Protein AF-A0A1T4JHV4-F1 (afdb_monomer_lite)

Organism: Treponema porcinum (NCBI:txid261392)

Foldseek 3Di:
DFPVVVLVVVVVVQCVVCNLQSVDDFAPAADDDADAQLPFFFEAEEDFQFAPVGGGQNVPDQLLVLLLLCVVLGGLAYEYEQRPPGGNHRLVSLLSSQVSQVVSCVVPVDDRHAYEYEYADAAQVNVVRCVRSPHLEYEDEQVNYDLVRSLVNCQSCVVSNGAYAYEDQDPVSLVSLLSNCVPPNCVSYAYEYEQADSRQREGFLLSLLQCVVSSCVRRNVPHAYEYEDLDQDLLLLLLVLQLPHSYYYDYSNCSNPVVCSSSSGCSNNVRHHDPLSVLSSVVSNLVVLLCVVVVVPPAFAEEAELDAALVVLVVCLVVQHQAYYAELDPPDPSHYALVRLLVNLVSQVVVCVVVVVPCPSSRHQYEYEYQDCPDPSNVSRLVCQVVVSHSEYEHEDDAPPDPQCVPPSRVSHHYEYEQADDDLVSVVSVVSCVVVPGSAYAYDHDDPPDTDDPQDWHDVVSVVVLLNPSHHSPPNRHNGPPNPPPDVDPDDDD

Structure (mmCIF, N/CA/C/O backbone):
data_AF-A0A1T4JHV4-F1
#
_entry.id   AF-A0A1T4JHV4-F1
#
loop_
_atom_site.group_PDB
_atom_site.id
_atom_site.type_symbol
_atom_site.label_atom_id
_atom_site.label_alt_id
_atom_site.label_comp_id
_atom_site.label_asym_id
_atom_site.label_entity_id
_atom_site.label_seq_id
_atom_site.pdbx_PDB_ins_code
_atom_site.Cartn_x
_atom_site.Cartn_y
_atom_site.Cartn_z
_atom_site.occupancy
_atom_site.B_iso_or_equiv
_atom_site.auth_seq_id
_atom_site.auth_comp_id
_atom_site.auth_asym_id
_atom_site.auth_atom_id
_atom_site.pdbx_PDB_model_num
ATOM 1 N N . MET A 1 1 ? -12.596 16.895 -15.069 1.00 51.59 1 MET A N 1
ATOM 2 C CA . MET A 1 1 ? -11.712 15.843 -15.609 1.00 51.59 1 MET A CA 1
ATOM 3 C C . MET A 1 1 ? -10.786 15.413 -14.486 1.00 51.59 1 MET A C 1
ATOM 5 O O . MET A 1 1 ? -10.278 16.298 -13.801 1.00 51.59 1 MET A O 1
ATOM 9 N N . HIS A 1 2 ? -10.660 14.116 -14.197 1.00 78.88 2 HIS A N 1
ATOM 10 C CA . HIS A 1 2 ? -9.746 13.678 -13.143 1.00 78.88 2 HIS A CA 1
ATOM 11 C C . HIS A 1 2 ? -8.301 13.867 -13.621 1.00 78.88 2 HIS A C 1
ATOM 13 O O . HIS A 1 2 ? -8.009 13.684 -14.798 1.00 78.88 2 HIS A O 1
ATOM 19 N N . ILE A 1 3 ? -7.389 14.221 -12.710 1.00 82.62 3 ILE A N 1
ATOM 20 C CA . ILE A 1 3 ? -5.964 14.433 -13.028 1.00 82.62 3 ILE A CA 1
ATOM 21 C C . ILE A 1 3 ? -5.329 13.219 -13.722 1.00 82.62 3 ILE A C 1
ATOM 23 O O . ILE A 1 3 ? -4.445 13.368 -14.555 1.00 82.62 3 ILE A O 1
ATOM 27 N N . LEU A 1 4 ? -5.804 12.015 -13.397 1.00 86.62 4 LEU A N 1
ATOM 28 C CA . LEU A 1 4 ? -5.352 10.778 -14.021 1.00 86.62 4 LEU A CA 1
ATOM 29 C C . LEU A 1 4 ? -5.697 10.735 -15.516 1.00 86.62 4 LEU A C 1
ATOM 31 O O . LEU A 1 4 ? -4.829 10.409 -16.319 1.00 86.62 4 LEU A O 1
ATOM 35 N N . ASP A 1 5 ? -6.923 11.113 -15.880 1.00 90.31 5 ASP A N 1
ATOM 36 C CA . ASP A 1 5 ? -7.377 11.148 -17.275 1.00 90.31 5 ASP A CA 1
ATOM 37 C C . ASP A 1 5 ? -6.565 12.176 -18.071 1.00 90.31 5 ASP A C 1
ATOM 39 O O . ASP A 1 5 ? -6.123 11.902 -19.182 1.00 90.31 5 ASP A O 1
ATOM 43 N N . GLU A 1 6 ? -6.302 13.341 -17.469 1.00 92.44 6 GLU A N 1
ATOM 44 C CA . GLU A 1 6 ? -5.472 14.386 -18.073 1.00 92.44 6 GLU A CA 1
ATOM 45 C C . GLU A 1 6 ? -4.057 13.879 -18.376 1.00 92.44 6 GLU A C 1
ATOM 47 O O . GLU A 1 6 ? -3.554 14.069 -19.484 1.00 92.44 6 GLU A O 1
ATOM 52 N N . ILE A 1 7 ? -3.432 13.193 -17.411 1.00 92.81 7 ILE A N 1
ATOM 53 C CA . ILE A 1 7 ? -2.108 12.596 -17.597 1.00 92.81 7 ILE A CA 1
ATOM 54 C C . ILE A 1 7 ? -2.149 11.576 -18.740 1.00 92.81 7 ILE A C 1
ATOM 56 O O . ILE A 1 7 ? -1.313 11.646 -19.637 1.00 92.81 7 ILE A O 1
ATOM 60 N N . VAL A 1 8 ? -3.122 10.660 -18.748 1.00 95.06 8 VAL A N 1
ATOM 61 C CA . VAL A 1 8 ? -3.245 9.618 -19.783 1.00 95.06 8 VAL A CA 1
ATOM 62 C C . VAL A 1 8 ? -3.432 10.225 -21.176 1.00 95.06 8 VAL A C 1
ATOM 64 O O . VAL A 1 8 ? -2.755 9.810 -22.117 1.00 95.06 8 VAL A O 1
ATOM 67 N N . GLU A 1 9 ? -4.285 11.237 -21.327 1.00 95.94 9 GLU A N 1
ATOM 68 C CA . GLU A 1 9 ? -4.481 11.901 -22.619 1.00 95.94 9 GLU A CA 1
ATOM 69 C C . GLU A 1 9 ? -3.210 12.616 -23.090 1.00 95.94 9 GLU A C 1
ATOM 71 O O . GLU A 1 9 ? -2.795 12.460 -24.242 1.00 95.94 9 GLU A O 1
ATOM 76 N N . LYS A 1 10 ? -2.505 13.308 -22.188 1.00 95.62 10 LYS A N 1
ATOM 77 C CA . LYS A 1 10 ? -1.215 13.933 -22.515 1.00 95.62 10 LYS A CA 1
ATOM 78 C C . LYS A 1 10 ? -0.148 12.909 -22.895 1.00 95.62 10 LYS A C 1
ATOM 80 O O . LYS A 1 10 ? 0.642 13.166 -23.801 1.00 95.62 10 LYS A O 1
ATOM 85 N N . ARG A 1 11 ? -0.155 11.728 -22.277 1.00 95.06 11 ARG A N 1
ATOM 86 C CA . ARG A 1 11 ? 0.731 10.616 -22.647 1.00 95.06 11 ARG A CA 1
ATOM 87 C C . ARG A 1 11 ? 0.434 10.094 -24.047 1.00 95.06 11 ARG A C 1
ATOM 89 O O . ARG A 1 11 ? 1.370 9.903 -24.820 1.00 95.06 11 ARG A O 1
ATOM 96 N N . LYS A 1 12 ? -0.840 9.935 -24.419 1.00 96.81 12 LYS A N 1
ATOM 97 C CA . LYS A 1 12 ? -1.230 9.560 -25.790 1.00 96.81 12 LYS A CA 1
ATOM 98 C C . LYS A 1 12 ? -0.769 10.601 -26.814 1.00 96.81 12 LYS A C 1
ATOM 100 O O . LYS A 1 12 ? -0.277 10.226 -27.877 1.00 96.81 12 LYS A O 1
ATOM 105 N N . GLU A 1 13 ? -0.905 11.893 -26.508 1.00 96.94 13 GLU A N 1
ATOM 106 C CA . GLU A 1 13 ? -0.378 12.979 -27.351 1.00 96.94 13 GLU A CA 1
ATOM 107 C C . GLU A 1 13 ? 1.148 12.881 -27.514 1.00 96.94 13 GLU A C 1
ATOM 109 O O . GLU A 1 13 ? 1.661 12.975 -28.631 1.00 96.94 13 GLU A O 1
ATOM 114 N N . ASP A 1 14 ? 1.873 12.648 -26.416 1.00 95.75 14 ASP A N 1
ATOM 115 C CA . ASP A 1 14 ? 3.331 12.540 -26.428 1.00 95.75 14 ASP A CA 1
ATOM 116 C C . ASP A 1 14 ? 3.813 11.314 -27.217 1.00 95.75 14 ASP A C 1
ATOM 118 O O . ASP A 1 14 ? 4.754 11.442 -27.998 1.00 95.75 14 ASP A O 1
ATOM 122 N N . ILE A 1 15 ? 3.144 10.160 -27.094 1.00 96.88 15 ILE A N 1
ATOM 123 C CA . ILE A 1 15 ? 3.443 8.958 -27.893 1.00 96.88 15 ILE A CA 1
ATOM 124 C C . ILE A 1 15 ? 3.244 9.245 -29.384 1.00 96.88 15 ILE A C 1
ATOM 126 O O . ILE A 1 15 ? 4.116 8.935 -30.192 1.00 96.88 15 ILE A O 1
ATOM 130 N N . LYS A 1 16 ? 2.131 9.887 -29.767 1.00 97.44 16 LYS A N 1
ATOM 131 C CA . LYS A 1 16 ? 1.865 10.241 -31.173 1.00 97.44 16 LYS A CA 1
ATOM 132 C C . LYS A 1 16 ? 2.923 11.184 -31.744 1.00 97.44 16 LYS A C 1
ATOM 134 O O . LYS A 1 16 ? 3.258 11.084 -32.920 1.00 97.44 16 LYS A O 1
ATOM 139 N N . LYS A 1 17 ? 3.429 12.112 -30.929 1.00 97.19 17 LYS A N 1
ATOM 140 C CA . LYS A 1 17 ? 4.369 13.148 -31.371 1.00 97.19 17 LYS A CA 1
ATOM 141 C C . LYS A 1 17 ? 5.828 12.690 -31.373 1.00 97.19 17 LYS A C 1
ATOM 143 O O . LYS A 1 17 ? 6.583 13.084 -32.256 1.00 97.19 17 LYS A O 1
ATOM 148 N N . TYR A 1 18 ? 6.232 11.916 -30.372 1.00 96.44 18 TYR A N 1
ATOM 149 C CA . TYR A 1 18 ? 7.636 11.601 -30.097 1.00 96.44 18 TYR A CA 1
ATOM 150 C C . TYR A 1 18 ? 7.951 10.100 -30.153 1.00 96.44 18 TYR A C 1
ATOM 152 O O . TYR A 1 18 ? 9.090 9.704 -29.897 1.00 96.44 18 TYR A O 1
ATOM 160 N N . GLY A 1 19 ? 6.955 9.268 -30.469 1.00 97.38 19 GLY A N 1
ATOM 161 C CA . GLY A 1 19 ? 7.047 7.816 -30.385 1.00 97.38 19 GLY A CA 1
ATOM 162 C C . GLY A 1 19 ? 7.165 7.315 -28.943 1.00 97.38 19 GLY A C 1
ATOM 163 O O . GLY A 1 19 ? 7.145 8.077 -27.975 1.00 97.38 19 GLY A O 1
ATOM 164 N N . TYR A 1 20 ? 7.347 6.005 -28.797 1.00 97.50 20 TYR A N 1
ATOM 165 C CA . TYR A 1 20 ? 7.433 5.335 -27.493 1.00 97.50 20 TYR A CA 1
ATOM 166 C C . TYR A 1 20 ? 8.720 5.644 -26.710 1.00 97.50 20 TYR A C 1
ATOM 168 O O . TYR A 1 20 ? 8.799 5.360 -25.517 1.00 97.50 20 TYR A O 1
ATOM 176 N N . THR A 1 21 ? 9.738 6.218 -27.363 1.00 97.12 21 THR A N 1
ATOM 177 C CA . THR A 1 21 ? 10.979 6.659 -26.706 1.00 97.12 21 THR A CA 1
ATOM 178 C C . THR A 1 21 ? 10.916 8.106 -26.229 1.00 97.12 21 THR A C 1
ATOM 180 O O . THR A 1 21 ? 11.869 8.585 -25.618 1.00 97.12 21 THR A O 1
ATOM 183 N N . PHE A 1 22 ? 9.831 8.834 -26.513 1.00 96.12 22 PHE A N 1
ATOM 184 C CA . PHE A 1 22 ? 9.679 10.244 -26.141 1.00 96.12 22 PHE A CA 1
ATOM 185 C C . PHE A 1 22 ? 10.831 11.135 -26.639 1.00 96.12 22 PHE A C 1
ATOM 187 O O . PHE A 1 22 ? 11.212 12.105 -25.983 1.00 96.12 22 PHE A O 1
ATOM 194 N N . GLY A 1 23 ? 11.404 10.789 -27.797 1.00 95.00 23 GLY A N 1
ATOM 195 C CA . GLY A 1 23 ? 12.553 11.482 -28.384 1.00 95.00 23 GLY A CA 1
ATOM 196 C C . GLY A 1 23 ? 13.895 11.211 -27.692 1.00 95.00 23 GLY A C 1
ATOM 197 O O . GLY A 1 23 ? 14.888 11.848 -28.035 1.00 95.00 23 GLY A O 1
ATOM 198 N N . VAL A 1 24 ? 13.952 10.283 -26.732 1.00 97.12 24 VAL A N 1
ATOM 199 C CA . VAL A 1 24 ? 15.195 9.864 -26.072 1.00 97.12 24 VAL A CA 1
ATOM 200 C C . VAL A 1 24 ? 15.888 8.777 -26.897 1.00 97.12 24 VAL A C 1
ATOM 202 O O . VAL A 1 24 ? 15.243 7.871 -27.429 1.00 97.12 24 VAL A O 1
ATOM 205 N N . ALA A 1 25 ? 17.217 8.848 -26.999 1.00 97.19 25 ALA A N 1
ATOM 206 C CA . ALA A 1 25 ? 18.021 7.804 -27.623 1.00 97.19 25 ALA A CA 1
ATOM 207 C C . ALA A 1 25 ? 18.090 6.573 -26.704 1.00 97.19 25 ALA A C 1
ATOM 209 O O . ALA A 1 25 ? 18.669 6.631 -25.622 1.00 97.19 25 ALA A O 1
ATOM 210 N N . VAL A 1 26 ? 17.496 5.459 -27.135 1.00 97.06 26 VAL A N 1
ATOM 211 C CA . VAL A 1 26 ? 17.420 4.209 -26.362 1.00 97.06 26 VAL A CA 1
ATOM 212 C C . VAL A 1 26 ? 18.267 3.132 -27.050 1.00 97.06 26 VAL A C 1
ATOM 214 O O . VAL A 1 26 ? 18.115 2.959 -28.262 1.00 97.06 26 VAL A O 1
ATOM 217 N N . PRO A 1 27 ? 19.102 2.360 -26.325 1.00 96.62 27 PRO A N 1
ATOM 218 C CA . PRO A 1 27 ? 19.908 1.278 -26.903 1.00 96.62 27 PRO A CA 1
ATOM 219 C C . PRO A 1 27 ? 19.058 0.289 -27.697 1.00 96.62 27 PRO A C 1
ATOM 221 O O . PRO A 1 27 ? 17.929 0.030 -27.300 1.00 96.62 27 PRO A O 1
ATOM 224 N N . GLU A 1 28 ? 19.561 -0.299 -28.781 1.00 95.81 28 GLU A N 1
ATOM 225 C CA . GLU A 1 28 ? 18.801 -1.299 -29.557 1.00 95.81 28 GLU A CA 1
ATOM 226 C C . GLU A 1 28 ? 18.529 -2.583 -28.764 1.00 95.81 28 GLU A C 1
ATOM 228 O O . GLU A 1 28 ? 17.477 -3.204 -28.905 1.00 95.81 28 GLU A O 1
ATOM 233 N N . LYS A 1 29 ? 19.474 -2.964 -27.901 1.00 96.88 29 LYS A N 1
ATOM 234 C CA . LYS A 1 29 ? 19.402 -4.143 -27.038 1.00 96.88 29 LYS A CA 1
ATOM 235 C C . LYS A 1 29 ? 19.665 -3.745 -25.594 1.00 96.88 29 LYS A C 1
ATOM 237 O O . LYS A 1 29 ? 20.402 -2.799 -25.320 1.00 96.88 29 LYS A O 1
ATOM 242 N N . ARG A 1 30 ? 19.083 -4.506 -24.670 1.00 97.56 30 ARG A N 1
ATOM 243 C CA . ARG A 1 30 ? 19.367 -4.382 -23.242 1.00 97.56 30 ARG A CA 1
ATOM 244 C C . ARG A 1 30 ? 20.833 -4.739 -22.965 1.00 97.56 30 ARG A C 1
ATOM 246 O O . ARG A 1 30 ? 21.311 -5.760 -23.447 1.00 97.56 30 ARG A O 1
ATOM 253 N N . LEU A 1 31 ? 21.513 -3.912 -22.169 1.00 93.19 31 LEU A N 1
ATOM 254 C CA . LEU A 1 31 ? 22.940 -4.080 -21.847 1.00 93.19 31 LEU A CA 1
ATOM 255 C C . LEU A 1 31 ? 23.211 -4.684 -20.460 1.00 93.19 31 LEU A C 1
ATOM 257 O O . LEU A 1 31 ? 24.291 -5.221 -20.240 1.00 93.19 31 LEU A O 1
ATOM 261 N N . ARG A 1 32 ? 22.255 -4.596 -19.527 1.00 93.38 32 ARG A N 1
ATOM 262 C CA . ARG A 1 32 ? 22.396 -5.106 -18.152 1.00 93.38 32 ARG A CA 1
ATOM 263 C C . ARG A 1 32 ? 21.596 -6.385 -17.931 1.00 93.38 32 ARG A C 1
ATOM 265 O O . ARG A 1 32 ? 20.572 -6.590 -18.582 1.00 93.38 32 ARG A O 1
ATOM 272 N N . GLY A 1 33 ? 22.038 -7.227 -16.998 1.00 94.94 33 GLY A N 1
ATOM 273 C CA . GLY A 1 33 ? 21.268 -8.393 -16.552 1.00 94.94 33 GLY A CA 1
ATOM 274 C C . GLY A 1 33 ? 19.920 -7.995 -15.941 1.00 94.94 33 GLY A C 1
ATOM 275 O O . GLY A 1 33 ? 19.669 -6.817 -15.686 1.00 94.94 33 GLY A O 1
ATOM 276 N N . ILE A 1 34 ? 19.026 -8.963 -15.745 1.00 96.62 34 ILE A N 1
ATOM 277 C CA . ILE A 1 34 ? 17.765 -8.735 -15.028 1.00 96.62 34 ILE A CA 1
ATOM 278 C C . ILE A 1 34 ? 17.997 -9.029 -13.550 1.00 96.62 34 ILE A C 1
ATOM 280 O O . ILE A 1 34 ? 18.400 -10.138 -13.195 1.00 96.62 34 ILE A O 1
ATOM 284 N N . THR A 1 35 ? 17.706 -8.054 -12.694 1.00 96.12 35 THR A N 1
ATOM 285 C CA . THR A 1 35 ? 17.705 -8.251 -11.242 1.00 96.12 35 THR A CA 1
ATOM 286 C C . THR A 1 35 ? 16.300 -8.646 -10.776 1.00 96.12 35 THR A C 1
ATOM 288 O O . THR A 1 35 ? 15.350 -7.904 -11.024 1.00 96.12 35 THR A O 1
ATOM 291 N N . PRO A 1 36 ? 16.122 -9.777 -10.068 1.00 93.94 36 PRO A N 1
ATOM 292 C CA . PRO A 1 36 ? 14.815 -10.176 -9.552 1.00 93.94 36 PRO A CA 1
ATOM 293 C C . PRO A 1 36 ? 14.212 -9.161 -8.570 1.00 93.94 36 PRO A C 1
ATOM 295 O O . PRO A 1 36 ? 14.858 -8.727 -7.615 1.00 93.94 36 PRO A O 1
ATOM 298 N N . PHE A 1 37 ? 12.934 -8.831 -8.754 1.00 96.19 37 PHE A N 1
ATOM 299 C CA . PHE A 1 37 ? 12.256 -7.820 -7.945 1.00 96.19 37 PHE A CA 1
ATOM 300 C C . PHE A 1 37 ? 11.768 -8.371 -6.594 1.00 96.19 37 PHE A C 1
ATOM 302 O O . PHE A 1 37 ? 10.936 -9.269 -6.564 1.00 96.19 37 PHE A O 1
ATOM 309 N N . LEU A 1 38 ? 12.242 -7.837 -5.461 1.00 93.12 38 LEU A N 1
ATOM 310 C CA . LEU A 1 38 ? 11.739 -8.164 -4.108 1.00 93.12 38 LEU A CA 1
ATOM 311 C C . LEU A 1 38 ? 11.594 -9.675 -3.807 1.00 93.12 38 LEU A C 1
ATOM 313 O O . LEU A 1 38 ? 10.559 -10.129 -3.322 1.00 93.12 38 LEU A O 1
ATOM 317 N N . LEU A 1 39 ? 12.638 -10.476 -4.063 1.00 88.25 39 LEU A N 1
ATOM 318 C CA . LEU A 1 39 ? 12.669 -11.887 -3.620 1.00 88.25 39 LEU A CA 1
ATOM 319 C C . LEU A 1 39 ? 12.640 -12.036 -2.091 1.00 88.25 39 LEU A C 1
ATOM 321 O O . LEU A 1 39 ? 12.296 -13.090 -1.564 1.00 88.25 39 LEU A O 1
ATOM 325 N N . LYS A 1 40 ? 13.033 -10.979 -1.381 1.00 92.19 40 LYS A N 1
ATOM 326 C CA . LYS A 1 40 ? 12.960 -10.850 0.071 1.00 92.19 40 LYS A CA 1
ATOM 327 C C . LYS A 1 40 ? 12.276 -9.533 0.409 1.00 92.19 40 LYS A C 1
ATOM 329 O O . LYS A 1 40 ? 12.205 -8.633 -0.430 1.00 92.19 40 LYS A O 1
ATOM 334 N N . LYS A 1 41 ? 11.815 -9.426 1.655 1.00 95.06 41 LYS A N 1
ATOM 335 C CA . LYS A 1 41 ? 11.228 -8.200 2.191 1.00 95.06 41 LYS A CA 1
ATOM 336 C C . LYS A 1 41 ? 12.182 -7.016 1.997 1.00 95.06 41 LYS A C 1
ATOM 338 O O . LYS A 1 41 ? 13.347 -7.120 2.374 1.00 95.06 41 LYS A O 1
ATOM 343 N N . GLY A 1 42 ? 11.707 -5.913 1.419 1.00 96.12 42 GLY A N 1
ATOM 344 C CA . GLY A 1 42 ? 12.585 -4.793 1.070 1.00 96.12 42 GLY A CA 1
ATOM 345 C C . GLY A 1 42 ? 11.873 -3.470 0.804 1.00 96.12 42 GLY A C 1
ATOM 346 O O . GLY A 1 42 ? 10.653 -3.411 0.672 1.00 96.12 42 GLY A O 1
ATOM 347 N N . ALA A 1 43 ? 12.650 -2.392 0.720 1.00 96.56 43 ALA A N 1
ATOM 348 C CA . ALA A 1 43 ? 12.148 -1.070 0.359 1.00 96.56 43 ALA A CA 1
ATOM 349 C C . ALA A 1 43 ? 12.408 -0.761 -1.121 1.00 96.56 43 ALA A C 1
ATOM 351 O O . ALA A 1 43 ? 13.484 -1.054 -1.649 1.00 96.56 43 ALA A O 1
ATOM 352 N N . VAL A 1 44 ? 11.423 -0.134 -1.762 1.00 97.50 44 VAL A N 1
ATOM 353 C CA . VAL A 1 44 ? 11.534 0.504 -3.072 1.00 97.50 44 VAL A CA 1
ATOM 354 C C . VAL A 1 44 ? 11.649 2.009 -2.844 1.00 97.50 44 VAL A C 1
ATOM 356 O O . VAL A 1 44 ? 10.694 2.636 -2.381 1.00 97.50 44 VAL A O 1
ATOM 359 N N . LEU A 1 45 ? 12.811 2.593 -3.128 1.00 96.12 45 LEU A N 1
ATOM 360 C CA . LEU A 1 45 ? 13.046 4.030 -2.945 1.00 96.12 45 LEU A CA 1
ATOM 361 C C . LEU A 1 45 ? 12.910 4.759 -4.280 1.00 96.12 45 LEU A C 1
ATOM 363 O O . LEU A 1 45 ? 13.471 4.336 -5.287 1.00 96.12 45 LEU A O 1
ATOM 367 N N . GLU A 1 46 ? 12.124 5.828 -4.311 1.00 96.19 46 GLU A N 1
ATOM 368 C CA . GLU A 1 46 ? 11.713 6.475 -5.554 1.00 96.19 46 GLU A CA 1
ATOM 369 C C . GLU A 1 46 ? 12.467 7.782 -5.819 1.00 96.19 46 GLU A C 1
ATOM 371 O O . GLU A 1 46 ? 12.405 8.739 -5.048 1.00 96.19 46 GLU A O 1
ATOM 376 N N . VAL A 1 47 ? 13.127 7.831 -6.974 1.00 95.44 47 VAL A N 1
ATOM 377 C CA . VAL A 1 47 ? 13.720 9.025 -7.572 1.00 95.44 47 VAL A CA 1
ATOM 378 C C . VAL A 1 47 ? 12.596 9.874 -8.168 1.00 95.44 47 VAL A C 1
ATOM 380 O O . VAL A 1 47 ? 11.984 9.505 -9.174 1.00 95.44 47 VAL A O 1
ATOM 383 N N . LYS A 1 48 ? 12.306 11.016 -7.534 1.00 92.94 48 LYS A N 1
ATOM 384 C CA . LYS A 1 48 ? 11.194 11.902 -7.910 1.00 92.94 48 LYS A CA 1
ATOM 385 C C . LYS A 1 48 ? 11.520 13.376 -7.684 1.00 92.94 48 LYS A C 1
ATOM 387 O O . LYS A 1 48 ? 11.840 13.774 -6.566 1.00 92.94 48 LYS A O 1
ATOM 392 N N . ARG A 1 49 ? 11.328 14.201 -8.722 1.00 92.69 49 ARG A N 1
ATOM 393 C CA . ARG A 1 49 ? 11.530 15.662 -8.663 1.00 92.69 49 ARG A CA 1
ATOM 394 C C . ARG A 1 49 ? 10.262 16.437 -8.325 1.00 92.69 49 ARG A C 1
ATOM 396 O O . ARG A 1 49 ? 10.333 17.410 -7.577 1.00 92.69 49 ARG A O 1
ATOM 403 N N . ALA A 1 50 ? 9.109 16.007 -8.834 1.00 90.88 50 ALA A N 1
ATOM 404 C CA . ALA A 1 50 ? 7.827 16.683 -8.636 1.00 90.88 50 ALA A CA 1
ATOM 405 C C . ALA A 1 50 ? 6.656 15.692 -8.521 1.00 90.88 50 ALA A C 1
ATOM 407 O O . ALA A 1 50 ? 6.816 14.489 -8.715 1.00 90.88 50 ALA A O 1
ATOM 408 N N . SER A 1 51 ? 5.466 16.182 -8.165 1.00 87.06 51 SER A N 1
ATOM 409 C CA . SER A 1 51 ? 4.219 15.415 -8.292 1.00 87.06 51 SER A CA 1
ATOM 410 C C . SER A 1 51 ? 3.012 16.332 -8.517 1.00 87.06 51 SER A C 1
ATOM 412 O O . SER A 1 51 ? 3.013 17.442 -7.977 1.00 87.06 51 SER A O 1
ATOM 414 N N . PRO A 1 52 ? 1.920 15.859 -9.154 1.00 82.81 52 PRO A N 1
ATOM 415 C CA . PRO A 1 52 ? 0.697 16.653 -9.331 1.00 82.81 52 PRO A CA 1
ATOM 416 C C . PRO A 1 52 ? 0.146 17.250 -8.025 1.00 82.81 52 PRO A C 1
ATOM 418 O O . PRO A 1 52 ? -0.342 18.373 -7.988 1.00 82.81 52 PRO A O 1
ATOM 421 N N . SER A 1 53 ? 0.255 16.506 -6.920 1.00 77.44 53 SER A N 1
ATOM 422 C CA . SER A 1 53 ? -0.309 16.899 -5.621 1.00 77.44 53 SER A CA 1
ATOM 423 C C . SER A 1 53 ? 0.501 17.952 -4.852 1.00 77.44 53 SER A C 1
ATOM 425 O O . SER A 1 53 ? -0.047 18.618 -3.969 1.00 77.44 53 SER A O 1
ATOM 427 N N . LYS A 1 54 ? 1.807 18.061 -5.129 1.00 77.06 54 LYS A N 1
ATOM 428 C CA . LYS A 1 54 ? 2.762 18.867 -4.346 1.00 77.06 54 LYS A CA 1
ATOM 429 C C . LYS A 1 54 ? 3.562 19.868 -5.181 1.00 77.06 54 LYS A C 1
ATOM 431 O O . LYS A 1 54 ? 4.243 20.691 -4.587 1.00 77.06 54 LYS A O 1
ATOM 436 N N . GLY A 1 55 ? 3.481 19.807 -6.510 1.00 86.38 55 GLY A N 1
ATOM 437 C CA . GLY A 1 55 ? 4.387 20.544 -7.384 1.00 86.38 55 GLY A CA 1
ATOM 438 C C . GLY A 1 55 ? 5.820 20.047 -7.205 1.00 86.38 55 GLY A C 1
ATOM 439 O O . GLY A 1 55 ? 6.048 18.836 -7.114 1.00 86.38 55 GLY A O 1
ATOM 440 N N . ASP A 1 56 ? 6.763 20.981 -7.126 1.00 88.06 56 ASP A N 1
ATOM 441 C CA . ASP A 1 56 ? 8.181 20.685 -6.948 1.00 88.06 56 ASP A CA 1
ATOM 442 C C . ASP A 1 56 ? 8.491 20.141 -5.552 1.00 88.06 56 ASP A C 1
ATOM 444 O O . ASP A 1 56 ? 8.084 20.687 -4.529 1.00 88.06 56 ASP A O 1
ATOM 448 N N . ILE A 1 57 ? 9.215 19.023 -5.527 1.00 83.50 57 ILE A N 1
ATOM 449 C CA . ILE A 1 57 ? 9.656 18.339 -4.308 1.00 83.50 57 ILE A CA 1
ATOM 450 C C . ILE A 1 57 ? 11.171 18.477 -4.176 1.00 83.50 57 ILE A C 1
ATOM 452 O O . ILE A 1 57 ? 11.657 18.900 -3.134 1.00 83.50 57 ILE A O 1
ATOM 456 N N . ALA A 1 58 ? 11.898 18.131 -5.239 1.00 84.06 58 ALA A N 1
ATOM 457 C CA . ALA A 1 58 ? 13.352 18.182 -5.309 1.00 84.06 58 ALA A CA 1
ATOM 458 C C . ALA A 1 58 ? 13.791 18.464 -6.764 1.00 84.06 58 ALA A C 1
ATOM 460 O O . ALA A 1 58 ? 14.269 17.567 -7.457 1.00 84.06 58 ALA A O 1
ATOM 461 N N . PRO A 1 59 ? 13.592 19.692 -7.282 1.00 80.25 59 PRO A N 1
ATOM 462 C CA . PRO A 1 59 ? 13.820 19.999 -8.698 1.00 80.25 59 PRO A CA 1
ATOM 463 C C . PRO A 1 59 ? 15.292 19.872 -9.128 1.00 80.25 59 PRO A C 1
ATOM 465 O O . PRO A 1 59 ? 15.553 19.542 -10.279 1.00 80.25 59 PRO A O 1
ATOM 468 N N . GLY A 1 60 ? 16.245 20.081 -8.212 1.00 83.62 60 GLY A N 1
ATOM 469 C CA . GLY A 1 60 ? 17.688 19.925 -8.456 1.00 83.62 60 GLY A CA 1
ATOM 470 C C . GLY A 1 60 ? 18.233 18.510 -8.228 1.00 83.62 60 GLY A C 1
ATOM 471 O O . GLY A 1 60 ? 19.443 18.339 -8.121 1.00 83.62 60 GLY A O 1
ATOM 472 N N . LEU A 1 61 ? 17.362 17.508 -8.081 1.00 88.56 61 LEU A N 1
ATOM 473 C CA . LEU A 1 61 ? 17.765 16.136 -7.785 1.00 88.56 61 LEU A CA 1
ATOM 474 C C . LEU A 1 61 ? 18.460 15.489 -8.994 1.00 88.56 61 LEU A C 1
ATOM 476 O O . LEU A 1 61 ? 17.881 15.378 -10.081 1.00 88.56 61 LEU A O 1
ATOM 480 N N . ASP A 1 62 ? 19.686 15.013 -8.769 1.00 94.56 62 ASP A N 1
ATOM 481 C CA . ASP A 1 62 ? 20.429 14.159 -9.696 1.00 94.56 62 ASP A CA 1
ATOM 482 C C . ASP A 1 62 ? 20.003 12.696 -9.507 1.00 94.56 62 ASP A C 1
ATOM 484 O O . ASP A 1 62 ? 20.114 12.141 -8.408 1.00 94.56 62 ASP A O 1
ATOM 488 N N . ALA A 1 63 ? 19.483 12.078 -10.568 1.00 96.00 63 ALA A N 1
ATOM 489 C CA . ALA A 1 63 ? 18.914 10.736 -10.500 1.00 96.00 63 ALA A CA 1
ATOM 490 C C . ALA A 1 63 ? 19.971 9.668 -10.167 1.00 96.00 63 ALA A C 1
ATOM 492 O O . ALA A 1 63 ? 19.717 8.792 -9.339 1.00 96.00 63 ALA A O 1
ATOM 493 N N . ALA A 1 64 ? 21.166 9.759 -10.759 1.00 97.19 64 ALA A N 1
ATOM 494 C CA . ALA A 1 64 ? 22.232 8.775 -10.584 1.00 97.19 64 ALA A CA 1
ATOM 495 C C . ALA A 1 64 ? 22.838 8.827 -9.176 1.00 97.19 64 ALA A C 1
ATOM 497 O O . ALA A 1 64 ? 22.993 7.784 -8.539 1.00 97.19 64 ALA A O 1
ATOM 498 N N . LYS A 1 65 ? 23.122 10.030 -8.665 1.00 95.50 65 LYS A N 1
ATOM 499 C CA . LYS A 1 65 ? 23.633 10.234 -7.303 1.00 95.50 65 LYS A CA 1
ATOM 500 C C . LYS A 1 65 ? 22.614 9.808 -6.248 1.00 95.50 65 LYS A C 1
ATOM 502 O O . LYS A 1 65 ? 22.968 9.183 -5.250 1.00 95.50 65 LYS A O 1
ATOM 507 N N . THR A 1 66 ? 21.337 10.113 -6.479 1.00 94.62 66 THR A N 1
ATOM 508 C CA . THR A 1 66 ? 20.255 9.702 -5.573 1.00 94.62 66 THR A CA 1
ATOM 509 C C . THR A 1 66 ? 20.110 8.183 -5.539 1.00 94.62 66 THR A C 1
ATOM 511 O O . THR A 1 66 ? 19.965 7.609 -4.463 1.00 94.62 66 THR A O 1
ATOM 514 N N . ALA A 1 67 ? 20.204 7.519 -6.694 1.00 96.06 67 ALA A N 1
ATOM 515 C CA . ALA A 1 67 ? 20.175 6.063 -6.767 1.00 96.06 67 ALA A CA 1
ATOM 516 C C . ALA A 1 67 ? 21.314 5.409 -5.974 1.00 96.06 67 ALA A C 1
ATOM 518 O O . ALA A 1 67 ? 21.076 4.434 -5.265 1.00 96.06 67 ALA A O 1
ATOM 519 N N . GLU A 1 68 ? 22.525 5.965 -6.028 1.00 95.12 68 GLU A N 1
ATOM 520 C CA . GLU A 1 68 ? 23.650 5.468 -5.231 1.00 95.12 68 GLU A CA 1
ATOM 521 C C . GLU A 1 68 ? 23.396 5.636 -3.726 1.00 95.12 68 GLU A C 1
ATOM 523 O O . GLU A 1 68 ? 23.553 4.682 -2.964 1.00 95.12 68 GLU A O 1
ATOM 528 N N . THR A 1 69 ? 22.885 6.799 -3.304 1.00 94.12 69 THR A N 1
ATOM 529 C CA . THR A 1 69 ? 22.481 7.032 -1.903 1.00 94.12 69 THR A CA 1
ATOM 530 C C . THR A 1 69 ? 21.414 6.029 -1.449 1.00 94.12 69 THR A C 1
ATOM 532 O O . THR A 1 69 ? 21.469 5.507 -0.337 1.00 94.12 69 THR A O 1
ATOM 535 N N . TYR A 1 70 ? 20.444 5.716 -2.308 1.00 95.88 70 TYR A N 1
ATOM 536 C CA . TYR A 1 70 ? 19.404 4.730 -2.012 1.00 95.88 70 TYR A CA 1
ATOM 537 C C . TYR A 1 70 ? 19.945 3.300 -1.944 1.00 95.88 70 TYR A C 1
ATOM 539 O O . TYR A 1 70 ? 19.525 2.538 -1.071 1.00 95.88 70 TYR A O 1
ATOM 547 N N . ALA A 1 71 ? 20.901 2.939 -2.799 1.00 95.25 71 ALA A N 1
ATOM 548 C CA . ALA A 1 71 ? 21.593 1.658 -2.714 1.00 95.25 71 ALA A CA 1
ATOM 549 C C . ALA A 1 71 ? 22.361 1.525 -1.384 1.00 95.25 71 ALA A C 1
ATOM 551 O O . ALA A 1 71 ? 22.259 0.502 -0.705 1.00 95.25 71 ALA A O 1
ATOM 552 N N . GLU A 1 72 ? 23.063 2.580 -0.959 1.00 93.25 72 GLU A N 1
ATOM 553 C CA . GLU A 1 72 ? 23.755 2.644 0.337 1.00 93.25 72 GLU A CA 1
ATOM 554 C C . GLU A 1 72 ? 22.793 2.559 1.529 1.00 93.25 72 GLU A C 1
ATOM 556 O O . GLU A 1 72 ? 23.099 1.887 2.515 1.00 93.25 72 GLU A O 1
ATOM 561 N N . ALA A 1 73 ? 21.598 3.143 1.406 1.00 91.94 73 ALA A N 1
ATOM 562 C CA . ALA A 1 73 ? 20.525 3.053 2.395 1.00 91.94 73 ALA A CA 1
ATOM 563 C C . ALA A 1 73 ? 19.836 1.671 2.461 1.00 91.94 73 ALA A C 1
ATOM 565 O O . ALA A 1 73 ? 18.944 1.473 3.289 1.00 91.94 73 ALA A O 1
ATOM 566 N N . GLY A 1 74 ? 20.231 0.715 1.612 1.00 92.88 74 GLY A N 1
ATOM 567 C CA . GLY A 1 74 ? 19.698 -0.648 1.610 1.00 92.88 74 GLY A CA 1
ATOM 568 C C . GLY A 1 74 ? 18.428 -0.835 0.778 1.00 92.88 74 GLY A C 1
ATOM 569 O O . GLY A 1 74 ? 17.656 -1.757 1.049 1.00 92.88 74 GLY A O 1
ATOM 570 N N . ALA A 1 75 ? 18.186 0.017 -0.224 1.00 95.50 75 ALA A N 1
ATOM 571 C CA . ALA A 1 75 ? 17.080 -0.173 -1.157 1.00 95.50 75 ALA A CA 1
ATOM 572 C C . ALA A 1 75 ? 17.183 -1.533 -1.865 1.00 95.50 75 ALA A C 1
ATOM 574 O O . ALA A 1 75 ? 18.196 -1.853 -2.485 1.00 95.50 75 ALA A O 1
ATOM 575 N N . ALA A 1 76 ? 16.103 -2.313 -1.826 1.00 96.81 76 ALA A N 1
ATOM 576 C CA . ALA A 1 76 ? 15.998 -3.542 -2.610 1.00 96.81 76 ALA A CA 1
ATOM 577 C C . ALA A 1 76 ? 15.677 -3.235 -4.081 1.00 96.81 76 ALA A C 1
ATOM 579 O O . ALA A 1 76 ? 16.055 -3.983 -4.985 1.00 96.81 76 ALA A O 1
ATOM 580 N N . ALA A 1 77 ? 14.983 -2.121 -4.317 1.00 98.12 77 ALA A N 1
ATOM 581 C CA . ALA A 1 77 ? 14.746 -1.594 -5.645 1.00 98.12 77 ALA A CA 1
ATOM 582 C C . ALA A 1 77 ? 14.728 -0.064 -5.643 1.00 98.12 77 ALA A C 1
ATOM 584 O O . ALA A 1 77 ? 14.426 0.573 -4.632 1.00 98.12 77 ALA A O 1
ATOM 585 N N . ILE A 1 78 ? 15.007 0.522 -6.799 1.00 98.25 78 ILE A N 1
ATOM 586 C CA . ILE A 1 78 ? 14.918 1.955 -7.038 1.00 98.25 78 ILE A CA 1
ATOM 587 C C . ILE A 1 78 ? 13.853 2.191 -8.102 1.00 98.25 78 ILE A C 1
ATOM 589 O O . ILE A 1 78 ? 13.930 1.674 -9.215 1.00 98.25 78 ILE A O 1
ATOM 593 N N . SER A 1 79 ? 12.834 2.957 -7.732 1.00 98.38 79 SER A N 1
ATOM 594 C CA . SER A 1 79 ? 11.779 3.407 -8.635 1.00 98.38 79 SER A CA 1
ATOM 595 C C . SER A 1 79 ? 12.204 4.710 -9.294 1.00 98.38 79 SER A C 1
ATOM 597 O O . SER A 1 79 ? 12.645 5.629 -8.608 1.00 98.38 79 SER A O 1
ATOM 599 N N . VAL A 1 80 ? 12.071 4.811 -10.611 1.00 98.38 80 VAL A N 1
ATOM 600 C CA . VAL A 1 80 ? 12.443 6.008 -11.369 1.00 98.38 80 VAL A CA 1
ATOM 601 C C . VAL A 1 80 ? 11.220 6.524 -12.099 1.00 98.38 80 VAL A C 1
ATOM 603 O O . VAL A 1 80 ? 10.662 5.822 -12.945 1.00 98.38 80 VAL A O 1
ATOM 606 N N . LEU A 1 81 ? 10.801 7.747 -11.773 1.00 97.44 81 LEU A N 1
ATOM 607 C CA . LEU A 1 81 ? 9.755 8.424 -12.533 1.00 97.44 81 LEU A CA 1
ATOM 608 C C . LEU A 1 81 ? 10.298 8.808 -13.907 1.00 97.44 81 LEU A C 1
ATOM 610 O O . LEU A 1 81 ? 11.298 9.515 -13.986 1.00 97.44 81 LEU A O 1
ATOM 614 N N . THR A 1 82 ? 9.614 8.389 -14.971 1.00 97.75 82 THR A N 1
ATOM 615 C CA . THR A 1 82 ? 9.976 8.757 -16.355 1.00 97.75 82 THR A CA 1
ATOM 616 C C . THR A 1 82 ? 8.950 9.668 -17.031 1.00 97.75 82 THR A C 1
ATOM 618 O O . THR A 1 82 ? 9.110 10.032 -18.194 1.00 97.75 82 THR A O 1
ATOM 621 N N . GLU A 1 83 ? 7.910 10.069 -16.295 1.00 95.81 83 GLU A N 1
ATOM 622 C CA . GLU A 1 83 ? 6.891 11.006 -16.761 1.00 95.81 83 GLU A CA 1
ATOM 623 C C . GLU A 1 83 ? 7.413 12.456 -16.681 1.00 95.81 83 GLU A C 1
ATOM 625 O O . GLU A 1 83 ? 7.860 12.932 -15.628 1.00 95.81 83 GLU A O 1
ATOM 630 N N . LYS A 1 84 ? 7.348 13.173 -17.807 1.00 93.94 84 LYS A N 1
ATOM 631 C CA . LYS A 1 84 ? 8.027 14.462 -17.988 1.00 93.94 84 LYS A CA 1
ATOM 632 C C . LYS A 1 84 ? 7.236 15.675 -17.504 1.00 93.94 84 LYS A C 1
ATOM 634 O O . LYS A 1 84 ? 7.837 16.617 -16.990 1.00 93.94 84 LYS A O 1
ATOM 639 N N . ARG A 1 85 ? 5.917 15.709 -17.693 1.00 93.69 85 ARG A N 1
ATOM 640 C CA . ARG A 1 85 ? 5.097 16.922 -17.525 1.00 93.69 85 ARG A CA 1
ATOM 641 C C . ARG A 1 85 ? 4.815 17.240 -16.062 1.00 93.69 85 ARG A C 1
ATOM 643 O O . ARG A 1 85 ? 4.927 18.393 -15.657 1.00 93.69 85 ARG A O 1
ATOM 650 N N . TYR A 1 86 ? 4.472 16.230 -15.274 1.00 92.06 86 TYR A N 1
ATOM 651 C CA . TYR A 1 86 ? 4.019 16.374 -13.893 1.00 92.06 86 TYR A CA 1
ATOM 652 C C . TYR A 1 86 ? 5.061 15.901 -12.878 1.00 92.06 86 TYR A C 1
ATOM 654 O O . TYR A 1 86 ? 5.143 16.466 -11.785 1.00 92.06 86 TYR A O 1
ATOM 662 N N . PHE A 1 87 ? 5.860 14.885 -13.218 1.00 93.31 87 PHE A N 1
ATOM 663 C CA . PHE A 1 87 ? 6.891 14.340 -12.322 1.00 93.31 87 PHE A CA 1
ATOM 664 C C . PHE A 1 87 ? 8.309 14.837 -12.629 1.00 93.31 87 PHE A C 1
ATOM 666 O O . PHE A 1 87 ? 9.189 14.705 -11.771 1.00 93.31 87 PHE A O 1
ATOM 673 N N . LYS A 1 88 ? 8.507 15.476 -13.793 1.00 94.94 88 LYS A N 1
ATOM 674 C CA . LYS A 1 88 ? 9.785 16.042 -14.260 1.00 94.94 88 LYS A CA 1
ATOM 675 C C . LYS A 1 88 ? 10.912 14.999 -14.327 1.00 94.94 88 LYS A C 1
ATOM 677 O O . LYS A 1 88 ? 12.051 15.298 -13.964 1.00 94.94 88 LYS A O 1
ATOM 682 N N . GLY A 1 89 ? 10.583 13.778 -14.743 1.00 96.00 89 GLY A N 1
ATOM 683 C CA . GLY A 1 89 ? 11.545 12.715 -15.040 1.00 96.00 89 GLY A CA 1
ATOM 684 C C . GLY A 1 89 ? 11.575 12.361 -16.527 1.00 96.00 89 GLY A C 1
ATOM 685 O O . GLY A 1 89 ? 10.753 12.856 -17.300 1.00 96.00 89 GLY A O 1
ATOM 686 N N . ASP A 1 90 ? 12.514 11.514 -16.941 1.00 97.44 90 ASP A N 1
ATOM 687 C CA . ASP A 1 90 ? 12.580 10.992 -18.310 1.00 97.44 90 ASP A CA 1
ATOM 688 C C . ASP A 1 90 ? 13.307 9.631 -18.419 1.00 97.44 90 ASP A C 1
ATOM 690 O O . ASP A 1 90 ? 13.760 9.044 -17.436 1.00 97.44 90 ASP A O 1
ATOM 694 N N . LEU A 1 91 ? 13.416 9.090 -19.640 1.00 98.38 91 LEU A N 1
ATOM 695 C CA . LEU A 1 91 ? 14.132 7.832 -19.890 1.00 98.38 91 LEU A CA 1
ATOM 696 C C . LEU A 1 91 ? 15.662 7.947 -19.730 1.00 98.38 91 LEU A C 1
ATOM 698 O O . LEU A 1 91 ? 16.319 6.923 -19.529 1.00 98.38 91 LEU A O 1
ATOM 702 N N . ASN A 1 92 ? 16.249 9.149 -19.796 1.00 98.31 92 ASN A N 1
ATOM 703 C CA . ASN A 1 92 ? 17.672 9.330 -19.496 1.00 98.31 92 ASN A CA 1
ATOM 704 C C . ASN A 1 92 ? 17.936 9.125 -18.007 1.00 98.31 92 ASN A C 1
ATOM 706 O O . ASN A 1 92 ? 18.928 8.479 -17.669 1.00 98.31 92 ASN A O 1
ATOM 710 N N . ASP A 1 93 ? 17.037 9.600 -17.139 1.00 98.31 93 ASP A N 1
ATOM 711 C CA . ASP A 1 93 ? 17.092 9.334 -15.701 1.00 98.31 93 ASP A CA 1
ATOM 712 C C . ASP A 1 93 ? 17.089 7.827 -15.431 1.00 98.31 93 ASP A C 1
ATOM 714 O O . ASP A 1 93 ? 17.949 7.331 -14.706 1.00 98.31 93 ASP A O 1
ATOM 718 N N . LEU A 1 94 ? 16.183 7.078 -16.072 1.00 98.75 94 LEU A N 1
ATOM 719 C CA . LEU A 1 94 ? 16.117 5.618 -15.943 1.00 98.75 94 LEU A CA 1
ATOM 720 C C . LEU A 1 94 ? 17.449 4.953 -16.315 1.00 98.75 94 LEU A C 1
ATOM 722 O O . LEU A 1 94 ? 17.990 4.169 -15.537 1.00 98.75 94 LEU A O 1
ATOM 726 N N . MET A 1 95 ? 18.011 5.293 -17.477 1.00 98.62 95 MET A N 1
ATOM 727 C CA . MET A 1 95 ? 19.289 4.728 -17.921 1.00 98.62 95 MET A CA 1
ATOM 728 C C . MET A 1 95 ? 20.467 5.159 -17.032 1.00 98.62 95 MET A C 1
ATOM 730 O O . MET A 1 95 ? 21.398 4.380 -16.827 1.00 98.62 95 MET A O 1
ATOM 734 N N . ALA A 1 96 ? 20.451 6.385 -16.504 1.00 98.56 96 ALA A N 1
ATOM 735 C CA . ALA A 1 96 ? 21.472 6.881 -15.587 1.00 98.56 96 ALA A CA 1
ATOM 736 C C . ALA A 1 96 ? 21.426 6.151 -14.237 1.00 98.56 96 ALA A C 1
ATOM 738 O O . ALA A 1 96 ? 22.473 5.753 -13.727 1.00 98.56 96 ALA A O 1
ATOM 739 N N . VAL A 1 97 ? 20.226 5.901 -13.705 1.00 98.62 97 VAL A N 1
ATOM 740 C CA . VAL A 1 97 ? 20.015 5.094 -12.497 1.00 98.62 97 VAL A CA 1
ATOM 741 C C . VAL A 1 97 ? 20.500 3.664 -12.707 1.00 98.62 97 VAL A C 1
ATOM 743 O O . VAL A 1 97 ? 21.278 3.185 -11.889 1.00 98.62 97 VAL A O 1
ATOM 746 N N . CYS A 1 98 ? 20.129 3.016 -13.818 1.00 98.50 98 CYS A N 1
ATOM 747 C CA . CYS A 1 98 ? 20.618 1.679 -14.176 1.00 98.50 98 CYS A CA 1
ATOM 748 C C . CYS A 1 98 ? 22.153 1.598 -14.148 1.00 98.50 98 CYS A C 1
ATOM 750 O O . CYS A 1 98 ? 22.714 0.717 -13.504 1.00 98.50 98 CYS A O 1
ATOM 752 N N . ARG A 1 99 ? 22.844 2.551 -14.791 1.00 98.06 99 ARG A N 1
ATOM 753 C CA . ARG A 1 99 ? 24.317 2.600 -14.770 1.00 98.06 99 ARG A CA 1
ATOM 754 C C . ARG A 1 99 ? 24.869 2.809 -13.359 1.00 98.06 99 ARG A C 1
ATOM 756 O O . ARG A 1 99 ? 25.843 2.161 -12.994 1.00 98.06 99 ARG A O 1
ATOM 763 N N . SER A 1 100 ? 24.257 3.699 -12.579 1.00 98.25 100 SER A N 1
ATOM 764 C CA . SER A 1 100 ? 24.689 4.012 -11.212 1.00 98.25 100 SER A CA 1
ATOM 765 C C . SER A 1 100 ? 24.631 2.783 -10.298 1.00 98.25 100 SER A C 1
ATOM 767 O O . SER A 1 100 ? 25.615 2.455 -9.635 1.00 98.25 100 SER A O 1
ATOM 769 N N . VAL A 1 101 ? 23.521 2.036 -10.318 1.00 97.69 101 VAL A N 1
ATOM 770 C CA . VAL A 1 101 ? 23.359 0.848 -9.460 1.00 97.69 101 VAL A CA 1
ATOM 771 C C . VAL A 1 101 ? 24.282 -0.305 -9.859 1.00 97.69 101 VAL A C 1
ATOM 773 O O . VAL A 1 101 ? 24.749 -1.042 -8.991 1.00 97.69 101 VAL A O 1
ATOM 776 N N . ASP A 1 102 ? 24.586 -0.439 -11.152 1.00 97.06 102 ASP A N 1
ATOM 777 C CA . ASP A 1 102 ? 25.521 -1.451 -11.647 1.00 97.06 102 ASP A CA 1
ATOM 778 C C . ASP A 1 102 ? 26.961 -1.108 -11.220 1.00 97.06 102 ASP A C 1
ATOM 780 O O . ASP A 1 102 ? 27.688 -1.972 -10.727 1.00 97.06 102 ASP A O 1
ATOM 784 N N . LEU A 1 103 ? 27.361 0.168 -11.314 1.00 97.25 103 LEU A N 1
ATOM 785 C CA . LEU A 1 103 ? 28.656 0.640 -10.807 1.00 97.25 103 LEU A CA 1
ATOM 786 C C . LEU A 1 103 ? 28.778 0.470 -9.289 1.00 97.25 103 LEU A C 1
ATOM 788 O O . LEU A 1 103 ? 29.825 0.039 -8.804 1.00 97.25 103 LEU A O 1
ATOM 792 N N . TYR A 1 104 ? 27.710 0.754 -8.539 1.00 97.12 104 TYR A N 1
ATOM 793 C CA . TYR A 1 104 ? 27.649 0.501 -7.100 1.00 97.12 104 TYR A CA 1
ATOM 794 C C . TYR A 1 104 ? 27.906 -0.977 -6.772 1.00 97.12 104 TYR A C 1
ATOM 796 O O . TYR A 1 104 ? 28.704 -1.286 -5.883 1.00 97.12 104 TYR A O 1
ATOM 804 N N . ALA A 1 105 ? 27.269 -1.897 -7.500 1.00 96.12 105 ALA A N 1
ATOM 805 C CA . ALA A 1 105 ? 27.452 -3.332 -7.304 1.00 96.12 105 ALA A CA 1
ATOM 806 C C . ALA A 1 105 ? 28.893 -3.773 -7.585 1.00 96.12 105 ALA A C 1
ATOM 808 O O . ALA A 1 105 ? 29.491 -4.468 -6.766 1.00 96.12 105 ALA A O 1
ATOM 809 N N . VAL A 1 106 ? 29.488 -3.300 -8.686 1.00 96.38 106 VAL A N 1
ATOM 810 C CA . VAL A 1 106 ? 30.898 -3.571 -9.016 1.00 96.38 106 VAL A CA 1
ATOM 811 C C . VAL A 1 106 ? 31.836 -3.031 -7.931 1.00 96.38 106 VAL A C 1
ATOM 813 O O . VAL A 1 106 ? 32.734 -3.742 -7.487 1.00 96.38 106 VAL A O 1
ATOM 816 N N . ARG A 1 107 ? 31.612 -1.796 -7.465 1.00 97.38 107 ARG A N 1
ATOM 817 C CA . ARG A 1 107 ? 32.444 -1.128 -6.450 1.00 97.38 107 ARG A CA 1
ATOM 818 C C . ARG A 1 107 ? 32.379 -1.807 -5.081 1.00 97.38 107 ARG A C 1
ATOM 820 O O . ARG A 1 107 ? 33.372 -1.816 -4.362 1.00 97.38 107 ARG A O 1
ATOM 827 N N . THR A 1 108 ? 31.212 -2.322 -4.696 1.00 97.00 108 THR A N 1
ATOM 828 C CA . THR A 1 108 ? 30.959 -2.824 -3.333 1.00 97.00 108 THR A CA 1
ATOM 829 C C . THR A 1 108 ? 30.917 -4.347 -3.220 1.00 97.00 108 THR A C 1
ATOM 831 O O . THR A 1 108 ? 30.916 -4.866 -2.106 1.00 97.00 108 THR A O 1
ATOM 834 N N . GLY A 1 109 ? 30.832 -5.069 -4.341 1.00 95.81 109 GLY A N 1
ATOM 835 C CA . GLY A 1 109 ? 30.593 -6.515 -4.372 1.00 95.81 109 GLY A CA 1
ATOM 836 C C . GLY A 1 109 ? 29.181 -6.929 -3.933 1.00 95.81 109 GLY A C 1
ATOM 837 O O . GLY A 1 109 ? 28.914 -8.119 -3.772 1.00 95.81 109 GLY A O 1
ATOM 838 N N . LYS A 1 110 ? 28.270 -5.971 -3.709 1.00 93.50 110 LYS A N 1
ATOM 839 C CA . LYS A 1 110 ? 26.871 -6.233 -3.341 1.00 93.50 110 LYS A CA 1
ATOM 840 C C . LYS A 1 110 ? 26.006 -6.425 -4.585 1.00 93.50 110 LYS A C 1
ATOM 842 O O . LYS A 1 110 ? 26.354 -5.997 -5.679 1.00 93.50 110 LYS A O 1
ATOM 847 N N . ILE A 1 111 ? 24.837 -7.036 -4.405 1.00 90.00 111 ILE A N 1
ATOM 848 C CA . ILE A 1 111 ? 23.834 -7.160 -5.470 1.00 90.00 111 ILE A CA 1
ATOM 849 C C . ILE A 1 111 ? 23.289 -5.764 -5.804 1.00 90.00 111 ILE A C 1
ATOM 851 O O . ILE A 1 111 ? 22.902 -5.022 -4.899 1.00 90.00 111 ILE A O 1
ATOM 855 N N . ALA A 1 112 ? 23.248 -5.418 -7.094 1.00 94.06 112 ALA A N 1
ATOM 856 C CA . ALA A 1 112 ? 22.648 -4.172 -7.563 1.00 94.06 112 ALA A CA 1
ATOM 857 C C . ALA A 1 112 ? 21.151 -4.134 -7.211 1.00 94.06 112 ALA A C 1
ATOM 859 O O . ALA A 1 112 ? 20.456 -5.124 -7.457 1.00 94.06 112 ALA A O 1
ATOM 860 N N . PRO A 1 113 ? 20.618 -3.009 -6.701 1.00 96.31 113 PRO A N 1
ATOM 861 C CA . PRO A 1 113 ? 19.179 -2.828 -6.594 1.00 96.31 113 PRO A CA 1
ATOM 862 C C . PRO A 1 113 ? 18.471 -3.040 -7.937 1.00 96.31 113 PRO A C 1
ATOM 864 O O . PRO A 1 113 ? 18.954 -2.648 -9.002 1.00 96.31 113 PRO A O 1
ATOM 867 N N . C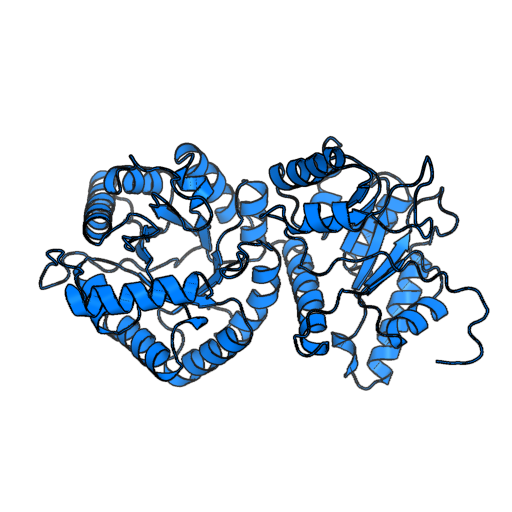YS A 1 114 ? 17.287 -3.638 -7.865 1.00 98.00 114 CYS A N 1
ATOM 868 C CA . CYS A 1 114 ? 16.366 -3.753 -8.989 1.00 98.00 114 CYS A CA 1
ATOM 869 C C . CYS A 1 114 ? 15.892 -2.354 -9.430 1.00 98.00 114 CYS A C 1
ATOM 871 O O . CYS A 1 114 ? 15.662 -1.498 -8.581 1.00 98.00 114 CYS A O 1
ATOM 873 N N . VAL A 1 115 ? 15.698 -2.100 -10.725 1.00 98.75 115 VAL A N 1
ATOM 874 C CA . VAL A 1 115 ? 15.246 -0.788 -11.226 1.00 98.75 115 VAL A CA 1
ATOM 875 C C . VAL A 1 115 ? 13.830 -0.874 -11.792 1.00 98.75 115 VAL A C 1
ATOM 877 O O . VAL A 1 115 ? 13.570 -1.608 -12.743 1.00 98.75 115 VAL A O 1
ATOM 880 N N . LEU A 1 116 ? 12.911 -0.100 -11.218 1.00 98.75 116 LEU A N 1
ATOM 881 C CA . LEU A 1 116 ? 11.520 0.022 -11.651 1.00 98.75 116 LEU A CA 1
ATOM 882 C C . LEU A 1 116 ? 11.347 1.284 -12.504 1.00 98.75 116 LEU A C 1
ATOM 884 O O . LEU A 1 116 ? 11.594 2.390 -12.024 1.00 98.75 116 LEU A O 1
ATOM 888 N N . ARG A 1 117 ? 10.845 1.140 -13.738 1.00 98.69 117 ARG A N 1
ATOM 889 C CA . ARG A 1 117 ? 10.302 2.273 -14.501 1.00 98.69 117 ARG A CA 1
ATOM 890 C C . ARG A 1 117 ? 8.899 2.584 -13.984 1.00 98.69 117 ARG A C 1
ATOM 892 O O . ARG A 1 117 ? 7.972 1.799 -14.196 1.00 98.69 117 ARG A O 1
ATOM 899 N N . LYS A 1 118 ? 8.739 3.743 -13.346 1.00 97.94 118 LYS A N 1
ATOM 900 C CA . LYS A 1 118 ? 7.445 4.240 -12.880 1.00 97.94 118 LYS A CA 1
ATOM 901 C C . LYS A 1 118 ? 6.925 5.306 -13.839 1.00 97.94 118 LYS A C 1
ATOM 903 O O . LYS A 1 118 ? 7.466 6.405 -13.933 1.00 97.94 118 LYS A O 1
ATOM 908 N N . ASP A 1 119 ? 5.872 4.965 -14.564 1.00 97.44 119 ASP A N 1
ATOM 909 C CA . ASP A 1 119 ? 5.246 5.824 -15.568 1.00 97.44 119 ASP A CA 1
ATOM 910 C C . ASP A 1 119 ? 3.789 5.387 -15.785 1.00 97.44 119 ASP A C 1
ATOM 912 O O . ASP A 1 119 ? 3.354 4.365 -15.254 1.00 97.44 119 ASP A O 1
ATOM 916 N N . PHE A 1 120 ? 3.051 6.141 -16.591 1.00 97.19 120 PHE A N 1
ATOM 917 C CA . PHE A 1 120 ? 1.734 5.764 -17.098 1.00 97.19 120 PHE A CA 1
ATOM 918 C C . PHE A 1 120 ? 1.938 5.046 -18.430 1.00 97.19 120 PHE A C 1
ATOM 920 O O . PHE A 1 120 ? 1.894 5.668 -19.493 1.00 97.19 120 PHE A O 1
ATOM 927 N N . ILE A 1 121 ? 2.258 3.755 -18.344 1.00 98.25 121 ILE A N 1
ATOM 928 C CA . ILE A 1 121 ? 2.518 2.896 -19.501 1.00 98.25 121 ILE A CA 1
ATOM 929 C C . ILE A 1 121 ? 1.178 2.452 -20.082 1.00 98.25 121 ILE A C 1
ATOM 931 O O . ILE A 1 121 ? 0.348 1.915 -19.349 1.00 98.25 121 ILE A O 1
ATOM 935 N N . LEU A 1 122 ? 0.968 2.693 -21.377 1.00 98.00 122 LEU A N 1
ATOM 936 C CA . LEU A 1 122 ? -0.331 2.507 -22.035 1.00 98.00 122 LEU A CA 1
ATOM 937 C C . LEU A 1 122 ? -0.349 1.371 -23.065 1.00 98.00 122 LEU A C 1
ATOM 939 O O . LEU A 1 122 ? -1.422 1.029 -23.553 1.00 98.00 122 LEU A O 1
ATOM 943 N N . CYS A 1 123 ? 0.816 0.833 -23.435 1.00 97.44 123 CYS A N 1
ATOM 944 C CA . CYS A 1 123 ? 0.939 -0.173 -24.491 1.00 97.44 123 CYS A CA 1
ATOM 945 C C . CYS A 1 123 ? 2.206 -1.048 -24.351 1.00 97.44 123 CYS A C 1
ATOM 947 O O . CYS A 1 123 ? 3.155 -0.654 -23.658 1.00 97.44 123 CYS A O 1
ATOM 949 N N . PRO A 1 124 ? 2.261 -2.226 -25.004 1.00 98.38 124 PRO A N 1
ATOM 950 C CA . PRO A 1 124 ? 3.389 -3.155 -24.911 1.00 98.38 124 PRO A CA 1
ATOM 951 C C . PRO A 1 124 ? 4.712 -2.612 -25.471 1.00 98.38 124 PRO A C 1
ATOM 953 O O . PRO A 1 124 ? 5.777 -2.975 -24.969 1.00 98.38 124 PRO A O 1
ATOM 956 N N . GLU A 1 125 ? 4.685 -1.719 -26.463 1.00 98.44 125 GLU A N 1
ATOM 957 C CA . GLU A 1 125 ? 5.890 -1.135 -27.069 1.00 98.44 125 GLU A CA 1
ATOM 958 C C . GLU A 1 125 ? 6.691 -0.307 -26.058 1.00 98.44 125 GLU A C 1
ATOM 960 O O . GLU A 1 125 ? 7.924 -0.279 -26.075 1.00 98.44 125 GLU A O 1
ATOM 965 N N . GLU A 1 126 ? 6.011 0.341 -25.113 1.00 98.44 126 GLU A N 1
ATOM 966 C CA . GLU A 1 126 ? 6.680 1.046 -24.025 1.00 98.44 126 GLU A CA 1
ATOM 967 C C . GLU A 1 126 ? 7.400 0.093 -23.057 1.00 98.44 126 GLU A C 1
ATOM 969 O O . GLU A 1 126 ? 8.391 0.494 -22.435 1.00 98.44 126 GLU A O 1
ATOM 974 N N . ILE A 1 127 ? 6.946 -1.160 -22.933 1.00 98.75 127 ILE A N 1
ATOM 975 C CA . ILE A 1 127 ? 7.628 -2.198 -22.145 1.00 98.75 127 ILE A CA 1
ATOM 976 C C . ILE A 1 127 ? 8.919 -2.618 -22.851 1.00 98.75 127 ILE A C 1
ATOM 978 O O . ILE A 1 127 ? 9.952 -2.741 -22.192 1.00 98.75 127 ILE A O 1
ATOM 982 N N . ASP A 1 128 ? 8.907 -2.752 -24.182 1.00 98.56 128 ASP A N 1
ATOM 983 C CA . ASP A 1 128 ? 10.129 -2.998 -24.964 1.00 98.56 128 ASP A CA 1
ATOM 984 C C . ASP A 1 128 ? 11.152 -1.870 -24.778 1.00 98.56 128 ASP A C 1
ATOM 986 O O . ASP A 1 128 ? 12.344 -2.122 -24.569 1.00 98.56 128 ASP A O 1
ATOM 990 N N . VAL A 1 129 ? 10.689 -0.615 -24.791 1.00 98.62 129 VAL A N 1
ATOM 991 C CA . VAL A 1 129 ? 11.534 0.552 -24.502 1.00 98.62 129 VAL A CA 1
ATOM 992 C C . VAL A 1 129 ? 12.097 0.483 -23.080 1.00 98.62 129 VAL A C 1
ATOM 994 O O . VAL A 1 129 ? 13.306 0.629 -22.897 1.00 98.62 129 VAL A O 1
ATOM 997 N N . ALA A 1 130 ? 11.261 0.207 -22.074 1.00 98.69 130 ALA A N 1
ATOM 998 C CA . ALA A 1 130 ? 11.698 0.092 -20.682 1.00 98.69 130 ALA A CA 1
ATOM 999 C C . ALA A 1 130 ? 12.753 -1.013 -20.498 1.00 98.69 130 ALA A C 1
ATOM 1001 O O . ALA A 1 130 ? 13.784 -0.795 -19.856 1.00 98.69 130 ALA A O 1
ATOM 1002 N N . TYR A 1 131 ? 12.526 -2.174 -21.116 1.00 98.81 131 TYR A N 1
ATOM 1003 C CA . TYR A 1 131 ? 13.439 -3.311 -21.100 1.00 98.81 131 TYR A CA 1
ATOM 1004 C C . TYR A 1 131 ? 14.806 -2.955 -21.688 1.00 98.81 131 TYR A C 1
ATOM 1006 O O . TYR A 1 131 ? 15.835 -3.232 -21.064 1.00 98.81 131 TYR A O 1
ATOM 1014 N N . ARG A 1 132 ? 14.824 -2.290 -22.852 1.00 98.56 132 ARG A N 1
ATOM 1015 C CA . ARG A 1 132 ? 16.046 -1.816 -23.520 1.00 98.56 132 ARG A CA 1
ATOM 1016 C C . ARG A 1 132 ? 16.787 -0.749 -22.712 1.00 98.56 132 ARG A C 1
ATOM 1018 O O . ARG A 1 132 ? 18.014 -0.771 -22.674 1.00 98.56 132 ARG A O 1
ATOM 1025 N N . CYS A 1 133 ? 16.064 0.132 -22.018 1.00 98.69 133 CYS A N 1
ATOM 1026 C CA . CYS A 1 133 ? 16.638 1.095 -21.069 1.00 98.69 133 CYS A CA 1
ATOM 1027 C C . CYS A 1 133 ? 17.238 0.440 -19.809 1.00 98.69 133 CYS A C 1
ATOM 1029 O O . CYS A 1 133 ? 17.936 1.113 -19.050 1.00 98.69 133 CYS A O 1
ATOM 1031 N N . GLY A 1 134 ? 16.983 -0.849 -19.569 1.00 98.44 134 GLY A N 1
ATOM 1032 C CA . GLY A 1 134 ? 17.525 -1.582 -18.427 1.00 98.44 134 GLY A CA 1
ATOM 1033 C C . GLY A 1 134 ? 16.575 -1.718 -17.232 1.00 98.44 134 GLY A C 1
ATOM 1034 O O . GLY A 1 134 ? 17.019 -2.175 -16.180 1.00 98.44 134 GLY A O 1
ATOM 1035 N N . ALA A 1 135 ? 15.292 -1.363 -17.367 1.00 98.69 135 ALA A N 1
ATOM 1036 C CA . ALA A 1 135 ? 14.310 -1.567 -16.302 1.00 98.69 135 ALA A CA 1
ATOM 1037 C C . ALA A 1 135 ? 14.097 -3.062 -16.030 1.00 98.69 135 ALA A C 1
ATOM 1039 O O . ALA A 1 135 ? 13.907 -3.851 -16.953 1.00 98.69 135 ALA A O 1
ATOM 1040 N N . ASP A 1 136 ? 14.133 -3.450 -14.765 1.00 98.69 136 ASP A N 1
ATOM 1041 C CA . ASP A 1 136 ? 13.855 -4.806 -14.281 1.00 98.69 136 ASP A CA 1
ATOM 1042 C C . ASP A 1 136 ? 12.362 -5.008 -13.982 1.00 98.69 136 ASP A C 1
ATOM 1044 O O . ASP A 1 136 ? 11.874 -6.136 -13.878 1.00 98.69 136 ASP A O 1
ATOM 1048 N N . VAL A 1 137 ? 11.638 -3.896 -13.824 1.00 98.81 137 VAL A N 1
ATOM 1049 C CA . VAL A 1 137 ? 10.211 -3.847 -13.508 1.00 98.81 137 VAL A CA 1
ATOM 1050 C C . VAL A 1 137 ? 9.567 -2.673 -14.226 1.00 98.81 137 VAL A C 1
ATOM 1052 O O . VAL A 1 137 ? 10.179 -1.611 -14.374 1.00 98.81 137 VAL A O 1
ATOM 1055 N N . VAL A 1 138 ? 8.305 -2.833 -14.602 1.00 98.81 138 VAL A N 1
ATOM 1056 C CA . VAL A 1 138 ? 7.452 -1.742 -15.075 1.00 98.81 138 VAL A CA 1
ATOM 1057 C C . VAL A 1 138 ? 6.192 -1.623 -14.221 1.00 98.81 138 VAL A C 1
ATOM 1059 O O . VAL A 1 138 ? 5.651 -2.631 -13.763 1.00 98.81 138 VAL A O 1
ATOM 1062 N N . LEU A 1 139 ? 5.729 -0.391 -14.000 1.00 98.62 139 LEU A N 1
ATOM 1063 C CA . LEU A 1 139 ? 4.437 -0.124 -13.369 1.00 98.62 139 LEU A CA 1
ATOM 1064 C C . LEU A 1 139 ? 3.303 -0.322 -14.384 1.00 98.62 139 LEU A C 1
ATOM 1066 O O . LEU A 1 139 ? 3.298 0.328 -15.428 1.00 98.62 139 LEU A O 1
ATOM 1070 N N . LEU A 1 140 ? 2.323 -1.156 -14.042 1.00 98.44 140 LEU A N 1
ATOM 1071 C CA . LEU A 1 140 ? 1.050 -1.288 -14.748 1.00 98.44 140 LEU A CA 1
ATOM 1072 C C . LEU A 1 140 ? -0.067 -0.823 -13.814 1.00 98.44 140 LEU A C 1
ATOM 1074 O O . LEU A 1 140 ? -0.221 -1.354 -12.718 1.00 98.44 140 LEU A O 1
ATOM 1078 N N . ILE A 1 141 ? -0.848 0.171 -14.225 1.00 97.12 141 ILE A N 1
ATOM 1079 C CA . ILE A 1 141 ? -1.925 0.724 -13.397 1.00 97.12 141 ILE A CA 1
ATOM 1080 C C . ILE A 1 141 ? -3.247 0.104 -13.858 1.00 97.12 141 ILE A C 1
ATOM 1082 O O . ILE A 1 141 ? -3.741 0.437 -14.934 1.00 97.12 141 ILE A O 1
ATOM 1086 N N . ALA A 1 142 ? -3.844 -0.778 -13.049 1.00 96.38 142 ALA A N 1
ATOM 1087 C CA . ALA A 1 142 ? -5.011 -1.570 -13.459 1.00 96.38 142 ALA A CA 1
ATOM 1088 C C . ALA A 1 142 ? -6.190 -0.708 -13.945 1.00 96.38 142 ALA A C 1
ATOM 1090 O O . ALA A 1 142 ? -6.873 -1.050 -14.907 1.00 96.38 142 ALA A O 1
ATOM 1091 N N . ARG A 1 143 ? -6.408 0.453 -13.322 1.00 93.31 143 ARG A N 1
ATOM 1092 C CA . ARG A 1 143 ? -7.535 1.340 -13.638 1.00 93.31 143 ARG A CA 1
ATOM 1093 C C . ARG A 1 143 ? -7.416 2.147 -14.936 1.00 93.31 143 ARG A C 1
ATOM 1095 O O . ARG A 1 143 ? -8.423 2.707 -15.351 1.00 93.31 143 ARG A O 1
ATOM 1102 N N . ILE A 1 144 ? -6.224 2.279 -15.532 1.00 94.75 144 ILE A N 1
ATOM 1103 C CA . ILE A 1 144 ? -6.043 3.028 -16.801 1.00 94.75 144 ILE A CA 1
ATOM 1104 C C . ILE A 1 144 ? -5.948 2.112 -18.023 1.00 94.75 144 ILE A C 1
ATOM 1106 O O . ILE A 1 144 ? -5.931 2.604 -19.148 1.00 94.75 144 ILE A O 1
ATOM 1110 N N . LEU A 1 145 ? -5.855 0.803 -17.795 1.00 96.88 145 LEU A N 1
ATOM 1111 C CA . LEU A 1 145 ? -5.736 -0.222 -18.823 1.00 96.88 145 LEU A CA 1
ATOM 1112 C C . LEU A 1 145 ? -7.037 -1.018 -18.870 1.00 96.88 145 LEU A C 1
ATOM 1114 O O . LEU A 1 145 ? -7.593 -1.348 -17.823 1.00 96.88 145 LEU A O 1
ATOM 1118 N N . ASP A 1 146 ? -7.535 -1.329 -20.060 1.00 97.50 146 ASP A N 1
ATOM 1119 C CA . ASP A 1 146 ? -8.590 -2.332 -20.198 1.00 97.50 146 ASP A CA 1
ATOM 1120 C C . ASP A 1 146 ? -8.041 -3.753 -19.957 1.00 97.50 146 ASP A C 1
ATOM 1122 O O . ASP A 1 146 ? -6.839 -3.958 -19.758 1.00 97.50 146 ASP A O 1
ATOM 1126 N N . ASP A 1 147 ? -8.946 -4.729 -19.901 1.00 98.19 147 ASP A N 1
ATOM 1127 C CA . ASP A 1 147 ? -8.622 -6.113 -19.552 1.00 98.19 147 ASP A CA 1
ATOM 1128 C C . ASP A 1 147 ? -7.649 -6.760 -20.553 1.00 98.19 147 ASP A C 1
ATOM 1130 O O . ASP A 1 147 ? -6.718 -7.457 -20.139 1.00 98.19 147 ASP A O 1
ATOM 1134 N N . ASP A 1 148 ? -7.849 -6.520 -21.852 1.00 98.06 148 ASP A N 1
ATOM 1135 C CA . ASP A 1 148 ? -7.055 -7.130 -22.920 1.00 98.06 148 ASP A CA 1
ATOM 1136 C C . ASP A 1 148 ? -5.650 -6.526 -22.963 1.00 98.06 148 ASP A C 1
ATOM 1138 O O . ASP A 1 148 ? -4.659 -7.262 -22.972 1.00 98.06 148 ASP A O 1
ATOM 1142 N N . MET A 1 149 ? -5.554 -5.196 -22.886 1.00 98.31 149 MET A N 1
ATOM 1143 C CA . MET A 1 149 ? -4.289 -4.471 -22.843 1.00 98.31 149 MET A CA 1
ATOM 1144 C C . MET A 1 149 ? -3.473 -4.854 -21.606 1.00 98.31 149 MET A C 1
ATOM 1146 O O . MET A 1 149 ? -2.281 -5.150 -21.704 1.00 98.31 149 MET A O 1
ATOM 1150 N N . LEU A 1 150 ? -4.106 -4.906 -20.428 1.00 98.50 150 LEU A N 1
ATOM 1151 C CA . LEU A 1 150 ? -3.423 -5.318 -19.204 1.00 98.50 150 LEU A CA 1
ATOM 1152 C C . LEU A 1 150 ? -2.894 -6.756 -19.317 1.00 98.50 150 LEU A C 1
ATOM 1154 O O . LEU A 1 150 ? -1.754 -7.026 -18.929 1.00 98.50 150 LEU A O 1
ATOM 1158 N N . LEU A 1 151 ? -3.693 -7.674 -19.872 1.00 98.44 151 LEU A N 1
ATOM 1159 C CA . LEU A 1 151 ? -3.293 -9.064 -20.084 1.00 98.44 151 LEU A CA 1
ATOM 1160 C C . LEU A 1 151 ? -2.116 -9.185 -21.051 1.00 98.44 151 LEU A C 1
ATOM 1162 O O . LEU A 1 151 ? -1.172 -9.934 -20.779 1.00 98.44 151 LEU A O 1
ATOM 1166 N N . GLU A 1 152 ? -2.153 -8.454 -22.160 1.00 98.38 152 GLU A N 1
ATOM 1167 C CA . GLU A 1 152 ? -1.068 -8.410 -23.134 1.00 98.38 152 GLU A CA 1
ATOM 1168 C C . GLU A 1 152 ? 0.228 -7.886 -22.503 1.00 98.38 152 GLU A C 1
ATOM 1170 O O . GLU A 1 152 ? 1.283 -8.513 -22.628 1.00 98.38 152 GLU A O 1
ATOM 1175 N N . MET A 1 153 ? 0.148 -6.792 -21.745 1.00 98.56 153 MET A N 1
ATOM 1176 C CA . MET A 1 153 ? 1.292 -6.176 -21.075 1.00 98.56 153 MET A CA 1
ATOM 1177 C C . MET A 1 153 ? 1.910 -7.082 -20.002 1.00 98.56 153 MET A C 1
ATOM 1179 O O . MET A 1 153 ? 3.135 -7.202 -19.930 1.00 98.56 153 MET A O 1
ATOM 1183 N N . VAL A 1 154 ? 1.098 -7.789 -19.207 1.00 98.25 154 VAL A N 1
ATOM 1184 C CA . VAL A 1 154 ? 1.609 -8.776 -18.237 1.00 98.25 154 VAL A CA 1
ATOM 1185 C C . VAL A 1 154 ? 2.312 -9.934 -18.952 1.00 98.25 154 VAL A C 1
ATOM 1187 O O . VAL A 1 154 ? 3.424 -10.314 -18.570 1.00 98.25 154 VAL A O 1
ATOM 1190 N N . LYS A 1 155 ? 1.720 -10.467 -20.031 1.00 97.94 155 LYS A N 1
ATOM 1191 C CA . LYS A 1 155 ? 2.358 -11.510 -20.853 1.00 97.94 155 LYS A CA 1
ATOM 1192 C C . LYS A 1 155 ? 3.671 -11.021 -21.461 1.00 97.94 155 LYS A C 1
ATOM 1194 O O . LYS A 1 155 ? 4.649 -11.766 -21.475 1.00 97.94 155 LYS A O 1
ATOM 1199 N N . LYS A 1 156 ? 3.727 -9.766 -21.911 1.00 98.25 156 LYS A N 1
ATOM 1200 C CA . LYS A 1 156 ? 4.939 -9.146 -22.453 1.00 98.25 156 LYS A CA 1
ATOM 1201 C C . LYS A 1 156 ? 6.059 -9.072 -21.414 1.00 98.25 156 LYS A C 1
ATOM 1203 O O . LYS A 1 156 ? 7.178 -9.484 -21.720 1.00 98.25 156 LYS A O 1
ATOM 1208 N N . CYS A 1 157 ? 5.766 -8.625 -20.189 1.00 98.31 157 CYS A N 1
ATOM 1209 C CA . CYS A 1 157 ? 6.732 -8.634 -19.083 1.00 98.31 157 CYS A CA 1
ATOM 1210 C C . CYS A 1 157 ? 7.296 -10.038 -18.842 1.00 98.31 157 CYS A C 1
ATOM 1212 O O . CYS A 1 157 ? 8.513 -10.209 -18.771 1.00 98.31 157 CYS A O 1
ATOM 1214 N N . ARG A 1 158 ? 6.422 -11.055 -18.810 1.00 96.31 158 ARG A N 1
ATOM 1215 C CA . ARG A 1 158 ? 6.820 -12.460 -18.648 1.00 96.31 158 ARG A CA 1
ATOM 1216 C C . ARG A 1 158 ? 7.748 -12.933 -19.767 1.00 96.31 158 ARG A C 1
ATOM 1218 O O . ARG A 1 158 ? 8.791 -13.503 -19.465 1.00 96.31 158 ARG A O 1
ATOM 1225 N N . THR A 1 159 ? 7.412 -12.660 -21.028 1.00 96.94 159 THR A N 1
ATOM 1226 C CA . THR A 1 159 ? 8.244 -13.013 -22.194 1.00 96.94 159 THR A CA 1
ATOM 1227 C C . THR A 1 159 ? 9.632 -12.375 -22.128 1.00 96.94 159 THR A C 1
ATOM 1229 O O . THR A 1 159 ? 10.618 -13.005 -22.499 1.00 96.94 159 THR A O 1
ATOM 1232 N N . LEU A 1 160 ? 9.725 -11.139 -21.632 1.00 97.56 160 LEU A N 1
ATOM 1233 C CA . LEU A 1 160 ? 10.991 -10.422 -21.457 1.00 97.56 160 LEU A CA 1
ATOM 1234 C C . LEU A 1 160 ? 11.738 -10.797 -20.164 1.00 97.56 160 LEU A C 1
ATOM 1236 O O . LEU A 1 160 ? 12.866 -10.352 -19.965 1.00 97.56 160 LEU A O 1
ATOM 1240 N N . GLY A 1 161 ? 11.124 -11.582 -19.275 1.00 97.31 161 GLY A N 1
ATOM 1241 C CA . GLY A 1 161 ? 11.692 -11.976 -17.984 1.00 97.31 161 GLY A CA 1
ATOM 1242 C C . GLY A 1 161 ? 11.708 -10.873 -16.917 1.00 97.31 161 GLY A C 1
ATOM 1243 O O . GLY A 1 161 ? 12.257 -11.093 -15.840 1.00 97.31 161 GLY A O 1
ATOM 1244 N N . ILE A 1 162 ? 11.114 -9.707 -17.186 1.00 98.31 162 ILE A N 1
ATOM 1245 C CA . ILE A 1 162 ? 11.004 -8.598 -16.225 1.00 98.31 162 ILE A CA 1
ATOM 1246 C C . ILE A 1 162 ? 9.709 -8.697 -15.419 1.00 98.31 162 ILE A C 1
ATOM 1248 O O . ILE A 1 162 ? 8.761 -9.377 -15.814 1.00 98.31 162 ILE A O 1
ATOM 1252 N N . SER A 1 163 ? 9.652 -8.017 -14.273 1.00 98.44 163 SER A N 1
ATOM 1253 C CA . SER A 1 163 ? 8.450 -8.025 -13.433 1.00 98.44 163 SER A CA 1
ATOM 1254 C C . SER A 1 163 ? 7.433 -6.951 -13.832 1.00 98.44 163 SER A C 1
ATOM 1256 O O . SER A 1 163 ? 7.790 -5.855 -14.259 1.00 98.44 163 SER A O 1
ATOM 1258 N N . ALA A 1 164 ? 6.150 -7.250 -13.643 1.00 98.38 164 ALA A N 1
ATOM 1259 C CA . ALA A 1 164 ? 5.077 -6.263 -13.663 1.00 98.38 164 ALA A CA 1
ATOM 1260 C C . ALA A 1 164 ? 4.708 -5.903 -12.219 1.00 98.38 164 ALA A C 1
ATOM 1262 O O . ALA A 1 164 ? 4.325 -6.782 -11.444 1.00 98.38 164 ALA A O 1
ATOM 1263 N N . LEU A 1 165 ? 4.817 -4.623 -11.857 1.00 98.62 165 LEU A N 1
ATOM 1264 C CA . LEU A 1 165 ? 4.200 -4.089 -10.645 1.00 98.62 165 LEU A CA 1
ATOM 1265 C C . LEU A 1 165 ? 2.785 -3.629 -11.000 1.00 98.62 165 LEU A C 1
ATOM 1267 O O . LEU A 1 165 ? 2.623 -2.582 -11.621 1.00 98.62 165 LEU A O 1
ATOM 1271 N N . LEU A 1 166 ? 1.778 -4.421 -10.643 1.00 98.19 166 LEU A N 1
ATOM 1272 C CA . LEU A 1 166 ? 0.373 -4.116 -10.886 1.00 98.19 166 LEU A CA 1
ATOM 1273 C C . LEU A 1 166 ? -0.194 -3.280 -9.735 1.00 98.19 166 LEU A C 1
ATOM 1275 O O . LEU A 1 166 ? -0.412 -3.806 -8.645 1.00 98.19 166 LEU A O 1
ATOM 1279 N N . GLU A 1 167 ? -0.428 -1.989 -9.971 1.00 96.94 167 GLU A N 1
ATOM 1280 C CA . GLU A 1 167 ? -1.030 -1.074 -8.996 1.00 96.94 167 GLU A CA 1
ATOM 1281 C C . GLU A 1 167 ? -2.550 -1.285 -8.930 1.00 96.94 167 GLU A C 1
ATOM 1283 O O . GLU A 1 167 ? -3.254 -1.176 -9.940 1.00 96.94 167 GLU A O 1
ATOM 1288 N N . LEU A 1 168 ? -3.037 -1.572 -7.723 1.00 94.31 168 LEU A N 1
ATOM 1289 C CA . LEU A 1 168 ? -4.414 -1.913 -7.382 1.00 94.31 168 LEU A CA 1
ATOM 1290 C C . LEU A 1 168 ? -4.937 -0.967 -6.298 1.00 94.31 168 LEU A C 1
ATOM 1292 O O . LEU A 1 168 ? -4.195 -0.531 -5.408 1.00 94.31 168 LEU A O 1
ATOM 1296 N N . ARG A 1 169 ? -6.240 -0.682 -6.328 1.00 84.69 169 ARG A N 1
ATOM 1297 C CA . ARG A 1 169 ? -6.906 0.104 -5.282 1.00 84.69 169 ARG A CA 1
ATOM 1298 C C . ARG A 1 169 ? -8.392 -0.208 -5.114 1.00 84.69 169 ARG A C 1
ATOM 1300 O O . ARG A 1 169 ? -8.904 -0.092 -4.003 1.00 84.69 169 ARG A O 1
ATOM 1307 N N . LEU A 1 170 ? -9.093 -0.506 -6.200 1.00 85.81 170 LEU A N 1
ATOM 1308 C CA . LEU A 1 170 ? -10.544 -0.676 -6.242 1.00 85.81 170 LEU A CA 1
ATOM 1309 C C . LEU A 1 170 ? -10.927 -2.123 -6.561 1.00 85.81 170 LEU A C 1
ATOM 1311 O O . LEU A 1 170 ? -10.107 -2.921 -7.004 1.00 85.81 170 LEU A O 1
ATOM 1315 N N . ASP A 1 171 ? -12.203 -2.443 -6.383 1.00 88.12 171 ASP A N 1
ATOM 1316 C CA . ASP A 1 171 ? -12.715 -3.803 -6.588 1.00 88.12 171 ASP A CA 1
ATOM 1317 C C . ASP A 1 171 ? -12.635 -4.229 -8.057 1.00 88.12 171 ASP A C 1
ATOM 1319 O O . ASP A 1 171 ? -12.324 -5.380 -8.352 1.00 88.12 171 ASP A O 1
ATOM 1323 N N . ASP A 1 172 ? -12.830 -3.290 -8.990 1.00 91.50 172 ASP A N 1
ATOM 1324 C CA . ASP A 1 172 ? -12.615 -3.556 -10.417 1.00 91.50 172 ASP A CA 1
ATOM 1325 C C . ASP A 1 172 ? -11.142 -3.879 -10.729 1.00 91.50 172 ASP A C 1
ATOM 1327 O O . ASP A 1 172 ? -10.862 -4.727 -11.575 1.00 91.50 172 ASP A O 1
ATOM 1331 N N . ASP A 1 173 ? -10.188 -3.295 -9.993 1.00 94.94 173 ASP A N 1
ATOM 1332 C CA . ASP A 1 173 ? -8.771 -3.640 -10.145 1.00 94.94 173 ASP A CA 1
ATOM 1333 C C . ASP A 1 173 ? -8.514 -5.090 -9.692 1.00 94.94 173 ASP A C 1
ATOM 1335 O O . ASP A 1 173 ? -7.737 -5.814 -10.315 1.00 94.94 173 ASP A O 1
ATOM 1339 N N . LEU A 1 174 ? -9.199 -5.548 -8.636 1.00 95.31 174 LEU A N 1
ATOM 1340 C CA . LEU A 1 174 ? -9.121 -6.936 -8.165 1.00 95.31 174 LEU A CA 1
ATOM 1341 C C . LEU A 1 174 ? -9.782 -7.921 -9.131 1.00 95.31 174 LEU A C 1
ATOM 1343 O O . LEU A 1 174 ? -9.252 -9.012 -9.341 1.00 95.31 174 LEU A O 1
ATOM 1347 N N . ARG A 1 175 ? -10.886 -7.531 -9.780 1.00 96.75 175 ARG A N 1
ATOM 1348 C CA . ARG A 1 175 ? -11.483 -8.304 -10.880 1.00 96.75 175 ARG A CA 1
ATOM 1349 C C . ARG A 1 175 ? -10.475 -8.499 -12.015 1.00 96.75 175 ARG A C 1
ATOM 1351 O O . ARG A 1 175 ? -10.323 -9.614 -12.515 1.00 96.75 175 ARG A O 1
ATOM 1358 N N . LYS A 1 176 ? -9.745 -7.443 -12.388 1.00 97.81 176 LYS A N 1
ATOM 1359 C CA . LYS A 1 176 ? -8.666 -7.529 -13.383 1.00 97.81 176 LYS A CA 1
ATOM 1360 C C . LYS A 1 176 ? -7.524 -8.420 -12.910 1.00 97.81 176 LYS A C 1
ATOM 1362 O O . LYS A 1 176 ? -7.074 -9.264 -13.678 1.00 97.81 176 LYS A O 1
ATOM 1367 N N . LEU A 1 177 ? -7.094 -8.308 -11.650 1.00 98.00 177 LEU A N 1
ATOM 1368 C CA . LEU A 1 177 ? -6.097 -9.217 -11.074 1.00 98.00 177 LEU A CA 1
ATOM 1369 C C . LEU A 1 177 ? -6.534 -10.685 -11.197 1.00 98.00 177 LEU A C 1
ATOM 1371 O O . LEU A 1 177 ? -5.709 -11.519 -11.559 1.00 98.00 177 LEU A O 1
ATOM 1375 N N . ALA A 1 178 ? -7.806 -11.000 -10.936 1.00 97.75 178 ALA A N 1
ATOM 1376 C CA . ALA A 1 178 ? -8.326 -12.360 -11.073 1.00 97.75 178 ALA A CA 1
ATOM 1377 C C . ALA A 1 178 ? -8.233 -12.869 -12.514 1.00 97.75 178 ALA A C 1
ATOM 1379 O O . ALA A 1 178 ? -7.718 -13.962 -12.745 1.00 97.75 178 ALA A O 1
ATOM 1380 N N . LEU A 1 179 ? -8.619 -12.037 -13.484 1.00 97.75 179 LEU A N 1
ATOM 1381 C CA . LEU A 1 179 ? -8.473 -12.346 -14.906 1.00 97.75 179 LEU A CA 1
ATOM 1382 C C . LEU A 1 179 ? -7.003 -12.583 -15.302 1.00 97.75 179 LEU A C 1
ATOM 1384 O O . LEU A 1 179 ? -6.709 -13.505 -16.064 1.00 97.75 179 LEU A O 1
ATOM 1388 N N . ILE A 1 180 ? -6.068 -11.790 -14.773 1.00 97.75 180 ILE A N 1
ATOM 1389 C CA . ILE A 1 180 ? -4.629 -11.975 -15.010 1.00 97.75 180 ILE A CA 1
ATOM 1390 C C . ILE A 1 180 ? -4.122 -13.277 -14.390 1.00 97.75 180 ILE A C 1
ATOM 1392 O O . ILE A 1 180 ? -3.448 -14.051 -15.073 1.00 97.75 180 ILE A O 1
ATOM 1396 N N . ALA A 1 181 ? -4.453 -13.533 -13.124 1.00 96.44 181 ALA A N 1
ATOM 1397 C CA . ALA A 1 181 ? -4.040 -14.739 -12.416 1.00 96.44 181 ALA A CA 1
ATOM 1398 C C . ALA A 1 181 ? -4.521 -16.004 -13.146 1.00 96.44 181 ALA A C 1
ATOM 1400 O O . ALA A 1 181 ? -3.746 -16.945 -13.303 1.00 96.44 181 ALA A O 1
ATOM 1401 N N . GLU A 1 182 ? -5.749 -15.988 -13.669 1.00 96.88 182 GLU A N 1
ATOM 1402 C CA . GLU A 1 182 ? -6.323 -17.079 -14.460 1.00 96.88 182 GLU A CA 1
ATOM 1403 C C . GLU A 1 182 ? -5.628 -17.252 -15.823 1.00 96.88 182 GLU A C 1
ATOM 1405 O O . GLU A 1 182 ? -5.244 -18.361 -16.192 1.00 96.88 182 GLU A O 1
ATOM 1410 N N . LYS A 1 183 ? -5.451 -16.166 -16.591 1.00 96.88 183 LYS A N 1
ATOM 1411 C CA . LYS A 1 183 ? -5.053 -16.248 -18.011 1.00 96.88 183 LYS A CA 1
ATOM 1412 C C . LYS A 1 183 ? -3.551 -16.152 -18.283 1.00 96.88 183 LYS A C 1
ATOM 1414 O O . LYS A 1 183 ? -3.104 -16.559 -19.358 1.00 96.88 183 LYS A O 1
ATOM 1419 N N . ALA A 1 184 ? -2.774 -15.553 -17.384 1.00 94.06 184 ALA A N 1
ATOM 1420 C CA . ALA A 1 184 ? -1.330 -15.350 -17.546 1.00 94.06 184 ALA A CA 1
ATOM 1421 C C . ALA A 1 184 ? -0.496 -15.975 -16.417 1.00 94.06 184 ALA A C 1
ATOM 1423 O O . ALA A 1 184 ? 0.717 -16.151 -16.592 1.00 94.06 184 ALA A O 1
ATOM 1424 N N . GLY A 1 185 ? -1.136 -16.346 -15.305 1.00 93.25 185 GLY A N 1
ATOM 1425 C CA . GLY A 1 185 ? -0.466 -16.748 -14.076 1.00 93.25 185 GLY A CA 1
ATOM 1426 C C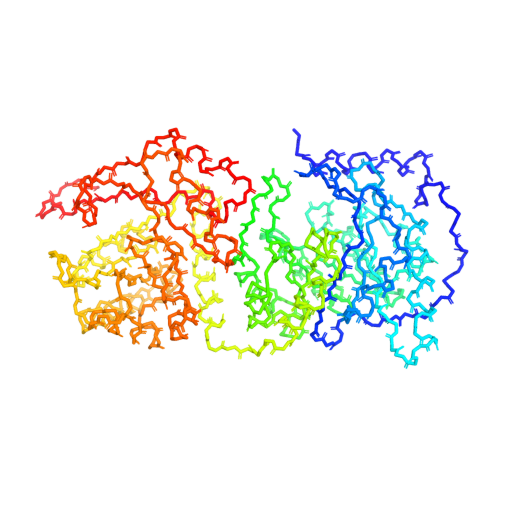 . GLY A 1 185 ? 0.110 -15.552 -13.315 1.00 93.25 185 GLY A C 1
ATOM 1427 O O . GLY A 1 185 ? -0.052 -14.394 -13.698 1.00 93.25 185 GLY A O 1
ATOM 1428 N N . THR A 1 186 ? 0.804 -15.842 -12.218 1.00 93.12 186 THR A N 1
ATOM 1429 C CA . THR A 1 186 ? 1.345 -14.829 -11.293 1.00 93.12 186 THR A CA 1
ATOM 1430 C C . THR A 1 186 ? 2.876 -14.777 -11.289 1.00 93.12 186 THR A C 1
ATOM 1432 O O . THR A 1 186 ? 3.475 -14.080 -10.468 1.00 93.12 186 THR A O 1
ATOM 1435 N N . ASP A 1 187 ? 3.527 -15.506 -12.199 1.00 89.75 187 ASP A N 1
ATOM 1436 C CA . ASP A 1 187 ? 4.976 -15.448 -12.397 1.00 89.75 187 ASP A CA 1
ATOM 1437 C C . ASP A 1 187 ? 5.384 -14.025 -12.785 1.00 89.75 187 ASP A C 1
ATOM 1439 O O . ASP A 1 187 ? 4.774 -13.415 -13.662 1.00 89.75 187 ASP A O 1
ATOM 1443 N N . ASN A 1 188 ? 6.422 -13.483 -12.142 1.00 90.38 188 ASN A N 1
ATOM 1444 C CA . ASN A 1 188 ? 6.887 -12.107 -12.360 1.00 90.38 188 ASN A CA 1
ATOM 1445 C C . ASN A 1 188 ? 5.826 -11.013 -12.113 1.00 90.38 188 ASN A C 1
ATOM 1447 O O . ASN A 1 188 ? 6.071 -9.844 -12.405 1.00 90.38 188 ASN A O 1
ATOM 1451 N N . LEU A 1 189 ? 4.690 -11.353 -11.500 1.00 96.25 189 LEU A N 1
ATOM 1452 C CA . LEU A 1 189 ? 3.706 -10.388 -11.032 1.00 96.25 189 LEU A CA 1
ATOM 1453 C C . LEU A 1 189 ? 4.027 -9.988 -9.588 1.00 96.25 189 LEU A C 1
ATOM 1455 O O . LEU A 1 189 ? 4.334 -10.823 -8.728 1.00 96.25 189 LEU A O 1
ATOM 1459 N N . VAL A 1 190 ? 3.966 -8.691 -9.325 1.00 97.81 190 VAL A N 1
ATOM 1460 C CA . VAL A 1 190 ? 3.988 -8.107 -7.985 1.00 97.81 190 VAL A CA 1
ATOM 1461 C C . VAL A 1 190 ? 2.809 -7.157 -7.902 1.00 97.81 190 VAL A C 1
ATOM 1463 O O . VAL A 1 190 ? 2.616 -6.344 -8.797 1.00 97.81 190 VAL A O 1
ATOM 1466 N N . CYS A 1 191 ? 2.004 -7.261 -6.853 1.00 98.00 191 CYS A N 1
ATOM 1467 C CA . CYS A 1 191 ? 0.891 -6.341 -6.650 1.00 98.00 191 CYS A CA 1
ATOM 1468 C C . CYS A 1 191 ? 1.361 -5.145 -5.824 1.00 98.00 191 CYS A C 1
ATOM 1470 O O . CYS A 1 191 ? 2.106 -5.302 -4.859 1.00 98.00 191 CYS A O 1
ATOM 1472 N N . GLY A 1 192 ? 0.914 -3.954 -6.176 1.00 96.81 192 GLY A N 1
ATOM 1473 C CA . GLY A 1 192 ? 1.124 -2.734 -5.415 1.00 96.81 192 GLY A CA 1
ATOM 1474 C C . GLY A 1 192 ? -0.216 -2.200 -4.949 1.00 96.81 192 GLY A C 1
ATOM 1475 O O . GLY A 1 192 ? -1.137 -2.108 -5.753 1.00 96.81 192 GLY A O 1
ATOM 1476 N N . VAL A 1 193 ? -0.366 -1.879 -3.664 1.00 94.31 193 VAL A N 1
ATOM 1477 C CA . VAL A 1 193 ? -1.609 -1.279 -3.164 1.00 94.31 193 VAL A CA 1
ATOM 1478 C C . VAL A 1 193 ? -1.350 0.148 -2.731 1.00 94.31 193 VAL A C 1
ATOM 1480 O O . VAL A 1 193 ? -0.647 0.411 -1.750 1.00 94.31 193 VAL A O 1
ATOM 1483 N N . ASN A 1 194 ? -1.940 1.081 -3.472 1.00 86.44 194 ASN A N 1
ATOM 1484 C CA . ASN A 1 194 ? -1.743 2.501 -3.245 1.00 86.44 194 ASN A CA 1
ATOM 1485 C C . ASN A 1 194 ? -2.706 3.016 -2.179 1.00 86.44 194 ASN A C 1
ATOM 1487 O O . ASN A 1 194 ? -3.915 3.113 -2.400 1.00 86.44 194 ASN A O 1
ATOM 1491 N N . SER A 1 195 ? -2.161 3.390 -1.018 1.00 82.06 195 SER A N 1
ATOM 1492 C CA . SER A 1 195 ? -2.927 4.018 0.068 1.00 82.06 195 SER A CA 1
ATOM 1493 C C . SER A 1 195 ? -3.514 5.371 -0.344 1.00 82.06 195 SER A C 1
ATOM 1495 O O . SER A 1 195 ? -4.543 5.789 0.194 1.00 82.06 195 SER A O 1
ATOM 1497 N N . ARG A 1 196 ? -2.908 6.042 -1.334 1.00 80.44 196 ARG A N 1
ATOM 1498 C CA . ARG A 1 196 ? -3.355 7.334 -1.851 1.00 80.44 196 ARG A CA 1
ATOM 1499 C C . ARG A 1 196 ? -4.417 7.177 -2.931 1.00 80.44 196 ARG A C 1
ATOM 1501 O O . ARG A 1 196 ? -4.234 6.467 -3.914 1.00 80.44 196 ARG A O 1
ATOM 1508 N N . ASP A 1 197 ? -5.496 7.932 -2.799 1.00 73.44 197 ASP A N 1
ATOM 1509 C CA . ASP A 1 197 ? -6.451 8.110 -3.880 1.00 73.44 197 ASP A CA 1
ATOM 1510 C C . ASP A 1 197 ? -5.893 9.049 -4.944 1.00 73.44 197 ASP A C 1
ATOM 1512 O O . ASP A 1 197 ? -5.622 10.207 -4.658 1.00 73.44 197 ASP A O 1
ATOM 1516 N N . LEU A 1 198 ? -5.742 8.607 -6.188 1.00 68.94 198 LEU A N 1
ATOM 1517 C CA . LEU A 1 198 ? -5.284 9.503 -7.256 1.00 68.94 198 LEU A CA 1
ATOM 1518 C C . LEU A 1 198 ? -6.353 10.523 -7.688 1.00 68.94 198 LEU A C 1
ATOM 1520 O O . LEU A 1 198 ? -6.015 11.504 -8.343 1.00 68.94 198 LEU A O 1
ATOM 1524 N N . SER A 1 199 ? -7.622 10.334 -7.302 1.00 66.06 199 SER A N 1
ATOM 1525 C CA . SER A 1 199 ? -8.704 11.283 -7.595 1.00 66.06 199 SER A CA 1
ATOM 1526 C C . SER A 1 199 ? -8.845 12.391 -6.545 1.00 66.06 199 SER A C 1
ATOM 1528 O O . SER A 1 199 ? -9.212 13.510 -6.898 1.00 66.06 199 SER A O 1
ATOM 1530 N N . THR A 1 200 ? -8.536 12.107 -5.272 1.00 65.38 200 THR A N 1
ATOM 1531 C CA . THR A 1 200 ? -8.693 13.063 -4.151 1.00 65.38 200 THR A CA 1
ATOM 1532 C C . THR A 1 200 ? -7.392 13.383 -3.412 1.00 65.38 200 THR A C 1
ATOM 1534 O O . THR A 1 200 ? -7.346 14.323 -2.622 1.00 65.38 200 THR A O 1
ATOM 1537 N N . PHE A 1 201 ? -6.332 12.613 -3.651 1.00 66.31 201 PHE A N 1
ATOM 1538 C CA . PHE A 1 201 ? -5.058 12.604 -2.925 1.00 66.31 201 PHE A CA 1
ATOM 1539 C C . PHE A 1 201 ? -5.139 12.237 -1.436 1.00 66.31 201 PHE A C 1
ATOM 1541 O O . PHE A 1 201 ? -4.108 12.266 -0.761 1.00 66.31 201 PHE A O 1
ATOM 1548 N N . ALA A 1 202 ? -6.311 11.824 -0.938 1.00 66.44 202 ALA A N 1
ATOM 1549 C CA . ALA A 1 202 ? -6.472 11.317 0.422 1.00 66.44 202 ALA A CA 1
ATOM 1550 C C . ALA A 1 202 ? -5.673 10.020 0.621 1.00 66.44 202 ALA A C 1
ATOM 1552 O O . ALA A 1 202 ? -5.594 9.194 -0.287 1.00 66.44 202 ALA A O 1
ATOM 1553 N N . ILE A 1 203 ? -5.082 9.843 1.802 1.00 69.38 203 ILE A N 1
ATOM 1554 C CA . ILE A 1 203 ? -4.252 8.683 2.153 1.00 69.38 203 ILE A CA 1
ATOM 1555 C C . ILE A 1 203 ? -4.932 7.939 3.293 1.00 69.38 203 ILE A C 1
ATOM 1557 O O . ILE A 1 203 ? -5.093 8.522 4.357 1.00 69.38 203 ILE A O 1
ATOM 1561 N N . ASP A 1 204 ? -5.255 6.663 3.094 1.00 73.75 204 ASP A N 1
ATOM 1562 C CA . ASP A 1 204 ? -5.728 5.771 4.158 1.00 73.75 204 ASP A CA 1
ATOM 1563 C C . ASP A 1 204 ? -4.786 4.566 4.267 1.00 73.75 204 ASP A C 1
ATOM 1565 O O . ASP A 1 204 ? -4.688 3.748 3.347 1.00 73.75 204 ASP A O 1
ATOM 1569 N N . LEU A 1 205 ? -4.080 4.467 5.398 1.00 74.75 205 LEU A N 1
ATOM 1570 C CA . LEU A 1 205 ? -3.097 3.411 5.647 1.00 74.75 205 LEU A CA 1
ATOM 1571 C C . LEU A 1 205 ? -3.737 2.026 5.840 1.00 74.75 205 LEU A C 1
ATOM 1573 O O . LEU A 1 205 ? -3.035 1.023 5.737 1.00 74.75 205 LEU A O 1
ATOM 1577 N N . LEU A 1 206 ? -5.052 1.953 6.069 1.00 77.56 206 LEU A N 1
ATOM 1578 C CA . LEU A 1 206 ? -5.788 0.694 6.194 1.00 77.56 206 LEU A CA 1
ATOM 1579 C C . LEU A 1 206 ? -6.366 0.195 4.872 1.00 77.56 206 LEU A C 1
ATOM 1581 O O . LEU A 1 206 ? -6.713 -0.979 4.777 1.00 77.56 206 LEU A O 1
ATOM 1585 N N . THR A 1 207 ? -6.437 1.036 3.835 1.00 81.25 207 THR A N 1
ATOM 1586 C CA . THR A 1 207 ? -6.881 0.577 2.508 1.00 81.25 207 THR A CA 1
ATOM 1587 C C . THR A 1 207 ? -5.997 -0.570 1.992 1.00 81.25 207 THR A C 1
ATOM 1589 O O . THR A 1 207 ? -6.552 -1.607 1.627 1.00 81.25 207 THR A O 1
ATOM 1592 N N . PRO A 1 208 ? -4.649 -0.479 2.040 1.00 87.06 208 PRO A N 1
ATOM 1593 C CA . PRO A 1 208 ? -3.797 -1.612 1.687 1.00 87.06 208 PRO A CA 1
ATOM 1594 C C . PRO A 1 208 ? -4.039 -2.857 2.539 1.00 87.06 208 PRO A C 1
ATOM 1596 O O . PRO A 1 208 ? -4.047 -3.964 2.007 1.00 87.06 208 PRO A O 1
ATOM 1599 N N . ALA A 1 209 ? -4.263 -2.681 3.843 1.00 84.88 209 ALA A N 1
ATOM 1600 C CA . ALA A 1 209 ? -4.510 -3.779 4.771 1.00 84.88 209 ALA A CA 1
ATOM 1601 C C . ALA A 1 209 ? -5.782 -4.566 4.405 1.00 84.88 209 ALA A C 1
ATOM 1603 O O . ALA A 1 209 ? -5.757 -5.792 4.394 1.00 84.88 209 ALA A O 1
ATOM 1604 N N . GLY A 1 210 ? -6.866 -3.874 4.035 1.00 84.62 210 GLY A N 1
ATOM 1605 C CA . GLY A 1 210 ? -8.126 -4.516 3.647 1.00 84.62 210 GLY A CA 1
ATOM 1606 C C . GLY A 1 210 ? -8.055 -5.284 2.323 1.00 84.62 210 GLY A C 1
ATOM 1607 O O . GLY A 1 210 ? -8.785 -6.249 2.147 1.00 84.62 210 GLY A O 1
ATOM 1608 N N . ILE A 1 211 ? -7.169 -4.881 1.408 1.00 89.88 211 ILE A N 1
ATOM 1609 C CA . ILE A 1 211 ? -7.037 -5.478 0.069 1.00 89.88 211 ILE A CA 1
ATOM 1610 C C . ILE A 1 211 ? -6.017 -6.634 0.049 1.00 89.88 211 ILE A C 1
ATOM 1612 O O . ILE A 1 211 ? -6.092 -7.521 -0.803 1.00 89.88 211 ILE A O 1
ATOM 1616 N N . LEU A 1 212 ? -5.066 -6.654 0.990 1.00 91.75 212 LEU A N 1
ATOM 1617 C CA . LEU A 1 212 ? -3.975 -7.634 1.033 1.00 91.75 212 LEU A CA 1
ATOM 1618 C C . LEU A 1 212 ? -4.470 -9.091 1.017 1.00 91.75 212 LEU A C 1
ATOM 1620 O O . LEU A 1 212 ? -3.924 -9.922 0.287 1.00 91.75 212 LEU A O 1
ATOM 1624 N N . ASP A 1 213 ? -5.500 -9.398 1.806 1.00 87.75 213 ASP A N 1
ATOM 1625 C CA . ASP A 1 213 ? -6.063 -10.749 1.901 1.00 87.75 213 ASP A CA 1
ATOM 1626 C C . ASP A 1 213 ? -6.759 -11.185 0.606 1.00 87.75 213 ASP A C 1
ATOM 1628 O O . ASP A 1 213 ? -6.603 -12.330 0.181 1.00 87.75 213 ASP A O 1
ATOM 1632 N N . GLU A 1 214 ? -7.482 -10.278 -0.054 1.00 91.62 214 GLU A N 1
ATOM 1633 C CA . GLU A 1 214 ? -8.143 -10.551 -1.336 1.00 91.62 214 GLU A CA 1
ATOM 1634 C C . GLU A 1 214 ? -7.116 -10.826 -2.436 1.00 91.62 214 GLU A C 1
ATOM 1636 O O . GLU A 1 214 ? -7.246 -11.805 -3.168 1.00 91.62 214 GLU A O 1
ATOM 1641 N N . ILE A 1 215 ? -6.035 -10.039 -2.494 1.00 95.38 215 ILE A N 1
ATOM 1642 C CA . ILE A 1 215 ? -4.926 -10.288 -3.424 1.00 95.38 215 ILE A CA 1
ATOM 1643 C C . ILE A 1 215 ? -4.351 -11.692 -3.211 1.00 95.38 215 ILE A C 1
ATOM 1645 O O . ILE A 1 215 ? -4.152 -12.426 -4.175 1.00 95.38 215 ILE A O 1
ATOM 1649 N N . ARG A 1 216 ? -4.105 -12.096 -1.960 1.00 93.06 216 ARG A N 1
ATOM 1650 C CA . ARG A 1 216 ? -3.570 -13.432 -1.644 1.00 93.06 216 ARG A CA 1
ATOM 1651 C C . ARG A 1 216 ? -4.554 -14.559 -1.937 1.00 93.06 216 ARG A C 1
ATOM 1653 O O . ARG A 1 216 ? -4.120 -15.672 -2.229 1.00 93.06 216 ARG A O 1
ATOM 1660 N N . HIS A 1 217 ? -5.853 -14.297 -1.836 1.00 92.69 217 HIS A N 1
ATOM 1661 C CA . HIS A 1 217 ? -6.883 -15.253 -2.222 1.00 92.69 217 HIS A CA 1
ATOM 1662 C C . HIS A 1 217 ? -6.915 -15.453 -3.743 1.00 92.69 217 HIS A C 1
ATOM 1664 O O . HIS A 1 217 ? -6.960 -16.588 -4.203 1.00 92.69 217 HIS A O 1
ATOM 1670 N N . ILE A 1 218 ? -6.823 -14.361 -4.506 1.00 95.50 218 ILE A N 1
ATOM 1671 C CA . ILE A 1 218 ? -6.896 -14.362 -5.972 1.00 95.50 218 ILE A CA 1
ATOM 1672 C C . ILE A 1 218 ? -5.600 -14.879 -6.612 1.00 95.50 218 ILE A C 1
ATOM 1674 O O . ILE A 1 218 ? -5.625 -15.765 -7.460 1.00 95.50 218 ILE A O 1
ATOM 1678 N N . ALA A 1 219 ? -4.458 -14.318 -6.216 1.00 94.25 219 ALA A N 1
ATOM 1679 C CA . ALA A 1 219 ? -3.154 -14.544 -6.842 1.00 94.25 219 ALA A CA 1
ATOM 1680 C C . ALA A 1 219 ? -2.261 -15.525 -6.052 1.00 94.25 219 ALA A C 1
ATOM 1682 O O . ALA A 1 219 ? -1.093 -15.727 -6.384 1.00 94.25 219 ALA A O 1
ATOM 1683 N N . GLY A 1 220 ? -2.803 -16.147 -5.002 1.00 92.56 220 GLY A N 1
ATOM 1684 C CA . GLY A 1 220 ? -2.107 -17.118 -4.163 1.00 92.56 220 GLY A CA 1
ATOM 1685 C C . GLY A 1 220 ? -1.289 -16.495 -3.025 1.00 92.56 220 GLY A C 1
ATOM 1686 O O . GLY A 1 220 ? -0.836 -15.354 -3.076 1.00 92.56 220 GLY A O 1
ATOM 1687 N N . LYS A 1 221 ? -1.052 -17.281 -1.966 1.00 86.00 221 LYS A N 1
ATOM 1688 C CA . LYS A 1 221 ? -0.424 -16.809 -0.713 1.00 86.00 221 LYS A CA 1
ATOM 1689 C C . LYS A 1 221 ? 1.004 -16.272 -0.873 1.00 86.00 221 LYS A C 1
ATOM 1691 O O . LYS A 1 221 ? 1.443 -15.480 -0.044 1.00 86.00 221 LYS A O 1
ATOM 1696 N N . ASN A 1 222 ? 1.706 -16.703 -1.920 1.00 86.56 222 ASN A N 1
ATOM 1697 C CA . ASN A 1 222 ? 3.101 -16.344 -2.183 1.00 86.56 222 ASN A CA 1
ATOM 1698 C C . ASN A 1 222 ? 3.249 -15.119 -3.098 1.00 86.56 222 ASN A C 1
ATOM 1700 O O . ASN A 1 222 ? 4.378 -14.710 -3.374 1.00 86.56 222 ASN A O 1
ATOM 1704 N N . VAL A 1 223 ? 2.144 -14.532 -3.582 1.00 93.44 223 VAL A N 1
ATOM 1705 C CA . VAL A 1 223 ? 2.213 -13.296 -4.367 1.00 93.44 223 VAL A CA 1
ATOM 1706 C C . VAL A 1 223 ? 2.847 -12.190 -3.525 1.00 93.44 223 VAL A C 1
ATOM 1708 O O . VAL A 1 223 ? 2.512 -11.989 -2.353 1.00 93.44 223 VAL A O 1
ATOM 1711 N N . ARG A 1 224 ? 3.800 -11.473 -4.122 1.00 96.12 224 ARG A N 1
ATOM 1712 C CA . ARG A 1 224 ? 4.452 -10.341 -3.463 1.00 96.12 224 ARG A CA 1
ATOM 1713 C C . ARG A 1 224 ? 3.526 -9.138 -3.529 1.00 96.12 224 ARG A C 1
ATOM 1715 O O . ARG A 1 224 ? 3.006 -8.826 -4.601 1.00 96.12 224 ARG A O 1
ATOM 1722 N N . VAL A 1 225 ? 3.361 -8.456 -2.398 1.00 96.75 225 VAL A N 1
ATOM 1723 C CA . VAL A 1 225 ? 2.512 -7.262 -2.300 1.00 96.75 225 VAL A CA 1
ATOM 1724 C C . VAL A 1 225 ? 3.297 -6.105 -1.694 1.00 96.75 225 VAL A C 1
ATOM 1726 O O . VAL A 1 225 ? 3.935 -6.265 -0.652 1.00 96.75 225 VAL A O 1
ATOM 1729 N N . ILE A 1 226 ? 3.259 -4.946 -2.346 1.00 96.44 226 ILE A N 1
ATOM 1730 C CA . ILE A 1 226 ? 3.939 -3.718 -1.933 1.00 96.44 226 ILE A CA 1
ATOM 1731 C C . ILE A 1 226 ? 2.921 -2.731 -1.363 1.00 96.44 226 ILE A C 1
ATOM 1733 O O . ILE A 1 226 ? 1.869 -2.497 -1.954 1.00 96.44 226 ILE A O 1
ATOM 1737 N N . PHE A 1 227 ? 3.253 -2.127 -0.226 1.00 94.88 227 PHE A N 1
ATOM 1738 C CA . PHE A 1 227 ? 2.517 -0.999 0.337 1.00 94.88 227 PHE A CA 1
ATOM 1739 C C . PHE A 1 227 ? 3.001 0.311 -0.297 1.00 94.88 227 PHE A C 1
ATOM 1741 O O . PHE A 1 227 ? 4.177 0.658 -0.164 1.00 94.88 227 PHE A O 1
ATOM 1748 N N . GLU A 1 228 ? 2.122 1.073 -0.949 1.00 91.81 228 GLU A N 1
ATOM 1749 C CA . GLU A 1 228 ? 2.515 2.317 -1.620 1.00 91.81 228 GLU A CA 1
ATOM 1750 C C . GLU A 1 228 ? 1.903 3.568 -0.980 1.00 91.81 228 GLU A C 1
ATOM 1752 O O . GLU A 1 228 ? 0.725 3.601 -0.608 1.00 91.81 228 GLU A O 1
ATOM 1757 N N . SER A 1 229 ? 2.703 4.640 -0.929 1.00 83.56 229 SER A N 1
ATOM 1758 C CA . SER A 1 229 ? 2.351 5.958 -0.374 1.00 83.56 229 SER A CA 1
ATOM 1759 C C . SER A 1 229 ? 2.100 5.970 1.145 1.00 83.56 229 SER A C 1
ATOM 1761 O O . SER A 1 229 ? 1.969 4.943 1.789 1.00 83.56 229 SER A O 1
ATOM 1763 N N . GLY A 1 230 ? 2.064 7.159 1.756 1.00 77.88 230 GLY A N 1
ATOM 1764 C CA . GLY A 1 230 ? 1.596 7.345 3.141 1.00 77.88 230 GLY A CA 1
ATOM 1765 C C . GLY A 1 230 ? 2.598 7.058 4.266 1.00 77.88 230 GLY A C 1
ATOM 1766 O O . GLY A 1 230 ? 2.447 7.619 5.348 1.00 77.88 230 GLY A O 1
ATOM 1767 N N . ILE A 1 231 ? 3.658 6.287 4.016 1.00 84.00 231 ILE A N 1
ATOM 1768 C CA . ILE A 1 231 ? 4.706 6.020 5.012 1.00 84.00 231 ILE A CA 1
ATOM 1769 C C . ILE A 1 231 ? 5.667 7.214 5.099 1.00 84.00 231 ILE A C 1
ATOM 1771 O O . ILE A 1 231 ? 6.313 7.588 4.117 1.00 84.00 231 ILE A O 1
ATOM 1775 N N . ARG A 1 232 ? 5.747 7.825 6.285 1.00 83.06 232 ARG A N 1
ATOM 1776 C CA . ARG A 1 232 ? 6.609 8.990 6.569 1.00 83.06 232 ARG A CA 1
ATOM 1777 C C . ARG A 1 232 ? 7.465 8.845 7.824 1.00 83.06 232 ARG A C 1
ATOM 1779 O O . ARG A 1 232 ? 8.311 9.694 8.061 1.00 83.06 232 ARG A O 1
ATOM 1786 N N . THR A 1 233 ? 7.241 7.808 8.626 1.00 82.12 233 THR A N 1
ATOM 1787 C CA . THR A 1 233 ? 7.934 7.600 9.902 1.00 82.12 233 THR A CA 1
ATOM 1788 C C . THR A 1 233 ? 8.367 6.143 10.044 1.00 82.12 233 THR A C 1
ATOM 1790 O O . THR A 1 233 ? 7.716 5.262 9.470 1.00 82.12 233 THR A O 1
ATOM 1793 N N . PRO A 1 234 ? 9.419 5.851 10.833 1.00 86.12 234 PRO A N 1
ATOM 1794 C CA . PRO A 1 234 ? 9.813 4.478 11.140 1.00 86.12 234 PRO A CA 1
ATOM 1795 C C . PRO A 1 234 ? 8.677 3.655 11.759 1.00 86.12 234 PRO A C 1
ATOM 1797 O O . PRO A 1 234 ? 8.502 2.498 11.394 1.00 86.12 234 PRO A O 1
ATOM 1800 N N . LYS A 1 235 ? 7.836 4.260 12.611 1.00 82.12 235 LYS A N 1
ATOM 1801 C CA . LYS A 1 235 ? 6.653 3.594 13.185 1.00 82.12 235 LYS A CA 1
ATOM 1802 C C . LYS A 1 235 ? 5.657 3.161 12.104 1.00 82.12 235 LYS A C 1
ATOM 1804 O O . LYS A 1 235 ? 5.231 2.011 12.098 1.00 82.12 235 LYS A O 1
ATOM 1809 N N . ALA A 1 236 ? 5.338 4.038 11.147 1.00 82.00 236 ALA A N 1
ATOM 1810 C CA . ALA A 1 236 ? 4.460 3.694 10.025 1.00 82.00 236 ALA A CA 1
ATOM 1811 C C . ALA A 1 236 ? 5.087 2.633 9.097 1.00 82.00 236 ALA A C 1
ATOM 1813 O O . ALA A 1 236 ? 4.386 1.763 8.583 1.00 82.00 236 ALA A O 1
ATOM 1814 N N . ALA A 1 237 ? 6.409 2.677 8.906 1.00 88.75 237 ALA A N 1
ATOM 1815 C CA . ALA A 1 237 ? 7.143 1.680 8.130 1.00 88.75 237 ALA A CA 1
ATOM 1816 C C . ALA A 1 237 ? 7.114 0.302 8.815 1.00 88.75 237 ALA A C 1
ATOM 1818 O O . ALA A 1 237 ? 6.792 -0.699 8.178 1.00 88.75 237 ALA A O 1
ATOM 1819 N N . ALA A 1 238 ? 7.366 0.247 10.124 1.00 87.38 238 ALA A N 1
ATOM 1820 C CA . ALA A 1 238 ? 7.274 -0.979 10.911 1.00 87.38 238 ALA A CA 1
ATOM 1821 C C . ALA A 1 238 ? 5.841 -1.533 10.947 1.00 87.38 238 ALA A C 1
ATOM 1823 O O . ALA A 1 238 ? 5.635 -2.741 10.836 1.00 87.38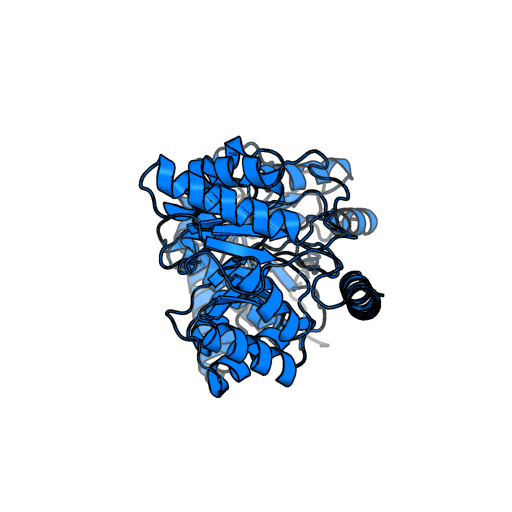 238 ALA A O 1
ATOM 1824 N N . PHE A 1 239 ? 4.841 -0.652 11.024 1.00 83.44 239 PHE A N 1
ATOM 1825 C CA . PHE A 1 239 ? 3.431 -1.019 10.929 1.00 83.44 239 PHE A CA 1
ATOM 1826 C C . PHE A 1 239 ? 3.100 -1.699 9.591 1.00 83.44 239 PHE A C 1
ATOM 1828 O O . PHE A 1 239 ? 2.580 -2.812 9.579 1.00 83.44 239 PHE A O 1
ATOM 1835 N N . ALA A 1 240 ? 3.477 -1.096 8.458 1.00 88.00 240 ALA A N 1
ATOM 1836 C CA . ALA A 1 240 ? 3.303 -1.721 7.146 1.00 88.00 240 ALA A CA 1
ATOM 1837 C C . ALA A 1 240 ? 4.070 -3.051 7.037 1.00 88.00 240 ALA A C 1
ATOM 1839 O O . ALA A 1 240 ? 3.551 -4.044 6.526 1.00 88.00 240 ALA A O 1
ATOM 1840 N N . GLY A 1 241 ? 5.294 -3.093 7.566 1.00 90.94 241 GLY A N 1
ATOM 1841 C CA . GLY A 1 241 ? 6.126 -4.288 7.561 1.00 90.94 241 GLY A CA 1
ATOM 1842 C C . GLY A 1 241 ? 5.541 -5.444 8.376 1.00 90.94 241 GLY A C 1
ATOM 1843 O O . GLY A 1 241 ? 5.673 -6.595 7.957 1.00 90.94 241 GLY A O 1
ATOM 1844 N N . SER A 1 242 ? 4.891 -5.171 9.508 1.00 89.38 242 SER A N 1
ATOM 1845 C CA . SER A 1 242 ? 4.336 -6.212 10.383 1.00 89.38 242 SER A CA 1
ATOM 1846 C C . SER A 1 242 ? 3.064 -6.859 9.820 1.00 89.38 242 SER A C 1
ATOM 1848 O O . SER A 1 242 ? 2.778 -8.013 10.129 1.00 89.38 242 SER A O 1
ATOM 1850 N N . MET A 1 243 ? 2.343 -6.191 8.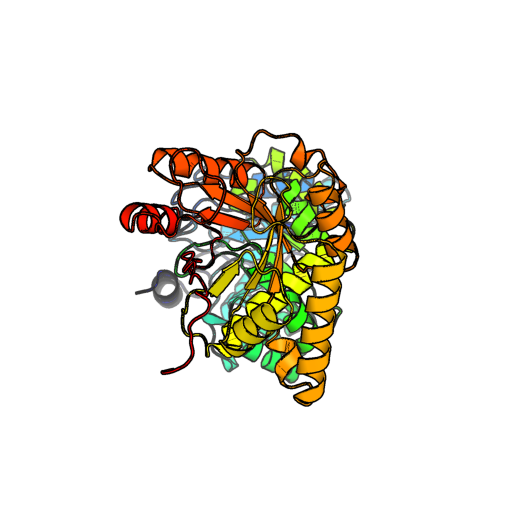911 1.00 88.12 243 MET A N 1
ATOM 1851 C CA . MET A 1 243 ? 1.178 -6.762 8.206 1.00 88.12 243 MET A CA 1
ATOM 1852 C C . MET A 1 243 ? 1.551 -7.822 7.153 1.00 88.12 243 MET A C 1
ATOM 1854 O O . MET A 1 243 ? 0.685 -8.470 6.567 1.00 88.12 243 MET A O 1
ATOM 1858 N N . GLY A 1 244 ? 2.847 -8.041 6.913 1.00 89.81 244 GLY A N 1
ATOM 1859 C CA . GLY A 1 244 ? 3.329 -9.069 5.993 1.00 89.81 244 GLY A CA 1
ATOM 1860 C C . GLY A 1 244 ? 3.381 -8.625 4.532 1.00 89.81 244 GLY A C 1
ATOM 1861 O O . GLY A 1 244 ? 3.393 -9.480 3.648 1.00 89.81 244 GLY A O 1
ATOM 1862 N N . PHE A 1 245 ? 3.423 -7.318 4.259 1.00 94.25 245 PHE A N 1
ATOM 1863 C CA . PHE A 1 245 ? 3.779 -6.812 2.932 1.00 94.25 245 PHE A CA 1
ATOM 1864 C C . PHE A 1 245 ? 5.216 -7.221 2.572 1.00 94.25 245 PHE A C 1
ATOM 1866 O O . PHE A 1 245 ? 6.126 -7.176 3.403 1.00 94.25 245 PHE A O 1
ATOM 1873 N N . SER A 1 246 ? 5.426 -7.598 1.311 1.00 95.69 246 SER A N 1
ATOM 1874 C CA . SER A 1 246 ? 6.738 -7.963 0.762 1.00 95.69 246 SER A CA 1
ATOM 1875 C C . SER A 1 246 ? 7.604 -6.739 0.479 1.00 95.69 246 SER A C 1
ATOM 1877 O O . SER A 1 246 ? 8.826 -6.843 0.430 1.00 95.69 246 SER A O 1
ATOM 1879 N N . GLY A 1 247 ? 6.996 -5.567 0.310 1.00 96.38 247 GLY A N 1
ATOM 1880 C CA . GLY A 1 247 ? 7.747 -4.331 0.186 1.00 96.38 247 GLY A CA 1
ATOM 1881 C C . GLY A 1 247 ? 6.958 -3.094 0.563 1.00 96.38 247 GLY A C 1
ATOM 1882 O O . GLY A 1 247 ? 5.747 -3.144 0.768 1.00 96.38 247 GLY A O 1
ATOM 1883 N N . MET A 1 248 ? 7.662 -1.972 0.623 1.00 95.81 248 MET A N 1
ATOM 1884 C CA . MET A 1 248 ? 7.058 -0.643 0.656 1.00 95.81 248 MET A CA 1
ATOM 1885 C C . MET A 1 248 ? 7.666 0.233 -0.435 1.00 95.81 248 MET A C 1
ATOM 1887 O O . MET A 1 248 ? 8.849 0.087 -0.736 1.00 95.81 248 MET A O 1
ATOM 1891 N N . LEU A 1 249 ? 6.885 1.157 -0.992 1.00 95.62 249 LEU A N 1
ATOM 1892 C CA . LEU A 1 249 ? 7.371 2.166 -1.930 1.00 95.62 249 LEU A CA 1
ATOM 1893 C C . LEU A 1 249 ? 7.381 3.546 -1.267 1.00 95.62 249 LEU A C 1
ATOM 1895 O O . LEU A 1 249 ? 6.334 4.102 -0.920 1.00 95.62 249 LEU A O 1
ATOM 1899 N N . LEU A 1 250 ? 8.580 4.112 -1.114 1.00 91.62 250 LEU A N 1
ATOM 1900 C CA . LEU A 1 250 ? 8.820 5.417 -0.505 1.00 91.62 250 LEU A CA 1
ATOM 1901 C C . LEU A 1 250 ? 9.228 6.442 -1.560 1.00 91.62 250 LEU A C 1
ATOM 1903 O O . LEU A 1 250 ? 10.300 6.342 -2.146 1.00 91.62 250 LEU A O 1
ATOM 1907 N N . GLY A 1 251 ? 8.395 7.468 -1.746 1.00 82.44 251 GLY A N 1
ATOM 1908 C CA . GLY A 1 251 ? 8.704 8.588 -2.638 1.00 82.44 251 GLY A CA 1
ATOM 1909 C C . GLY A 1 251 ? 8.949 9.905 -1.922 1.00 82.44 251 GLY A C 1
ATOM 1910 O O . GLY A 1 251 ? 10.071 10.379 -1.864 1.00 82.44 251 GLY A O 1
ATOM 1911 N N . GLU A 1 252 ? 7.902 10.537 -1.381 1.00 79.31 252 GLU A N 1
ATOM 1912 C CA . GLU A 1 252 ? 8.026 11.900 -0.822 1.00 79.31 252 GLU A CA 1
ATOM 1913 C C . GLU A 1 252 ? 9.017 11.982 0.351 1.00 79.31 252 GLU A C 1
ATOM 1915 O O . GLU A 1 252 ? 9.823 12.906 0.391 1.00 79.31 252 GLU A O 1
ATOM 1920 N N . ALA A 1 253 ? 8.972 11.022 1.282 1.00 76.75 253 ALA A N 1
ATOM 1921 C CA . ALA A 1 253 ? 9.865 11.003 2.441 1.00 76.75 253 ALA A CA 1
ATOM 1922 C C . ALA A 1 253 ? 11.332 10.798 2.022 1.00 76.75 253 ALA A C 1
ATOM 1924 O O . ALA A 1 253 ? 12.192 11.599 2.379 1.00 76.75 253 ALA A O 1
ATOM 1925 N N . ALA A 1 254 ? 11.593 9.792 1.180 1.00 78.88 254 ALA A N 1
ATOM 1926 C CA . ALA A 1 254 ? 12.937 9.477 0.700 1.00 78.88 254 ALA A CA 1
ATOM 1927 C C . ALA A 1 254 ? 13.525 10.571 -0.208 1.00 78.88 254 ALA A C 1
ATOM 1929 O O . ALA A 1 254 ? 14.730 10.802 -0.178 1.00 78.88 254 ALA A O 1
ATOM 1930 N N . ALA A 1 255 ? 12.705 11.254 -1.014 1.00 74.69 255 ALA A N 1
ATOM 1931 C CA . ALA A 1 255 ? 13.173 12.326 -1.896 1.00 74.69 255 ALA A CA 1
ATOM 1932 C C . ALA A 1 255 ? 13.521 13.612 -1.130 1.00 74.69 255 ALA A C 1
ATOM 1934 O O . ALA A 1 255 ? 14.446 14.321 -1.512 1.00 74.69 255 ALA A O 1
ATOM 1935 N N . ARG A 1 256 ? 12.786 13.924 -0.051 1.00 76.88 256 ARG A N 1
ATOM 1936 C CA . ARG A 1 256 ? 13.033 15.121 0.772 1.00 76.88 256 ARG A CA 1
ATOM 1937 C C . ARG A 1 256 ? 14.237 14.968 1.685 1.00 76.88 256 ARG A C 1
ATOM 1939 O O . ARG A 1 256 ? 14.993 15.920 1.838 1.00 76.88 256 ARG A O 1
ATOM 1946 N N . ASN A 1 257 ? 14.389 13.796 2.295 1.00 76.50 257 ASN A N 1
ATOM 1947 C CA . ASN A 1 257 ? 15.528 13.506 3.149 1.00 76.50 257 ASN A CA 1
ATOM 1948 C C . ASN A 1 257 ? 16.076 12.099 2.859 1.00 76.50 257 ASN A C 1
ATOM 1950 O O . ASN A 1 257 ? 15.733 11.144 3.559 1.00 76.50 257 ASN A O 1
ATOM 1954 N N . PRO A 1 258 ? 16.938 11.950 1.833 1.00 73.50 258 PRO A N 1
ATOM 1955 C CA . PRO A 1 258 ? 17.557 10.667 1.504 1.00 73.50 258 PRO A CA 1
ATOM 1956 C C . PRO A 1 258 ? 18.284 10.011 2.687 1.00 73.50 258 PRO A C 1
ATOM 1958 O O . PRO A 1 258 ? 18.299 8.786 2.779 1.00 73.50 258 PRO A O 1
ATOM 1961 N N . GLY A 1 259 ? 18.822 10.804 3.624 1.00 73.56 259 GLY A N 1
ATOM 1962 C CA . GLY A 1 259 ? 19.501 10.302 4.824 1.00 73.56 259 GLY A CA 1
ATOM 1963 C C . GLY A 1 259 ? 18.580 9.566 5.807 1.00 73.56 259 GLY A C 1
ATOM 1964 O O . GLY A 1 259 ? 19.033 8.681 6.527 1.00 73.56 259 GLY A O 1
ATOM 1965 N N . GLU A 1 260 ? 17.277 9.858 5.802 1.00 80.31 260 GLU A N 1
ATOM 1966 C CA . GLU A 1 260 ? 16.288 9.152 6.632 1.00 80.31 260 GLU A CA 1
ATOM 1967 C C . GLU A 1 260 ? 15.799 7.842 5.997 1.00 80.31 260 GLU A C 1
ATOM 1969 O O . GLU A 1 260 ? 15.186 7.008 6.672 1.00 80.31 260 GLU A O 1
ATOM 1974 N N . ALA A 1 261 ? 16.082 7.617 4.708 1.00 87.19 261 ALA A N 1
ATOM 1975 C CA . ALA A 1 261 ? 15.597 6.444 3.990 1.00 87.19 261 ALA A CA 1
ATOM 1976 C C . ALA A 1 261 ? 16.121 5.130 4.591 1.00 87.19 261 ALA A C 1
ATOM 1978 O O . ALA A 1 261 ? 15.395 4.133 4.596 1.00 87.19 261 ALA A O 1
ATOM 1979 N N . ALA A 1 262 ? 17.332 5.136 5.158 1.00 90.88 262 ALA A N 1
ATOM 1980 C CA . ALA A 1 262 ? 17.910 3.979 5.836 1.00 90.88 262 ALA A CA 1
ATOM 1981 C C . ALA A 1 262 ? 17.106 3.588 7.087 1.00 90.88 262 ALA A C 1
ATOM 1983 O O . ALA A 1 262 ? 16.788 2.414 7.273 1.00 90.88 262 ALA A O 1
ATOM 1984 N N . ALA A 1 263 ? 16.704 4.564 7.910 1.00 91.62 263 ALA A N 1
ATOM 1985 C CA . ALA A 1 263 ? 15.918 4.313 9.119 1.00 91.62 263 ALA A CA 1
ATOM 1986 C C . ALA A 1 263 ? 14.519 3.768 8.788 1.00 91.62 263 ALA A C 1
ATOM 1988 O O . ALA A 1 263 ? 14.064 2.806 9.408 1.00 91.62 263 ALA A O 1
ATOM 1989 N N . LEU A 1 264 ? 13.856 4.333 7.772 1.00 91.81 264 LEU A N 1
ATOM 1990 C CA . LEU A 1 264 ? 12.569 3.827 7.284 1.00 91.81 264 LEU A CA 1
ATOM 1991 C C . LEU A 1 264 ? 12.702 2.400 6.733 1.00 91.81 264 LEU A C 1
ATOM 1993 O O . LEU A 1 264 ? 11.894 1.531 7.061 1.00 91.81 264 LEU A O 1
ATOM 1997 N N . THR A 1 265 ? 13.734 2.155 5.921 1.00 93.12 265 THR A N 1
ATOM 1998 C CA . THR A 1 265 ? 14.017 0.842 5.324 1.00 93.12 265 THR A CA 1
ATOM 1999 C C . THR A 1 265 ? 14.263 -0.207 6.401 1.00 93.12 265 THR A C 1
ATOM 2001 O O . THR A 1 265 ? 13.614 -1.252 6.386 1.00 93.12 265 THR A O 1
ATOM 2004 N N . ALA A 1 266 ? 15.124 0.092 7.375 1.00 94.25 266 ALA A N 1
ATOM 2005 C CA . ALA A 1 266 ? 15.410 -0.801 8.491 1.00 94.25 266 ALA A CA 1
ATOM 2006 C C . ALA A 1 266 ? 14.150 -1.107 9.313 1.00 94.25 266 ALA A C 1
ATOM 2008 O O . ALA A 1 266 ? 13.881 -2.271 9.600 1.00 94.25 266 ALA A O 1
ATOM 2009 N N . ALA A 1 267 ? 13.340 -0.092 9.633 1.00 92.19 267 ALA A N 1
ATOM 2010 C CA . ALA A 1 267 ? 12.102 -0.280 10.386 1.00 92.19 267 ALA A CA 1
ATOM 2011 C C . ALA A 1 267 ? 11.101 -1.191 9.658 1.00 92.19 267 ALA A C 1
ATOM 2013 O O . ALA A 1 267 ? 10.508 -2.072 10.278 1.00 92.19 267 ALA A O 1
ATOM 2014 N N . PHE A 1 268 ? 10.942 -1.038 8.339 1.00 94.06 268 PHE A N 1
ATOM 2015 C CA . PHE A 1 268 ? 10.084 -1.925 7.552 1.00 94.06 268 PHE A CA 1
ATOM 2016 C C . PHE A 1 268 ? 10.640 -3.348 7.480 1.00 94.06 268 PHE A C 1
ATOM 2018 O O . PHE A 1 268 ? 9.912 -4.301 7.758 1.00 94.06 268 PHE A O 1
ATOM 2025 N N . VAL A 1 269 ? 11.911 -3.508 7.098 1.00 94.94 269 VAL A N 1
ATOM 2026 C CA . VAL A 1 269 ? 12.532 -4.822 6.858 1.00 94.94 269 VAL A CA 1
ATOM 2027 C C . VAL A 1 269 ? 12.594 -5.645 8.144 1.00 94.94 269 VAL A C 1
ATOM 2029 O O . VAL A 1 269 ? 12.236 -6.821 8.117 1.00 94.94 269 VAL A O 1
ATOM 2032 N N . ASN A 1 270 ? 12.956 -5.023 9.268 1.00 94.38 270 ASN A N 1
ATOM 2033 C CA . ASN A 1 270 ? 13.117 -5.710 10.551 1.00 94.38 270 ASN A CA 1
ATOM 2034 C C . ASN A 1 270 ? 11.794 -5.963 11.283 1.00 94.38 270 ASN A C 1
ATOM 2036 O O . ASN A 1 270 ? 11.770 -6.738 12.237 1.00 94.38 270 ASN A O 1
ATOM 2040 N N . ALA A 1 271 ? 10.689 -5.339 10.862 1.00 91.19 271 ALA A N 1
ATOM 2041 C CA . ALA A 1 271 ? 9.394 -5.589 11.478 1.00 91.19 271 ALA A CA 1
ATOM 2042 C C . ALA A 1 271 ? 8.954 -7.042 11.250 1.00 91.19 271 ALA A C 1
ATOM 2044 O O . ALA A 1 271 ? 8.675 -7.455 10.120 1.00 91.19 271 ALA A O 1
ATOM 2045 N N . ALA A 1 272 ? 8.869 -7.813 12.329 1.00 87.69 272 ALA A N 1
ATOM 2046 C CA . ALA A 1 272 ? 8.285 -9.143 12.300 1.00 87.69 272 ALA A CA 1
ATOM 2047 C C . ALA A 1 272 ? 6.762 -9.056 12.145 1.00 87.69 272 ALA A C 1
ATOM 2049 O O . ALA A 1 272 ? 6.125 -8.087 12.570 1.00 87.69 272 ALA A O 1
ATOM 2050 N N . THR A 1 273 ? 6.168 -10.090 11.555 1.00 84.50 273 THR A N 1
ATOM 2051 C CA . THR A 1 273 ? 4.717 -10.256 11.625 1.00 84.50 273 THR A CA 1
ATOM 2052 C C . THR A 1 273 ? 4.302 -10.430 13.075 1.00 84.50 273 THR A C 1
ATOM 2054 O O . THR A 1 273 ? 4.893 -11.237 13.791 1.00 84.50 273 THR A O 1
ATOM 2057 N N . SER A 1 274 ? 3.283 -9.696 13.502 1.00 78.38 274 SER A N 1
ATOM 2058 C CA . SER A 1 274 ? 2.790 -9.733 14.876 1.00 78.38 274 SER A CA 1
ATOM 2059 C C . SER A 1 274 ? 1.302 -10.064 14.906 1.00 78.38 274 SER A C 1
ATOM 2061 O O . SER A 1 274 ? 0.570 -9.778 13.954 1.00 78.38 274 SER A O 1
ATOM 2063 N N . GLN A 1 275 ? 0.833 -10.628 16.023 1.00 76.88 275 GLN A N 1
ATOM 2064 C CA . GLN A 1 275 ? -0.601 -10.843 16.270 1.00 76.88 275 GLN A CA 1
ATOM 2065 C C . GLN A 1 275 ? -1.395 -9.541 16.088 1.00 76.88 275 GLN A C 1
ATOM 2067 O O . GLN A 1 275 ? -2.503 -9.509 15.568 1.00 76.88 275 GLN A O 1
ATOM 2072 N N . ASN A 1 276 ? -0.769 -8.442 16.464 1.00 75.88 276 ASN A N 1
ATOM 2073 C CA . ASN A 1 276 ? -1.269 -7.089 16.342 1.00 75.88 276 ASN A CA 1
ATOM 2074 C C . ASN A 1 276 ? -1.515 -6.643 14.908 1.00 75.88 276 ASN A C 1
ATOM 2076 O O . ASN A 1 276 ? -2.581 -6.118 14.592 1.00 75.88 276 ASN A O 1
ATOM 2080 N N . ALA A 1 277 ? -0.573 -6.920 14.015 1.00 80.50 277 ALA A N 1
ATOM 2081 C CA . ALA A 1 277 ? -0.766 -6.657 12.602 1.00 80.50 277 ALA A CA 1
ATOM 2082 C C . ALA A 1 277 ? -1.913 -7.496 12.018 1.00 80.50 277 ALA A C 1
ATOM 2084 O O . ALA A 1 277 ? -2.686 -6.995 11.207 1.00 80.50 277 ALA A O 1
ATOM 2085 N N . GLN A 1 278 ? -2.081 -8.741 12.481 1.00 82.44 278 GLN A N 1
ATOM 2086 C CA . GLN A 1 278 ? -3.220 -9.585 12.096 1.00 82.44 278 GLN A CA 1
ATOM 2087 C C . GLN A 1 278 ? -4.560 -9.021 12.587 1.00 82.44 278 GLN A C 1
ATOM 2089 O O . GLN A 1 278 ? -5.553 -9.054 11.858 1.00 82.44 278 GLN A O 1
ATOM 2094 N N . ARG A 1 279 ? -4.598 -8.439 13.791 1.00 83.06 279 ARG A N 1
ATOM 2095 C CA . ARG A 1 279 ? -5.786 -7.733 14.296 1.00 83.06 279 ARG A CA 1
ATOM 2096 C C . ARG A 1 279 ? -6.114 -6.505 13.440 1.00 83.06 279 ARG A C 1
ATOM 2098 O O . ARG A 1 279 ? -7.268 -6.307 13.076 1.00 83.06 279 ARG A O 1
ATOM 2105 N N . TRP A 1 280 ? -5.106 -5.728 13.043 1.00 83.69 280 TRP A N 1
ATOM 2106 C CA . TRP A 1 280 ? -5.281 -4.597 12.126 1.00 83.69 280 TRP A CA 1
ATOM 2107 C C . TRP A 1 280 ? -5.782 -5.012 10.738 1.00 83.69 280 TRP A C 1
ATOM 2109 O O . TRP A 1 280 ? -6.665 -4.350 10.192 1.00 83.69 280 TRP A O 1
ATOM 2119 N N . LEU A 1 281 ? -5.274 -6.120 10.189 1.00 84.62 281 LEU A N 1
ATOM 2120 C CA . LEU A 1 281 ? -5.777 -6.710 8.943 1.00 84.62 281 LEU A CA 1
ATOM 2121 C C . LEU A 1 281 ? -7.246 -7.129 9.080 1.00 84.62 281 LEU A C 1
ATOM 2123 O O . LEU A 1 281 ? -8.065 -6.794 8.227 1.00 84.62 281 LEU A O 1
ATOM 2127 N N . SER A 1 282 ? -7.595 -7.782 10.190 1.00 83.38 282 SER A N 1
ATOM 2128 C CA . SER A 1 282 ? -8.970 -8.209 10.484 1.00 83.38 282 SER A CA 1
ATOM 2129 C C . SER A 1 282 ? -9.924 -7.016 10.593 1.00 83.38 282 SER A C 1
ATOM 2131 O O . SER A 1 282 ? -10.992 -7.019 9.981 1.00 83.38 282 SER A O 1
ATOM 2133 N N . PHE A 1 283 ? -9.510 -5.956 11.293 1.00 82.44 283 PHE A N 1
ATOM 2134 C CA . PHE A 1 283 ? -10.257 -4.702 11.369 1.00 82.44 283 PHE A CA 1
ATOM 2135 C C . PHE A 1 283 ? -10.433 -4.060 9.986 1.00 82.44 283 PHE A C 1
ATOM 2137 O O . PHE A 1 283 ? -11.547 -3.701 9.608 1.00 82.44 283 PHE A O 1
ATOM 2144 N N . ALA A 1 284 ? -9.359 -3.945 9.198 1.00 83.19 284 ALA A N 1
ATOM 2145 C CA . ALA A 1 284 ? -9.420 -3.359 7.861 1.00 83.19 284 ALA A CA 1
ATOM 2146 C C . ALA A 1 284 ? -10.350 -4.150 6.926 1.00 83.19 284 ALA A C 1
ATOM 2148 O O . ALA A 1 284 ? -11.129 -3.553 6.180 1.00 83.19 284 ALA A O 1
ATOM 2149 N N . LYS A 1 285 ? -10.326 -5.483 7.017 1.00 82.50 285 LYS A N 1
ATOM 2150 C CA . LYS A 1 285 ? -11.238 -6.381 6.303 1.00 82.50 285 LYS A CA 1
ATOM 2151 C C . LYS A 1 285 ? -12.692 -6.169 6.720 1.00 82.50 285 LYS A C 1
ATOM 2153 O O . LYS A 1 285 ? -13.551 -6.054 5.851 1.00 82.50 285 LYS A O 1
ATOM 2158 N N . ALA A 1 286 ? -12.974 -6.063 8.020 1.00 79.19 286 ALA A N 1
ATOM 2159 C CA . ALA A 1 286 ? -14.325 -5.805 8.521 1.00 79.19 286 ALA A CA 1
ATOM 2160 C C . ALA A 1 286 ? -14.871 -4.455 8.023 1.00 79.19 286 ALA A C 1
ATOM 2162 O O . ALA A 1 286 ? -15.998 -4.375 7.537 1.00 79.19 286 ALA A O 1
ATOM 2163 N N . VAL A 1 287 ? -14.049 -3.402 8.066 1.00 78.56 287 VAL A N 1
ATOM 2164 C CA . VAL A 1 287 ? -14.406 -2.074 7.540 1.00 78.56 287 VAL A CA 1
ATOM 2165 C C . VAL A 1 287 ? -14.677 -2.128 6.033 1.00 78.56 287 VAL A C 1
ATOM 2167 O O . VAL A 1 287 ? -15.646 -1.541 5.553 1.00 78.56 287 VAL A O 1
ATOM 2170 N N . ARG A 1 288 ? -13.845 -2.847 5.272 1.00 79.56 288 ARG A N 1
ATOM 2171 C CA . ARG A 1 288 ? -14.004 -2.986 3.820 1.00 79.56 288 ARG A CA 1
ATOM 2172 C C . ARG A 1 288 ? -15.248 -3.793 3.440 1.00 79.56 288 ARG A C 1
ATOM 2174 O O . ARG A 1 288 ? -15.990 -3.355 2.566 1.00 79.56 288 ARG A O 1
ATOM 2181 N N . ALA A 1 289 ? -15.534 -4.894 4.135 1.00 78.00 289 ALA A N 1
ATOM 2182 C CA . ALA A 1 289 ? -16.737 -5.701 3.917 1.00 78.00 289 ALA A CA 1
ATOM 2183 C C . ALA A 1 289 ? -18.027 -4.872 4.052 1.00 78.00 289 ALA A C 1
ATOM 2185 O O . ALA A 1 289 ? -18.920 -4.969 3.210 1.00 78.00 289 ALA A O 1
ATOM 2186 N N . LYS A 1 290 ? -18.088 -3.980 5.048 1.00 74.31 290 LYS A N 1
ATOM 2187 C CA . LYS A 1 290 ? -19.229 -3.072 5.254 1.00 74.31 290 LYS A CA 1
ATOM 2188 C C . LYS A 1 290 ? -19.445 -2.108 4.088 1.00 74.31 290 LYS A C 1
ATOM 2190 O O . LYS A 1 290 ? -20.579 -1.862 3.689 1.00 74.31 290 LYS A O 1
ATOM 2195 N N . LYS A 1 291 ? -18.364 -1.641 3.462 1.00 70.81 291 LYS A N 1
ATOM 2196 C CA . LYS A 1 291 ? -18.437 -0.806 2.256 1.00 70.81 291 LYS A CA 1
ATOM 2197 C C . LYS A 1 291 ? -18.973 -1.562 1.030 1.00 70.81 291 LYS A C 1
ATOM 2199 O O . LYS A 1 291 ? -19.608 -0.959 0.170 1.00 70.81 291 LYS A O 1
ATOM 2204 N N . HIS A 1 292 ? -18.744 -2.872 0.929 1.00 70.50 292 HIS A N 1
ATOM 2205 C CA . HIS A 1 292 ? -19.354 -3.676 -0.140 1.00 70.50 292 HIS A CA 1
ATOM 2206 C C . HIS A 1 292 ? -20.851 -3.885 0.092 1.00 70.50 292 HIS A C 1
ATOM 2208 O O . HIS A 1 292 ? -21.625 -3.806 -0.860 1.00 70.50 292 HIS A O 1
ATOM 2214 N N . LEU A 1 293 ? -21.273 -4.075 1.348 1.00 64.44 293 LEU A N 1
ATOM 2215 C CA . LEU A 1 293 ? -22.692 -4.196 1.706 1.00 64.44 293 LEU A CA 1
ATOM 2216 C C . LEU A 1 293 ? -23.496 -2.930 1.365 1.00 64.44 293 LEU A C 1
ATOM 2218 O O . LEU A 1 293 ? -24.672 -3.034 1.027 1.00 64.44 293 LEU A O 1
ATOM 2222 N N . SER A 1 294 ? -22.873 -1.746 1.376 1.00 59.88 294 SER A N 1
ATOM 2223 C CA . SER A 1 294 ? -23.522 -0.498 0.945 1.00 59.88 294 SER A CA 1
ATOM 2224 C C . SER A 1 294 ? -23.614 -0.325 -0.581 1.00 59.88 294 SER A C 1
ATOM 2226 O O . SER A 1 294 ? -24.048 0.731 -1.043 1.00 59.88 294 SER A O 1
ATOM 2228 N N . GLY A 1 295 ? -23.197 -1.318 -1.377 1.00 58.12 295 GLY A N 1
ATOM 2229 C CA . GLY A 1 295 ? -23.203 -1.244 -2.842 1.00 58.12 295 GLY A CA 1
ATOM 2230 C C . GLY A 1 295 ? -22.207 -0.227 -3.409 1.00 58.12 295 GLY A C 1
ATOM 2231 O O . GLY A 1 295 ? -22.392 0.262 -4.520 1.00 58.12 295 GLY A O 1
ATOM 2232 N N . GLY A 1 296 ? -21.178 0.146 -2.640 1.00 55.88 296 GLY A N 1
ATOM 2233 C CA . GLY A 1 296 ? -20.208 1.169 -3.040 1.00 55.88 296 GLY A CA 1
ATOM 2234 C C . GLY A 1 296 ? -20.734 2.609 -2.968 1.00 55.88 296 GLY A C 1
ATOM 2235 O O . GLY A 1 296 ? -19.989 3.540 -3.290 1.00 55.88 296 GLY A O 1
ATOM 2236 N N . GLU A 1 297 ? -21.974 2.824 -2.510 1.00 54.16 297 GLU A N 1
ATOM 2237 C CA . GLU A 1 297 ? -22.464 4.161 -2.184 1.00 54.16 297 GLU A CA 1
ATOM 2238 C C . GLU A 1 297 ? -21.649 4.736 -1.019 1.00 54.16 297 GLU A C 1
ATOM 2240 O O . GLU A 1 297 ? -21.416 4.065 -0.010 1.00 54.16 297 GLU A O 1
ATOM 2245 N N . LYS A 1 298 ? -21.224 6.001 -1.150 1.00 59.12 298 LYS A N 1
ATOM 2246 C CA . LYS A 1 298 ? -20.535 6.756 -0.092 1.00 59.12 298 LYS A CA 1
ATOM 2247 C C . LYS A 1 298 ? -21.521 7.095 1.029 1.00 59.12 298 LYS A C 1
ATOM 2249 O O . LYS A 1 298 ? -21.991 8.228 1.122 1.00 59.12 298 LYS A O 1
ATOM 2254 N N . LYS A 1 299 ? -21.870 6.107 1.847 1.00 64.25 299 LYS A N 1
ATOM 2255 C CA . LYS A 1 299 ? -22.660 6.298 3.064 1.00 64.25 299 LYS A CA 1
ATOM 2256 C C . LYS A 1 299 ? -21.716 6.447 4.248 1.00 64.25 299 LYS A C 1
ATOM 2258 O O . LYS A 1 299 ? -20.739 5.711 4.316 1.00 64.25 299 LYS A O 1
ATOM 2263 N N . PRO A 1 300 ? -21.971 7.393 5.164 1.00 68.06 300 PRO A N 1
ATOM 2264 C CA . PRO A 1 300 ? -21.193 7.470 6.385 1.00 68.06 300 PRO A CA 1
ATOM 2265 C C . PRO A 1 300 ? -21.374 6.182 7.184 1.00 68.06 300 PRO A C 1
ATOM 2267 O O . PRO A 1 300 ? -22.498 5.694 7.312 1.00 68.06 300 PRO A O 1
ATOM 2270 N N . PHE A 1 301 ? -20.288 5.678 7.763 1.00 75.19 301 PHE A N 1
ATOM 2271 C CA . PHE A 1 301 ? -20.405 4.646 8.779 1.00 75.19 301 PHE A CA 1
ATOM 2272 C C . PHE A 1 301 ? -21.253 5.139 9.960 1.00 75.19 301 PHE A C 1
ATOM 2274 O O . PHE A 1 301 ? -21.212 6.316 10.332 1.00 75.19 301 PHE A O 1
ATOM 2281 N N . VAL A 1 302 ? -21.981 4.225 10.595 1.00 79.12 302 VAL A N 1
ATOM 2282 C CA . VAL A 1 302 ? -22.815 4.494 11.769 1.00 79.12 302 VAL A CA 1
ATOM 2283 C C . VAL A 1 302 ? -22.228 3.805 12.997 1.00 79.12 302 VAL A C 1
ATOM 2285 O O . VAL A 1 302 ? -22.088 2.586 13.044 1.00 79.12 302 VAL A O 1
ATOM 2288 N N . LYS A 1 303 ? -21.921 4.584 14.040 1.00 83.38 303 LYS A N 1
ATOM 2289 C CA . LYS A 1 303 ? -21.493 4.062 15.345 1.00 83.38 303 LYS A CA 1
ATOM 2290 C C . LYS A 1 303 ? -22.514 4.366 16.434 1.00 83.38 303 LYS A C 1
ATOM 2292 O O . LYS A 1 303 ? -22.756 5.533 16.737 1.00 83.38 303 LYS A O 1
ATOM 2297 N N . ILE A 1 304 ? -22.999 3.331 17.118 1.00 85.25 304 ILE A N 1
ATOM 2298 C CA . ILE A 1 304 ? -23.841 3.459 18.315 1.00 85.25 304 ILE A CA 1
ATOM 2299 C C . ILE A 1 304 ? -22.971 3.257 19.557 1.00 85.25 304 ILE A C 1
ATOM 2301 O O . ILE A 1 304 ? -22.316 2.232 19.698 1.00 85.25 304 ILE A O 1
ATOM 2305 N N . CYS A 1 305 ? -22.903 4.247 20.452 1.00 86.00 305 CYS A N 1
ATOM 2306 C CA . CYS A 1 305 ? -21.885 4.297 21.509 1.00 86.00 305 CYS A CA 1
ATOM 2307 C C . CYS A 1 305 ? -22.470 4.411 22.925 1.00 86.00 305 CYS A C 1
ATOM 2309 O O . CYS A 1 305 ? -23.396 5.184 23.175 1.00 86.00 305 CYS A O 1
ATOM 2311 N N . GLY A 1 306 ? -21.823 3.734 23.877 1.00 88.12 306 GLY A N 1
ATOM 2312 C CA . GLY A 1 306 ? -22.233 3.663 25.277 1.00 88.12 306 GLY A CA 1
ATOM 2313 C C . GLY A 1 306 ? -23.339 2.638 25.507 1.00 88.12 306 GLY A C 1
ATOM 2314 O O . GLY A 1 306 ? -24.268 2.922 26.258 1.00 88.12 306 GLY A O 1
ATOM 2315 N N . LEU A 1 307 ? -23.252 1.502 24.812 1.00 92.31 307 LEU A N 1
ATOM 2316 C CA . LEU A 1 307 ? -24.146 0.362 24.981 1.00 92.31 307 LEU A CA 1
ATOM 2317 C C . LEU A 1 307 ? -23.777 -0.395 26.257 1.00 92.31 307 LEU A C 1
ATOM 2319 O O . LEU A 1 307 ? -22.597 -0.604 26.537 1.00 92.31 307 LEU A O 1
ATOM 2323 N N . THR A 1 308 ? -24.792 -0.801 27.015 1.00 94.19 308 THR A N 1
ATOM 2324 C CA . THR A 1 308 ? -24.626 -1.452 28.324 1.00 94.19 308 THR A CA 1
ATOM 2325 C C . THR A 1 308 ? -25.448 -2.734 28.458 1.00 94.19 308 THR A C 1
ATOM 2327 O O . THR A 1 308 ? -25.552 -3.272 29.554 1.00 94.19 308 THR A O 1
ATOM 2330 N N . SER A 1 309 ? -26.086 -3.207 27.381 1.00 94.12 309 SER A N 1
ATOM 2331 C CA . SER A 1 309 ? -26.910 -4.419 27.395 1.00 94.12 309 SER A CA 1
ATOM 2332 C C . SER A 1 309 ? -26.842 -5.168 26.059 1.00 94.12 309 SER A C 1
ATOM 2334 O O . SER A 1 309 ? -26.662 -4.555 25.004 1.00 94.12 309 SER A O 1
ATOM 2336 N N . ALA A 1 310 ? -27.016 -6.494 26.101 1.00 94.31 310 ALA A N 1
ATOM 2337 C CA . ALA A 1 310 ? -27.097 -7.344 24.907 1.00 94.31 310 ALA A CA 1
ATOM 2338 C C . ALA A 1 310 ? -28.301 -7.011 24.025 1.00 94.31 310 ALA A C 1
ATOM 2340 O O . ALA A 1 310 ? -28.159 -6.962 22.808 1.00 94.31 310 ALA A O 1
ATOM 2341 N N . SER A 1 311 ? -29.450 -6.705 24.631 1.00 93.75 311 SER A N 1
ATOM 2342 C CA . SER A 1 311 ? -30.655 -6.314 23.894 1.00 93.75 311 SER A CA 1
ATOM 2343 C C . SER A 1 311 ? -30.415 -5.065 23.040 1.00 93.75 311 SER A C 1
ATOM 2345 O O . SER A 1 311 ? -30.664 -5.082 21.838 1.00 93.75 311 SER A O 1
ATOM 2347 N N . ASP A 1 312 ? -29.839 -4.004 23.616 1.00 92.81 312 ASP A N 1
ATOM 2348 C CA . ASP A 1 312 ? -29.575 -2.768 22.867 1.00 92.81 312 ASP A CA 1
ATOM 2349 C C . ASP A 1 312 ? -28.510 -2.967 21.783 1.00 92.81 312 ASP A C 1
ATOM 2351 O O . ASP A 1 312 ? -28.604 -2.379 20.707 1.00 92.81 312 ASP A O 1
ATOM 2355 N N . ALA A 1 313 ? -27.497 -3.795 22.054 1.00 93.75 313 ALA A N 1
ATOM 2356 C CA . ALA A 1 313 ? -26.456 -4.112 21.085 1.00 93.75 313 ALA A CA 1
ATOM 2357 C C . ALA A 1 313 ? -27.002 -4.905 19.886 1.00 93.75 313 ALA A C 1
ATOM 2359 O O . ALA A 1 313 ? -26.671 -4.577 18.748 1.00 93.75 313 ALA A O 1
ATOM 2360 N N . LEU A 1 314 ? -27.863 -5.899 20.134 1.00 92.44 314 LEU A N 1
ATOM 2361 C CA . LEU A 1 314 ? -28.554 -6.658 19.090 1.00 92.44 314 LEU A CA 1
ATOM 2362 C C . LEU A 1 314 ? -29.472 -5.749 18.270 1.00 92.44 314 LEU A C 1
ATOM 2364 O O . LEU A 1 314 ? -29.356 -5.725 17.051 1.00 92.44 314 LEU A O 1
ATOM 2368 N N . ASN A 1 315 ? -30.298 -4.928 18.925 1.00 91.62 315 ASN A N 1
ATOM 2369 C CA . ASN A 1 315 ? -31.180 -3.981 18.238 1.00 91.62 315 ASN A CA 1
ATOM 2370 C C . ASN A 1 315 ? -30.386 -2.986 17.375 1.00 91.62 315 ASN A C 1
ATOM 2372 O O . ASN A 1 315 ? -30.762 -2.696 16.243 1.00 91.62 315 ASN A O 1
ATOM 2376 N N . ALA A 1 316 ? -29.265 -2.464 17.882 1.00 89.81 316 ALA A N 1
ATOM 2377 C CA . ALA A 1 316 ? -28.397 -1.577 17.112 1.00 89.81 316 ALA A CA 1
ATOM 2378 C C . ALA A 1 316 ? -27.791 -2.284 15.887 1.00 89.81 316 ALA A C 1
ATOM 2380 O O . ALA A 1 316 ? -27.728 -1.683 14.814 1.00 89.81 316 ALA A O 1
ATOM 2381 N N . ALA A 1 317 ? -27.372 -3.544 16.035 1.00 89.38 317 ALA A N 1
ATOM 2382 C CA . ALA A 1 317 ? -26.876 -4.358 14.929 1.00 89.38 317 ALA A CA 1
ATOM 2383 C C . ALA A 1 317 ? -27.966 -4.611 13.872 1.00 89.38 317 ALA A C 1
ATOM 2385 O O . ALA A 1 317 ? -27.715 -4.407 12.688 1.00 89.38 317 ALA A O 1
ATOM 2386 N N . GLU A 1 318 ? -29.182 -4.975 14.291 1.00 87.19 318 GLU A N 1
ATOM 2387 C CA . GLU A 1 318 ? -30.330 -5.209 13.400 1.00 87.19 318 GLU A CA 1
ATOM 2388 C C . GLU A 1 318 ? -30.758 -3.939 12.648 1.00 87.19 318 GLU A C 1
ATOM 2390 O O . GLU A 1 318 ? -31.148 -4.006 11.484 1.00 87.19 318 GLU A O 1
ATOM 2395 N N . CYS A 1 319 ? -30.596 -2.766 13.265 1.00 87.12 319 CYS A N 1
ATOM 2396 C CA . CYS A 1 319 ? -30.789 -1.468 12.614 1.00 87.12 319 CYS A CA 1
ATOM 2397 C C . CYS A 1 319 ? -29.655 -1.075 11.643 1.00 87.12 319 CYS A C 1
ATOM 2399 O O . CYS A 1 319 ? -29.705 0.013 11.067 1.00 87.12 319 CYS A O 1
ATOM 2401 N N . GLY A 1 320 ? -28.628 -1.913 11.467 1.00 83.75 320 GLY A N 1
ATOM 2402 C CA . GLY A 1 320 ? -27.534 -1.679 10.524 1.00 83.75 320 GLY A CA 1
ATOM 2403 C C . GLY A 1 320 ? -26.391 -0.820 11.067 1.00 83.75 320 GLY A C 1
ATOM 2404 O O . GLY A 1 320 ? -25.717 -0.147 10.291 1.00 83.75 320 GLY A O 1
ATOM 2405 N N . ALA A 1 321 ? -26.154 -0.801 12.384 1.00 84.94 321 ALA A N 1
ATOM 2406 C CA . ALA A 1 321 ? -24.977 -0.130 12.932 1.00 84.94 321 ALA A CA 1
ATOM 2407 C C . ALA A 1 321 ? -23.676 -0.785 12.433 1.00 84.94 321 ALA A C 1
ATOM 2409 O O . ALA A 1 321 ? -23.460 -1.986 12.578 1.00 84.94 321 ALA A O 1
ATOM 2410 N N . ASP A 1 322 ? -22.749 0.021 11.923 1.00 83.12 322 ASP A N 1
ATOM 2411 C CA . ASP A 1 322 ? -21.427 -0.454 11.513 1.00 83.12 322 ASP A CA 1
ATOM 2412 C C . ASP A 1 322 ? -20.511 -0.714 12.708 1.00 83.12 322 ASP A C 1
ATOM 2414 O O . ASP A 1 322 ? -19.687 -1.628 12.670 1.00 83.12 322 ASP A O 1
ATOM 2418 N N . PHE A 1 323 ? -20.662 0.080 13.772 1.00 88.81 323 PHE A N 1
ATOM 2419 C CA . PHE A 1 323 ? -19.845 0.009 14.981 1.00 88.81 323 PHE A CA 1
ATOM 2420 C C . PHE A 1 323 ? -20.700 0.062 16.253 1.00 88.81 323 PHE A C 1
ATOM 2422 O O . PHE A 1 323 ? -21.621 0.876 16.368 1.00 88.81 323 PHE A O 1
ATOM 2429 N N . LEU A 1 324 ? -20.315 -0.717 17.264 1.00 92.50 324 LEU A N 1
ATOM 2430 C CA . LEU A 1 324 ? -20.892 -0.689 18.611 1.00 92.50 324 LEU A CA 1
ATOM 2431 C C . LEU A 1 324 ? -19.823 -0.257 19.616 1.00 92.50 324 LEU A C 1
ATOM 2433 O O . LEU A 1 324 ? -18.724 -0.796 19.633 1.00 92.50 324 LEU A O 1
ATOM 2437 N N . GLY A 1 325 ? -20.113 0.753 20.433 1.00 93.56 325 GLY A N 1
ATOM 2438 C CA . GLY A 1 325 ? -19.169 1.344 21.379 1.00 93.56 325 GLY A CA 1
ATOM 2439 C C . GLY A 1 325 ? -19.495 1.028 22.836 1.00 93.56 325 GLY A C 1
ATOM 2440 O O . GLY A 1 325 ? -20.606 1.299 23.290 1.00 93.56 325 GLY A O 1
ATOM 2441 N N . PHE A 1 326 ? -18.489 0.584 23.580 1.00 95.38 326 PHE A N 1
ATOM 2442 C CA . PHE A 1 326 ? -18.543 0.196 24.991 1.00 95.38 326 PHE A CA 1
ATOM 2443 C C . PHE A 1 326 ? -17.648 1.129 25.802 1.00 95.38 326 PHE A C 1
ATOM 2445 O O . PHE A 1 326 ? -16.471 1.262 25.483 1.00 95.38 326 PHE A O 1
ATOM 2452 N N . ILE A 1 327 ? -18.186 1.841 26.794 1.00 93.44 327 ILE A N 1
ATOM 2453 C CA . ILE A 1 327 ? -17.413 2.860 27.521 1.00 93.44 327 ILE A CA 1
ATOM 2454 C C . ILE A 1 327 ? -16.769 2.240 28.760 1.00 93.44 327 ILE A C 1
ATOM 2456 O O . ILE A 1 327 ? -17.464 1.762 29.645 1.00 93.44 327 ILE A O 1
ATOM 2460 N N . PHE A 1 328 ? -15.447 2.329 28.826 1.00 93.75 328 PHE A N 1
ATOM 2461 C CA . PHE A 1 328 ? -14.589 1.888 29.919 1.00 93.75 328 PHE A CA 1
ATOM 2462 C C . PHE A 1 328 ? -14.004 3.128 30.605 1.00 93.75 328 PHE A C 1
ATOM 2464 O O . PHE A 1 328 ? -12.890 3.574 30.330 1.00 93.75 328 PHE A O 1
ATOM 2471 N N . CYS A 1 329 ? -14.823 3.755 31.444 1.00 91.00 329 CYS A N 1
ATOM 2472 C CA . CYS A 1 329 ? -14.483 4.952 32.199 1.00 91.00 329 CYS A CA 1
ATOM 2473 C C . CYS A 1 329 ? -15.379 5.038 33.438 1.00 91.00 329 CYS A C 1
ATOM 2475 O O . CYS A 1 329 ? -16.565 5.350 33.306 1.00 91.00 329 CYS A O 1
ATOM 2477 N N . ALA A 1 330 ? -14.809 4.846 34.632 1.00 89.50 330 ALA A N 1
ATOM 2478 C CA . ALA A 1 330 ? -15.536 4.845 35.908 1.00 89.50 330 ALA A CA 1
ATOM 2479 C C . ALA A 1 330 ? -16.460 6.061 36.106 1.00 89.50 330 ALA A C 1
ATOM 2481 O O . ALA A 1 330 ? -17.530 5.964 36.699 1.00 89.50 330 ALA A O 1
ATOM 2482 N N . LYS A 1 331 ? -16.053 7.227 35.588 1.00 87.62 331 LYS A N 1
ATOM 2483 C CA . LYS A 1 331 ? -16.786 8.498 35.716 1.00 87.62 331 LYS A CA 1
ATOM 2484 C C . LYS A 1 331 ? -18.001 8.597 34.784 1.00 87.62 331 LYS A C 1
ATOM 2486 O O . LYS A 1 331 ? -18.794 9.528 34.912 1.00 87.62 331 LYS A O 1
ATOM 2491 N N . SER A 1 332 ? -18.132 7.698 33.811 1.00 85.75 332 SER A N 1
ATOM 2492 C CA . SER A 1 332 ? -19.227 7.714 32.845 1.00 85.75 332 SER A CA 1
ATOM 2493 C C . SER A 1 332 ? -20.445 6.971 33.398 1.00 85.75 332 SER A C 1
ATOM 2495 O O . SER A 1 332 ? -20.316 5.820 33.804 1.00 85.75 332 SER A O 1
ATOM 2497 N N . PRO A 1 333 ? -21.667 7.528 33.301 1.00 87.19 333 PRO A N 1
ATOM 2498 C CA . PRO A 1 333 ? -22.888 6.795 33.652 1.00 87.19 333 PRO A CA 1
ATOM 2499 C C . PRO A 1 333 ? -23.184 5.627 32.693 1.00 87.19 333 PRO A C 1
ATOM 2501 O O . PRO A 1 333 ? -24.108 4.859 32.923 1.00 87.19 333 PRO A O 1
ATOM 2504 N N . ARG A 1 334 ? -22.431 5.523 31.590 1.00 90.56 334 ARG A N 1
ATOM 2505 C CA . ARG A 1 334 ? -22.501 4.439 30.601 1.00 90.56 334 ARG A CA 1
ATOM 2506 C C . ARG A 1 334 ? -21.299 3.493 30.700 1.00 90.56 334 ARG A C 1
ATOM 2508 O O . ARG A 1 334 ? -20.982 2.831 29.717 1.00 90.56 334 ARG A O 1
ATOM 2515 N N . ASN A 1 335 ? -20.587 3.504 31.832 1.00 93.81 335 ASN A N 1
ATOM 2516 C CA . ASN A 1 335 ? -19.498 2.567 32.085 1.00 93.81 335 ASN A CA 1
ATOM 2517 C C . ASN A 1 335 ? -20.012 1.121 32.023 1.00 93.81 335 ASN A C 1
ATOM 2519 O O . ASN A 1 335 ? -21.090 0.840 32.546 1.00 93.81 335 ASN A O 1
ATOM 2523 N N . VAL A 1 336 ? -19.253 0.219 31.407 1.00 95.94 336 VAL A N 1
ATOM 2524 C CA . VAL A 1 336 ? -19.626 -1.194 31.243 1.00 95.94 336 VAL A CA 1
ATOM 2525 C C . VAL A 1 336 ? -18.514 -2.120 31.738 1.00 95.94 336 VAL A C 1
ATOM 2527 O O . VAL A 1 336 ? -17.341 -1.753 31.703 1.00 95.94 336 VAL A O 1
ATOM 2530 N N . SER A 1 337 ? -18.879 -3.309 32.230 1.00 96.62 337 SER A N 1
ATOM 2531 C CA . SER A 1 337 ? -17.915 -4.323 32.676 1.00 96.62 337 SER A CA 1
ATOM 2532 C C . SER A 1 337 ? -17.431 -5.201 31.520 1.00 96.62 337 SER A C 1
ATOM 2534 O O . SER A 1 337 ? -18.090 -5.308 30.482 1.00 96.62 337 SER A O 1
ATOM 2536 N N . ALA A 1 338 ? -16.294 -5.876 31.707 1.00 96.94 338 ALA A N 1
ATOM 2537 C CA . ALA A 1 338 ? -15.763 -6.784 30.698 1.00 96.94 338 ALA A CA 1
ATOM 2538 C C . ALA A 1 338 ? -16.675 -7.998 30.464 1.00 96.94 338 ALA A C 1
ATOM 2540 O O . ALA A 1 338 ? -16.857 -8.429 29.328 1.00 96.94 338 ALA A O 1
ATOM 2541 N N . GLU A 1 339 ? -17.297 -8.510 31.525 1.00 97.00 339 GLU A N 1
ATOM 2542 C CA . GLU A 1 339 ? -18.261 -9.615 31.489 1.00 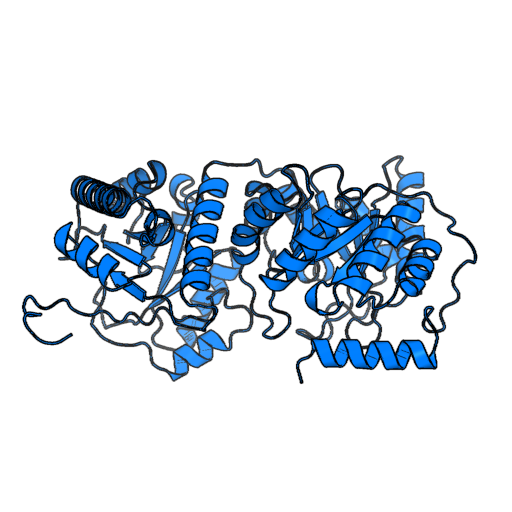97.00 339 GLU A CA 1
ATOM 2543 C C . GLU A 1 339 ? -19.457 -9.254 30.610 1.00 97.00 339 GLU A C 1
ATOM 2545 O O . GLU A 1 339 ? -19.802 -10.009 29.706 1.00 97.00 339 GLU A O 1
ATOM 2550 N N . THR A 1 340 ? -20.008 -8.050 30.793 1.00 97.06 340 THR A N 1
ATOM 2551 C CA . THR A 1 340 ? -21.135 -7.564 29.988 1.00 97.06 340 THR A CA 1
ATOM 2552 C C . THR A 1 340 ? -20.766 -7.506 28.502 1.00 97.06 340 THR A C 1
ATOM 2554 O O . THR A 1 340 ? -21.552 -7.900 27.645 1.00 97.06 340 THR A O 1
ATOM 2557 N N . VAL A 1 341 ? -19.555 -7.050 28.158 1.00 97.69 341 VAL A N 1
ATOM 2558 C CA . VAL A 1 341 ? -19.108 -7.009 26.753 1.00 97.69 341 VAL A CA 1
ATOM 2559 C C . VAL A 1 341 ? -18.917 -8.417 26.177 1.00 97.69 341 VAL A C 1
ATOM 2561 O O . VAL A 1 341 ? -19.278 -8.649 25.022 1.00 97.69 341 VAL A O 1
ATOM 2564 N N . ARG A 1 342 ? -18.419 -9.379 26.968 1.00 97.38 342 ARG A N 1
ATOM 2565 C CA . ARG A 1 342 ? -18.333 -10.791 26.549 1.00 97.38 342 ARG A CA 1
ATOM 2566 C C . ARG A 1 342 ? -19.718 -11.396 26.309 1.00 97.38 342 ARG A C 1
ATOM 2568 O O . ARG A 1 342 ? -19.908 -12.076 25.303 1.00 97.38 342 ARG A O 1
ATOM 2575 N N . GLU A 1 343 ? -20.694 -11.105 27.167 1.00 97.06 343 GLU A N 1
ATOM 2576 C CA . GLU A 1 343 ? -22.091 -11.519 26.973 1.00 97.06 343 GLU A CA 1
ATOM 2577 C C . GLU A 1 343 ? -22.684 -10.934 25.686 1.00 97.06 343 GLU A C 1
ATOM 2579 O O . GLU A 1 343 ? -23.299 -11.656 24.903 1.00 97.06 343 GLU A O 1
ATOM 2584 N N . ILE A 1 344 ? -22.440 -9.647 25.421 1.00 96.19 344 ILE A N 1
ATOM 2585 C CA . ILE A 1 344 ? -22.872 -8.979 24.187 1.00 96.19 344 ILE A CA 1
ATOM 2586 C C . ILE A 1 344 ? -22.247 -9.643 22.954 1.00 96.19 344 ILE A C 1
ATOM 2588 O O . ILE A 1 344 ? -22.961 -9.954 21.999 1.00 96.19 344 ILE A O 1
ATOM 2592 N N . LYS A 1 345 ? -20.928 -9.891 22.962 1.00 95.38 345 LYS A N 1
ATOM 2593 C CA . LYS A 1 345 ? -20.231 -10.569 21.856 1.00 95.38 345 LYS A CA 1
ATOM 2594 C C . LYS A 1 345 ? -20.817 -11.956 21.608 1.00 95.38 345 LYS A C 1
ATOM 2596 O O . LYS A 1 345 ? -21.075 -12.300 20.458 1.00 95.38 345 LYS A O 1
ATOM 2601 N N . LYS A 1 346 ? -21.050 -12.728 22.672 1.00 95.25 346 LYS A N 1
ATOM 2602 C CA . LYS A 1 346 ? -21.661 -14.056 22.589 1.00 95.25 346 LYS A CA 1
ATOM 2603 C C . LYS A 1 346 ? -23.049 -13.991 21.945 1.00 95.25 346 LYS A C 1
ATOM 2605 O O . LYS A 1 346 ? -23.288 -14.705 20.979 1.00 95.25 346 LYS A O 1
ATOM 2610 N N . ALA A 1 347 ? -23.912 -13.087 22.406 1.00 94.50 347 ALA A N 1
ATOM 2611 C CA . ALA A 1 347 ? -25.257 -12.922 21.858 1.00 94.50 347 ALA A CA 1
ATOM 2612 C C . ALA A 1 347 ? -25.246 -12.535 20.365 1.00 94.50 347 ALA A C 1
ATOM 2614 O O . ALA A 1 347 ? -26.044 -13.047 19.582 1.00 94.50 347 ALA A O 1
ATOM 2615 N N . LEU A 1 348 ? -24.317 -11.664 19.952 1.00 92.44 348 LEU A N 1
ATOM 2616 C CA . LEU A 1 348 ? -24.129 -11.296 18.544 1.00 92.44 348 LEU A CA 1
ATOM 2617 C C . LEU A 1 348 ? -23.707 -12.498 17.682 1.00 92.44 348 LEU A C 1
ATOM 2619 O O . LEU A 1 348 ? -24.229 -12.672 16.582 1.00 92.44 348 LEU A O 1
ATOM 2623 N N . LEU A 1 349 ? -22.787 -13.334 18.174 1.00 90.94 349 LEU A N 1
ATOM 2624 C CA . LEU A 1 349 ? -22.339 -14.538 17.466 1.00 90.94 349 LEU A CA 1
ATOM 2625 C C . LEU A 1 349 ? -23.461 -15.576 17.339 1.00 90.94 349 LEU A C 1
ATOM 2627 O O . LEU A 1 349 ? -23.719 -16.051 16.236 1.00 90.94 349 LEU A O 1
ATOM 2631 N N . GLU A 1 350 ? -24.179 -15.862 18.428 1.00 91.44 350 GLU A N 1
ATOM 2632 C CA . GLU A 1 350 ? -25.324 -16.786 18.425 1.00 91.44 350 GLU A CA 1
ATOM 2633 C C . GLU A 1 350 ? -26.410 -16.336 17.435 1.00 91.44 350 GLU A C 1
ATOM 2635 O O . GLU A 1 350 ? -26.976 -17.150 16.702 1.00 91.44 350 GLU A O 1
ATOM 2640 N N . ARG A 1 351 ? -26.673 -15.025 17.357 1.00 86.31 351 ARG A N 1
ATOM 2641 C CA . ARG A 1 351 ? -27.610 -14.451 16.384 1.00 86.31 351 ARG A CA 1
ATOM 2642 C C . ARG A 1 351 ? -27.138 -14.663 14.943 1.00 86.31 351 ARG A C 1
ATOM 2644 O O . ARG A 1 351 ? -27.935 -15.077 14.104 1.00 86.31 351 ARG A O 1
ATOM 2651 N N . ALA A 1 352 ? -25.859 -14.418 14.658 1.00 83.88 352 ALA A N 1
ATOM 2652 C CA . ALA A 1 352 ? -25.290 -14.607 13.322 1.00 83.88 352 ALA A CA 1
ATOM 2653 C C . ALA A 1 352 ? -25.307 -16.083 12.875 1.00 83.88 352 ALA A C 1
ATOM 2655 O O . ALA A 1 352 ? -25.548 -16.375 11.700 1.00 83.88 352 ALA A O 1
ATOM 2656 N N . GLU A 1 353 ? -25.097 -17.017 13.807 1.00 84.69 353 GLU A N 1
ATOM 2657 C CA . GLU A 1 353 ? -25.226 -18.458 13.561 1.00 84.69 353 GLU A CA 1
ATOM 2658 C C . GLU A 1 353 ? -26.672 -18.850 13.226 1.00 84.69 353 GLU A C 1
ATOM 2660 O O . GLU A 1 353 ? -26.905 -19.560 12.245 1.00 84.69 353 GLU A O 1
ATOM 2665 N N . GLN A 1 354 ? -27.654 -18.329 13.970 1.00 82.56 354 GLN A N 1
ATOM 2666 C CA . GLN A 1 354 ? -29.083 -18.566 13.714 1.00 82.56 354 GLN A CA 1
ATOM 2667 C C . GLN A 1 354 ? -29.543 -18.043 12.343 1.00 82.56 354 GLN A C 1
ATOM 2669 O O . GLN A 1 354 ? -30.427 -18.638 11.728 1.00 82.56 354 GLN A O 1
ATOM 2674 N N . SER A 1 355 ? -28.915 -16.985 11.822 1.00 75.88 355 SER A N 1
ATOM 2675 C CA . SER A 1 355 ? -29.136 -16.486 10.455 1.00 75.88 355 SER A CA 1
ATOM 2676 C C . SER A 1 355 ? -28.502 -17.365 9.355 1.00 75.88 355 SER A C 1
ATOM 2678 O O . SER A 1 355 ? -28.482 -16.984 8.181 1.00 75.88 355 SER A O 1
ATOM 2680 N N . GLY A 1 356 ? -27.955 -18.540 9.694 1.00 65.19 356 GLY A N 1
ATOM 2681 C CA . GLY A 1 356 ? -27.323 -19.459 8.743 1.00 65.19 356 GLY A CA 1
ATOM 2682 C C . GLY A 1 356 ? -25.967 -18.966 8.235 1.00 65.19 356 GLY A C 1
ATOM 2683 O O . GLY A 1 356 ? -25.610 -19.222 7.086 1.00 65.19 356 GLY A O 1
ATOM 2684 N N . GLY A 1 357 ? -25.241 -18.193 9.049 1.00 59.19 357 GLY A N 1
ATOM 2685 C CA . GLY A 1 357 ? -23.909 -17.681 8.717 1.00 59.19 357 GLY A CA 1
ATOM 2686 C C . GLY A 1 357 ? -23.882 -16.577 7.652 1.00 59.19 357 GLY A C 1
ATOM 2687 O O . GLY A 1 357 ? -22.814 -16.033 7.373 1.00 59.19 357 GLY A O 1
ATOM 2688 N N . LYS A 1 358 ? -25.039 -16.193 7.091 1.00 53.22 358 LYS A N 1
ATOM 2689 C CA . LYS A 1 358 ? -25.159 -15.088 6.123 1.00 53.22 358 LYS A CA 1
ATOM 2690 C C . LYS A 1 358 ? -24.737 -13.732 6.709 1.00 53.22 358 LYS A C 1
ATOM 2692 O O . LYS A 1 358 ? -24.340 -12.853 5.953 1.00 53.22 358 LYS A O 1
ATOM 2697 N N . ASP A 1 359 ? -24.756 -13.606 8.039 1.00 53.97 359 ASP A N 1
ATOM 2698 C CA . ASP A 1 359 ? -24.502 -12.369 8.788 1.00 53.97 359 ASP A CA 1
ATOM 2699 C C . ASP A 1 359 ? -23.112 -12.275 9.450 1.00 53.97 359 ASP A C 1
ATOM 2701 O O . ASP A 1 359 ? -22.788 -11.280 10.095 1.00 53.97 359 ASP A O 1
ATOM 2705 N N . VAL A 1 360 ? -22.221 -13.261 9.289 1.00 51.12 360 VAL A N 1
ATOM 2706 C CA . VAL A 1 360 ? -20.897 -13.192 9.955 1.00 51.12 360 VAL A CA 1
ATOM 2707 C C . VAL A 1 360 ? -20.060 -12.012 9.430 1.00 51.12 360 VAL A C 1
ATOM 2709 O O . VAL A 1 360 ? -19.306 -11.400 10.183 1.00 51.12 360 VAL A O 1
ATOM 2712 N N . GLY A 1 361 ? -20.240 -11.636 8.159 1.00 50.22 361 GLY A N 1
ATOM 2713 C CA . GLY A 1 361 ? -19.657 -10.423 7.568 1.00 50.22 361 GLY A CA 1
ATOM 2714 C C . GLY A 1 361 ? -20.445 -9.130 7.834 1.00 50.22 361 GLY A C 1
ATOM 2715 O O . GLY A 1 361 ? -19.946 -8.054 7.507 1.00 50.22 361 GLY A O 1
ATOM 2716 N N . SER A 1 362 ? -21.653 -9.216 8.408 1.00 63.38 362 SER A N 1
ATOM 2717 C CA . SER A 1 362 ? -22.514 -8.065 8.723 1.00 63.38 362 SER A CA 1
ATOM 2718 C C . SER A 1 362 ? -22.385 -7.604 10.178 1.00 63.38 362 SER A C 1
ATOM 2720 O O . SER A 1 362 ? -22.734 -6.459 10.477 1.00 63.38 362 SER A O 1
ATOM 2722 N N . LEU A 1 363 ? -21.796 -8.425 11.063 1.00 84.00 363 LEU A N 1
ATOM 2723 C CA . LEU A 1 363 ? -21.611 -8.072 12.471 1.00 84.00 363 LEU A CA 1
ATOM 2724 C C . LEU A 1 363 ? -20.936 -6.700 12.644 1.00 84.00 363 LEU A C 1
ATOM 2726 O O . LEU A 1 363 ? -19.966 -6.378 11.943 1.00 84.00 363 LEU A O 1
ATOM 2730 N N . PRO A 1 364 ? -21.438 -5.850 13.554 1.00 87.62 364 PRO A N 1
ATOM 2731 C CA . PRO A 1 364 ? -20.808 -4.572 13.843 1.00 87.62 364 PRO A CA 1
ATOM 2732 C C . PRO A 1 364 ? -19.403 -4.742 14.416 1.00 87.62 364 PRO A C 1
ATOM 2734 O O . PRO A 1 364 ? -19.135 -5.670 15.178 1.00 87.62 364 PRO A O 1
ATOM 2737 N N . VAL A 1 365 ? -18.532 -3.784 14.118 1.00 88.62 365 VAL A N 1
ATOM 2738 C CA . VAL A 1 365 ? -17.211 -3.691 14.738 1.00 88.62 365 VAL A CA 1
ATOM 2739 C C . VAL A 1 365 ? -17.366 -3.208 16.181 1.00 88.62 365 VAL A C 1
ATOM 2741 O O . VAL A 1 365 ? -17.958 -2.158 16.447 1.00 88.62 365 VAL A O 1
ATOM 2744 N N . LEU A 1 366 ? -16.819 -3.961 17.126 1.00 93.69 366 LEU A N 1
ATOM 2745 C CA . LEU A 1 366 ? -16.906 -3.694 18.554 1.00 93.69 366 LEU A CA 1
ATOM 2746 C C . LEU A 1 366 ? -15.759 -2.787 19.003 1.00 93.69 366 LEU A C 1
ATOM 2748 O O . LEU A 1 366 ? -14.584 -3.089 18.805 1.00 93.69 366 LEU A O 1
ATOM 2752 N N . VAL A 1 367 ? -16.106 -1.669 19.638 1.00 92.62 367 VAL A N 1
ATOM 2753 C CA . VAL A 1 367 ? -15.165 -0.619 20.029 1.00 92.62 367 VAL A CA 1
ATOM 2754 C C . VAL A 1 367 ? -15.158 -0.428 21.539 1.00 92.62 367 VAL A C 1
ATOM 2756 O O . VAL A 1 367 ? -16.152 0.032 22.103 1.00 92.62 367 VAL A O 1
ATOM 2759 N N . ALA A 1 368 ? -14.022 -0.660 22.190 1.00 94.25 368 ALA A N 1
ATOM 2760 C CA . ALA A 1 368 ? -13.829 -0.250 23.578 1.00 94.25 368 ALA A CA 1
ATOM 2761 C C . ALA A 1 368 ? -13.383 1.217 23.641 1.00 94.25 368 ALA A C 1
ATOM 2763 O O . ALA A 1 368 ? -12.418 1.606 22.995 1.00 94.25 368 ALA A O 1
ATOM 2764 N N . VAL A 1 369 ? -14.086 2.058 24.394 1.00 91.12 369 VAL A N 1
ATOM 2765 C CA . VAL A 1 369 ? -13.798 3.490 24.534 1.00 91.12 369 VAL A CA 1
ATOM 2766 C C . VAL A 1 369 ? -13.171 3.738 25.897 1.00 91.12 369 VAL A C 1
ATOM 2768 O O . VAL A 1 369 ? -13.859 3.615 26.907 1.00 91.12 369 VAL A O 1
ATOM 2771 N N . ILE A 1 370 ? -11.903 4.138 25.920 1.00 89.31 370 ILE A N 1
ATOM 2772 C CA . ILE A 1 370 ? -11.142 4.405 27.147 1.00 89.31 370 ILE A CA 1
ATOM 2773 C C . ILE A 1 370 ? -10.703 5.868 27.214 1.00 89.31 370 ILE A C 1
ATOM 2775 O O . ILE A 1 370 ? -10.529 6.531 26.190 1.00 89.31 370 ILE A O 1
ATOM 2779 N N . THR A 1 371 ? -10.487 6.371 28.426 1.00 84.50 371 THR A N 1
ATOM 2780 C CA . THR A 1 371 ? -9.850 7.682 28.664 1.00 84.50 371 THR A CA 1
ATOM 2781 C C . THR A 1 371 ? -8.411 7.549 29.169 1.00 84.50 371 THR A C 1
ATOM 2783 O O . THR A 1 371 ? -7.604 8.462 28.991 1.00 84.50 371 THR A O 1
ATOM 2786 N N . GLU A 1 372 ? -8.087 6.419 29.806 1.00 82.69 372 GLU A N 1
ATOM 2787 C CA . GLU A 1 372 ? -6.800 6.142 30.449 1.00 82.69 372 GLU A CA 1
ATOM 2788 C C . GLU A 1 372 ? -6.482 4.640 30.365 1.00 82.69 372 GLU A C 1
ATOM 2790 O O . GLU A 1 372 ? -7.214 3.837 30.939 1.00 82.69 372 GLU A O 1
ATOM 2795 N N . CYS A 1 373 ? -5.393 4.250 29.696 1.00 81.56 373 CYS A N 1
ATOM 2796 C CA . CYS A 1 373 ? -4.970 2.844 29.568 1.00 81.56 373 CYS A CA 1
ATOM 2797 C C . CYS A 1 373 ? -4.667 2.170 30.917 1.00 81.56 373 CYS A C 1
ATOM 2799 O O . CYS A 1 373 ? -5.050 1.022 31.116 1.00 81.56 373 CYS A O 1
ATOM 2801 N N . ASN A 1 374 ? -4.068 2.899 31.865 1.00 83.56 374 ASN A N 1
ATOM 2802 C CA . ASN A 1 374 ? -3.589 2.331 33.137 1.00 83.56 374 ASN A CA 1
ATOM 2803 C C . ASN A 1 374 ? -4.661 2.257 34.234 1.00 83.56 374 ASN A C 1
ATOM 2805 O O . ASN A 1 374 ? -4.423 1.705 35.311 1.00 83.56 374 ASN A O 1
ATOM 2809 N N . SER A 1 375 ? -5.858 2.776 33.952 1.00 88.19 375 SER A N 1
ATOM 2810 C CA . SER A 1 375 ? -7.026 2.594 34.813 1.00 88.19 375 SER A CA 1
ATOM 2811 C C . SER A 1 375 ? -7.461 1.121 34.850 1.00 88.19 375 SER A C 1
ATOM 2813 O O . SER A 1 375 ? -7.083 0.317 33.994 1.00 88.19 375 SER A O 1
ATOM 2815 N N . ALA A 1 376 ? -8.262 0.740 35.849 1.00 92.44 376 ALA A N 1
ATOM 2816 C CA . ALA A 1 376 ? -8.832 -0.607 35.903 1.00 92.44 376 ALA A CA 1
ATOM 2817 C C . ALA A 1 376 ? -9.694 -0.889 34.659 1.00 92.44 376 ALA A C 1
ATOM 2819 O O . ALA A 1 376 ? -9.575 -1.948 34.045 1.00 92.44 376 ALA A O 1
ATOM 2820 N N . GLU A 1 377 ? -10.489 0.095 34.237 1.00 93.69 377 GLU A N 1
ATOM 2821 C CA . GLU A 1 377 ? -11.326 0.025 33.043 1.00 93.69 377 GLU A CA 1
ATOM 2822 C C . GLU A 1 377 ? -10.490 -0.035 31.756 1.00 93.69 377 GLU A C 1
ATOM 2824 O O . GLU A 1 377 ? -10.806 -0.804 30.850 1.00 93.69 377 GLU A O 1
ATOM 2829 N N . GLY A 1 378 ? -9.398 0.733 31.683 1.00 90.75 378 GLY A N 1
ATOM 2830 C CA . GLY A 1 378 ? -8.460 0.716 30.561 1.00 90.75 378 GLY A CA 1
ATOM 2831 C C . GLY A 1 378 ? -7.802 -0.647 30.370 1.00 90.75 378 GLY A C 1
ATOM 2832 O O . GLY A 1 378 ? -7.820 -1.188 29.266 1.00 90.75 378 GLY A O 1
ATOM 2833 N N . ARG A 1 379 ? -7.307 -1.250 31.458 1.00 91.19 379 ARG A N 1
ATOM 2834 C CA . ARG A 1 379 ? -6.725 -2.600 31.433 1.00 91.19 379 ARG A CA 1
ATOM 2835 C C . ARG A 1 379 ? -7.748 -3.670 31.064 1.00 91.19 379 ARG A C 1
ATOM 2837 O O . ARG A 1 379 ? -7.423 -4.573 30.299 1.00 91.19 379 ARG A O 1
ATOM 2844 N N . ALA A 1 380 ? -8.988 -3.545 31.537 1.00 94.56 380 ALA A N 1
ATOM 2845 C CA . ALA A 1 380 ? -10.071 -4.441 31.139 1.00 94.56 380 ALA A CA 1
ATOM 2846 C C . ALA A 1 380 ? -10.370 -4.347 29.630 1.00 94.56 380 ALA A C 1
ATOM 2848 O O . ALA A 1 380 ? -10.490 -5.369 28.960 1.00 94.56 380 ALA A O 1
ATOM 2849 N N . ALA A 1 381 ? -10.429 -3.135 29.073 1.00 93.69 381 ALA A N 1
ATOM 2850 C CA . ALA A 1 381 ? -10.612 -2.922 27.637 1.00 93.69 381 ALA A CA 1
ATOM 2851 C C . ALA A 1 381 ? -9.457 -3.489 26.793 1.00 93.69 381 ALA A C 1
ATOM 2853 O O . ALA A 1 381 ? -9.703 -4.103 25.755 1.00 93.69 381 ALA A O 1
ATOM 2854 N N . ILE A 1 382 ? -8.211 -3.301 27.242 1.00 90.81 382 ILE A N 1
ATOM 2855 C CA . ILE A 1 382 ? -7.012 -3.857 26.596 1.00 90.81 382 ILE A CA 1
ATOM 2856 C C . ILE A 1 382 ? -7.077 -5.387 26.590 1.00 90.81 382 ILE A C 1
ATOM 2858 O O . ILE A 1 382 ? -6.955 -5.987 25.528 1.00 90.81 382 ILE A O 1
ATOM 2862 N N . SER A 1 383 ? -7.385 -6.008 27.731 1.00 92.25 383 SER A N 1
ATOM 2863 C CA . SER A 1 383 ? -7.555 -7.462 27.840 1.00 92.25 383 SER A CA 1
ATOM 2864 C C . SER A 1 383 ? -8.636 -7.992 26.890 1.00 92.25 383 SER A C 1
ATOM 2866 O O . SER A 1 383 ? -8.416 -8.984 26.199 1.00 92.25 383 SER A O 1
ATOM 2868 N N . LEU A 1 384 ? -9.774 -7.302 26.755 1.00 94.25 384 LEU A N 1
ATOM 2869 C CA . LEU A 1 384 ? -10.808 -7.690 25.789 1.00 94.25 384 LEU A CA 1
ATOM 2870 C C . LEU A 1 384 ? -10.342 -7.593 24.330 1.00 94.25 384 LEU A C 1
ATOM 2872 O O . LEU A 1 384 ? -10.765 -8.400 23.502 1.00 94.25 384 LEU A O 1
ATOM 2876 N N . ALA A 1 385 ? -9.514 -6.604 23.992 1.00 90.50 385 ALA A N 1
ATOM 2877 C CA . ALA A 1 385 ? -8.938 -6.467 22.655 1.00 90.50 385 ALA A CA 1
ATOM 2878 C C . ALA A 1 385 ? -7.875 -7.546 22.386 1.00 90.50 385 ALA A C 1
ATOM 2880 O O . ALA A 1 385 ? -7.775 -8.069 21.274 1.00 90.50 385 ALA A O 1
ATOM 2881 N N . GLU A 1 386 ? -7.109 -7.935 23.407 1.00 87.81 386 GLU A N 1
ATOM 2882 C CA . GLU A 1 386 ? -6.166 -9.050 23.326 1.00 87.81 386 GLU A CA 1
ATOM 2883 C C . GLU A 1 386 ? -6.884 -10.388 23.105 1.00 87.81 386 GLU A C 1
ATOM 2885 O O . GLU A 1 386 ? -6.471 -11.175 22.250 1.00 87.81 386 GLU A O 1
ATOM 2890 N N . GLU A 1 387 ? -8.002 -10.611 23.792 1.00 90.19 387 GLU A N 1
ATOM 2891 C CA . GLU A 1 387 ? -8.876 -11.777 23.608 1.00 90.19 387 GLU A CA 1
ATOM 2892 C C . GLU A 1 387 ? -9.584 -11.794 22.239 1.00 90.19 387 GLU A C 1
ATOM 2894 O O . GLU A 1 387 ? -10.099 -12.831 21.825 1.00 90.19 387 GLU A O 1
ATOM 2899 N N . GLY A 1 388 ? -9.634 -10.660 21.527 1.00 88.19 388 GLY A N 1
ATOM 2900 C CA . GLY A 1 388 ? -10.431 -10.503 20.304 1.00 88.19 388 GLY A CA 1
ATOM 2901 C C . GLY A 1 388 ? -11.936 -10.369 20.567 1.00 88.19 388 GLY A C 1
ATOM 2902 O O . GLY A 1 388 ? -12.747 -10.502 19.648 1.00 88.19 388 GLY A O 1
ATOM 2903 N N . THR A 1 389 ? -12.326 -10.103 21.817 1.00 93.00 389 THR A N 1
ATOM 2904 C CA . THR A 1 389 ? -13.716 -9.816 22.182 1.00 93.00 389 THR A CA 1
ATOM 2905 C C . THR A 1 389 ? -14.154 -8.478 21.590 1.00 93.00 389 THR A C 1
ATOM 2907 O O . THR A 1 389 ? -15.240 -8.395 21.018 1.00 93.00 389 THR A O 1
ATOM 2910 N N . VAL A 1 390 ? -13.307 -7.447 21.685 1.00 93.06 390 VAL A N 1
ATOM 2911 C CA . VAL A 1 390 ? -13.482 -6.173 20.966 1.00 93.06 390 VAL A CA 1
ATOM 2912 C C . VAL A 1 390 ? -12.458 -6.055 19.841 1.00 93.06 390 VAL A C 1
ATOM 2914 O O . VAL A 1 390 ? -11.347 -6.567 19.949 1.00 93.06 390 VAL A O 1
ATOM 2917 N N . ASP A 1 391 ? -12.825 -5.365 18.765 1.00 88.94 391 ASP A N 1
ATOM 2918 C CA . ASP A 1 391 ? -12.015 -5.292 17.546 1.00 88.94 391 ASP A CA 1
ATOM 2919 C C . ASP A 1 391 ? -11.031 -4.115 17.563 1.00 88.94 391 ASP A C 1
ATOM 2921 O O . ASP A 1 391 ? -9.987 -4.164 16.912 1.00 88.94 391 ASP A O 1
ATOM 2925 N N . ILE A 1 392 ? -11.372 -3.030 18.270 1.00 88.56 392 ILE A N 1
ATOM 2926 C CA . ILE A 1 392 ? -10.570 -1.803 18.289 1.00 88.56 392 ILE A CA 1
ATOM 2927 C C . ILE A 1 392 ? -10.772 -0.981 19.565 1.00 88.56 392 ILE A C 1
ATOM 2929 O O . ILE A 1 392 ? -11.861 -0.946 20.144 1.00 88.56 392 ILE A O 1
ATOM 2933 N N . ILE A 1 393 ? -9.726 -0.267 19.981 1.00 90.06 393 ILE A N 1
ATOM 2934 C CA . ILE A 1 393 ? -9.767 0.658 21.115 1.00 90.06 393 ILE A CA 1
ATOM 2935 C C . ILE A 1 393 ? -9.871 2.106 20.617 1.00 90.06 393 ILE A C 1
ATOM 2937 O O . ILE A 1 393 ? -9.062 2.588 19.833 1.00 90.06 393 ILE A O 1
ATOM 2941 N N . GLN A 1 394 ? -10.861 2.844 21.106 1.00 87.44 394 GLN A N 1
ATOM 2942 C CA . GLN A 1 394 ? -10.957 4.289 20.944 1.00 87.44 394 GLN A CA 1
ATOM 2943 C C . GLN A 1 394 ? -10.390 4.983 22.181 1.00 87.44 394 GLN A C 1
ATOM 2945 O O . GLN A 1 394 ? -10.972 4.888 23.263 1.00 87.44 394 GLN A O 1
ATOM 2950 N N . LEU A 1 395 ? -9.337 5.777 22.003 1.00 83.25 395 LEU A N 1
ATOM 2951 C CA . LEU A 1 395 ? -8.832 6.664 23.048 1.00 83.25 395 LEU A CA 1
ATOM 2952 C C . LEU A 1 395 ? -9.563 8.008 22.988 1.00 83.25 395 LEU A C 1
ATOM 2954 O O . LEU A 1 395 ? -9.530 8.684 21.963 1.00 83.25 395 LEU A O 1
ATOM 2958 N N . HIS A 1 396 ? -10.237 8.410 24.063 1.00 79.31 396 HIS A N 1
ATOM 2959 C CA . HIS A 1 396 ? -11.063 9.616 24.088 1.00 79.31 396 HIS A CA 1
ATOM 2960 C C . HIS A 1 396 ? -10.496 10.700 25.014 1.00 79.31 396 HIS A C 1
ATOM 2962 O O . HIS A 1 396 ? -10.227 10.445 26.185 1.00 79.31 396 HIS A O 1
ATOM 2968 N N . GLY A 1 397 ? -10.392 11.935 24.503 1.00 63.72 397 GLY A N 1
ATOM 2969 C CA . GLY A 1 397 ? -10.201 13.134 25.328 1.00 63.72 397 GLY A CA 1
ATOM 2970 C C . GLY A 1 397 ? -8.758 13.550 25.637 1.00 63.72 397 GLY A C 1
ATOM 2971 O O . GLY A 1 397 ? -8.561 14.249 26.629 1.00 63.72 397 GLY A O 1
ATOM 2972 N N . LYS A 1 398 ? -7.754 13.171 24.830 1.00 60.25 398 LYS A N 1
ATOM 2973 C CA . LYS A 1 398 ? -6.345 13.550 25.070 1.00 60.25 398 LYS A CA 1
ATOM 2974 C C . LYS A 1 398 ? -5.592 14.007 23.811 1.00 60.25 398 LYS A C 1
ATOM 2976 O O . LYS A 1 398 ? -5.934 13.622 22.697 1.00 60.25 398 LYS A O 1
ATOM 2981 N N . THR A 1 399 ? -4.580 14.854 24.017 1.00 51.00 399 THR A N 1
ATOM 2982 C CA . THR A 1 399 ? -3.625 15.358 23.011 1.00 51.00 399 THR A CA 1
ATOM 2983 C C . THR A 1 399 ? -2.442 14.404 22.814 1.00 51.00 399 THR A C 1
ATOM 2985 O O . THR A 1 399 ? -2.178 13.548 23.663 1.00 51.00 399 THR A O 1
ATOM 2988 N N . ALA A 1 400 ? -1.726 14.577 21.696 1.00 49.53 400 ALA A N 1
ATOM 2989 C CA . ALA A 1 400 ? -0.638 13.728 21.196 1.00 49.53 400 ALA A CA 1
ATOM 2990 C C . ALA A 1 400 ? 0.585 13.574 22.131 1.00 49.53 400 ALA A C 1
ATOM 2992 O O . ALA A 1 400 ? 1.474 12.781 21.841 1.00 49.53 400 ALA A O 1
ATOM 2993 N N . SER A 1 401 ? 0.639 14.304 23.246 1.00 48.28 401 SER A N 1
ATOM 2994 C CA . SER A 1 401 ? 1.806 14.446 24.123 1.00 48.28 401 SER A CA 1
ATOM 2995 C C . SER A 1 401 ? 1.844 13.487 25.328 1.00 48.28 401 SER A C 1
ATOM 2997 O O . SER A 1 401 ? 2.389 13.866 26.358 1.00 48.28 401 SER A O 1
ATOM 2999 N N . ASN A 1 402 ? 1.227 12.300 25.274 1.00 52.09 402 ASN A N 1
ATOM 3000 C CA . ASN A 1 402 ? 1.052 11.446 26.464 1.00 52.09 402 ASN A CA 1
ATOM 3001 C C . ASN A 1 402 ? 1.752 10.077 26.384 1.00 52.09 402 ASN A C 1
ATOM 3003 O O . ASN A 1 402 ? 1.783 9.453 25.324 1.00 52.09 402 ASN A O 1
ATOM 3007 N N . GLU A 1 403 ? 2.156 9.599 27.568 1.00 50.50 403 GLU A N 1
ATOM 3008 C CA . GLU A 1 403 ? 2.695 8.288 28.003 1.00 50.50 403 GLU A CA 1
ATOM 3009 C C . GLU A 1 403 ? 2.089 7.031 27.323 1.00 50.50 403 GLU A C 1
ATOM 3011 O O . GLU A 1 403 ? 2.653 5.945 27.375 1.00 50.50 403 GLU A O 1
ATOM 3016 N N . PHE A 1 404 ? 0.953 7.139 26.626 1.00 55.19 404 PHE A N 1
ATOM 3017 C CA . PHE A 1 404 ? 0.269 6.012 25.971 1.00 55.19 404 PHE A CA 1
ATOM 3018 C C . PHE A 1 404 ? 1.005 5.417 24.779 1.00 55.19 404 PHE A C 1
ATOM 3020 O O . PHE A 1 404 ? 0.808 4.247 24.463 1.00 55.19 404 PHE A O 1
ATOM 3027 N N . PHE A 1 405 ? 1.818 6.215 24.089 1.00 56.69 405 PHE A N 1
ATOM 3028 C CA . PHE A 1 405 ? 2.664 5.683 23.023 1.00 56.69 405 PHE A CA 1
ATOM 3029 C C . PHE A 1 405 ? 3.901 4.964 23.568 1.00 56.69 405 PHE A C 1
ATOM 3031 O O . PHE A 1 405 ? 4.552 4.258 22.802 1.00 56.69 405 PHE A O 1
ATOM 3038 N N . GLU A 1 406 ? 4.200 5.135 24.858 1.00 57.62 406 GLU A N 1
ATOM 3039 C CA . GLU A 1 406 ? 5.266 4.425 25.570 1.00 57.62 406 GLU A CA 1
ATOM 3040 C C . GLU A 1 406 ? 4.759 3.096 26.158 1.00 57.62 406 GLU A C 1
ATOM 3042 O O . GLU A 1 406 ? 5.535 2.161 26.330 1.00 57.62 406 GLU A O 1
ATOM 3047 N N . GLU A 1 407 ? 3.445 2.969 26.382 1.00 64.56 407 GLU A N 1
ATOM 3048 C CA . GLU A 1 407 ? 2.782 1.712 26.743 1.00 64.56 407 GLU A CA 1
ATOM 3049 C C . GLU A 1 407 ? 2.739 0.751 25.539 1.00 64.56 407 GLU A C 1
ATOM 3051 O O . GLU A 1 407 ? 1.913 0.858 24.618 1.00 64.56 407 GLU A O 1
ATOM 3056 N N . GLU A 1 408 ? 3.642 -0.229 25.552 1.00 61.66 408 GLU A N 1
ATOM 3057 C CA . GLU A 1 408 ? 3.777 -1.233 24.495 1.00 61.66 408 GLU A CA 1
ATOM 3058 C C . GLU A 1 408 ? 2.472 -2.021 24.289 1.00 61.66 408 GLU A C 1
ATOM 3060 O O . GLU A 1 408 ? 2.072 -2.256 23.152 1.00 61.66 408 GLU A O 1
A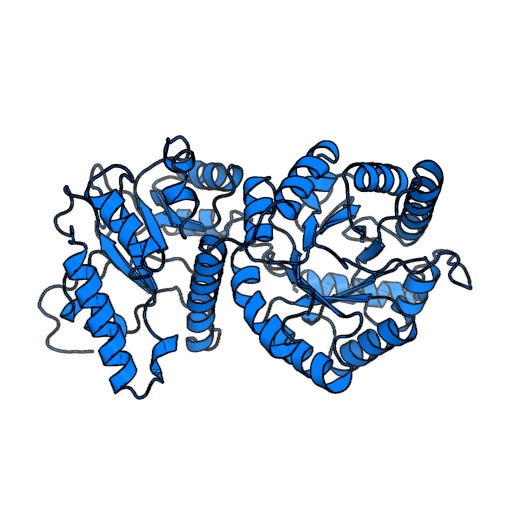TOM 3065 N N . ALA A 1 409 ? 1.725 -2.328 25.357 1.00 63.53 409 ALA A N 1
ATOM 3066 C CA . ALA A 1 409 ? 0.462 -3.065 25.264 1.00 63.53 409 ALA A CA 1
ATOM 3067 C C . ALA A 1 409 ? -0.576 -2.354 24.370 1.00 63.53 409 ALA A C 1
ATOM 3069 O O . ALA A 1 409 ? -1.118 -2.963 23.445 1.00 63.53 409 ALA A O 1
ATOM 3070 N N . PHE A 1 410 ? -0.805 -1.050 24.577 1.00 68.50 410 PHE A N 1
ATOM 3071 C CA . PHE A 1 410 ? -1.787 -0.274 23.808 1.00 68.50 410 PHE A CA 1
ATOM 3072 C C . PHE A 1 410 ? -1.320 0.017 22.383 1.00 68.50 410 PHE A C 1
ATOM 3074 O O . PHE A 1 410 ? -2.069 -0.203 21.429 1.00 68.50 410 PHE A O 1
ATOM 3081 N N . SER A 1 411 ? -0.078 0.490 22.230 1.00 64.69 411 SER A N 1
ATOM 3082 C CA . SER A 1 411 ? 0.484 0.846 20.918 1.00 64.69 411 SER A CA 1
ATOM 3083 C C . SER A 1 411 ? 0.503 -0.333 19.941 1.00 64.69 411 SER A C 1
ATOM 3085 O O . SER A 1 411 ? 0.556 -0.143 18.723 1.00 64.69 411 SER A O 1
ATOM 3087 N N . SER A 1 412 ? 0.416 -1.543 20.484 1.00 66.06 412 SER A N 1
ATOM 3088 C CA . SER A 1 412 ? 0.393 -2.780 19.741 1.00 66.06 412 SER A CA 1
ATOM 3089 C C . SER A 1 412 ? -1.020 -3.198 19.284 1.00 66.06 412 SER A C 1
ATOM 3091 O O . SER A 1 412 ? -1.151 -3.809 18.234 1.00 66.06 412 SER A O 1
ATOM 3093 N N . LEU A 1 413 ? -2.110 -2.811 19.948 1.00 78.06 413 LEU A N 1
ATOM 3094 C CA . LEU A 1 413 ? -3.474 -3.209 19.550 1.00 78.06 413 LEU A CA 1
ATOM 3095 C C . LEU A 1 413 ? -4.072 -2.295 18.465 1.00 78.06 413 LEU A C 1
ATOM 3097 O O . LEU A 1 413 ? -3.597 -1.173 18.284 1.00 78.06 413 LEU A O 1
ATOM 3101 N N . PRO A 1 414 ? -5.131 -2.711 17.737 1.00 82.44 414 PRO A N 1
ATOM 3102 C CA . PRO A 1 414 ? -5.887 -1.781 16.913 1.00 82.44 414 PRO A CA 1
ATOM 3103 C C . PRO A 1 414 ? -6.456 -0.645 17.752 1.00 82.44 414 PRO A C 1
ATOM 3105 O O . PRO A 1 414 ? -7.155 -0.882 18.742 1.00 82.44 414 PRO A O 1
ATOM 3108 N N . HIS A 1 415 ? -6.190 0.592 17.337 1.00 84.50 415 HIS A N 1
ATOM 3109 C CA . HIS A 1 415 ? -6.680 1.769 18.038 1.00 84.50 415 HIS A CA 1
ATOM 3110 C C . HIS A 1 415 ? -6.901 2.974 17.129 1.00 84.50 415 HIS A C 1
ATOM 3112 O O . HIS A 1 415 ? -6.397 3.046 16.014 1.00 84.50 415 HIS A O 1
ATOM 3118 N N . TYR A 1 416 ? -7.677 3.935 17.616 1.00 81.44 416 TYR A N 1
ATOM 3119 C CA . TYR A 1 416 ? -7.702 5.278 17.056 1.00 81.44 416 TYR A CA 1
ATOM 3120 C C . TYR A 1 416 ? -7.930 6.316 18.149 1.00 81.44 416 TYR A C 1
ATOM 3122 O O . TYR A 1 416 ? -8.600 6.067 19.159 1.00 81.44 416 TYR A O 1
ATOM 3130 N N . VAL A 1 417 ? -7.412 7.517 17.921 1.00 78.62 417 VAL A N 1
ATOM 3131 C CA . VAL A 1 417 ? -7.560 8.637 18.855 1.00 78.62 417 VAL A CA 1
ATOM 3132 C C . VAL A 1 417 ? -8.758 9.494 18.464 1.00 78.62 417 VAL A C 1
ATOM 3134 O O . VAL A 1 417 ? -8.883 9.919 17.318 1.00 78.62 417 VAL A O 1
ATOM 3137 N N . ALA A 1 418 ? -9.647 9.763 19.416 1.00 79.06 418 ALA A N 1
ATOM 3138 C CA . ALA A 1 418 ? -10.743 10.708 19.267 1.00 79.06 418 ALA A CA 1
ATOM 3139 C C . ALA A 1 418 ? -10.301 12.112 19.702 1.00 79.06 418 ALA A C 1
ATOM 3141 O O . ALA A 1 418 ? -10.046 12.360 20.884 1.00 79.06 418 ALA A O 1
ATOM 3142 N N . VAL A 1 419 ? -10.239 13.025 18.736 1.00 76.06 419 VAL A N 1
ATOM 3143 C CA . VAL A 1 419 ? -9.882 14.432 18.911 1.00 76.06 419 VAL A CA 1
ATOM 3144 C C . VAL A 1 419 ? -11.155 15.258 18.977 1.00 76.06 419 VAL A C 1
ATOM 3146 O O . VAL A 1 419 ? -11.953 15.272 18.040 1.00 76.06 419 VAL A O 1
ATOM 3149 N N . ASN A 1 420 ? -11.324 15.970 20.086 1.00 76.31 420 ASN A N 1
ATOM 3150 C CA . ASN A 1 420 ? -12.390 16.949 20.221 1.00 76.31 420 ASN A CA 1
ATOM 3151 C C . ASN A 1 420 ? -12.021 18.206 19.427 1.00 76.31 420 ASN A C 1
ATOM 3153 O O . ASN A 1 420 ? -10.951 18.772 19.653 1.00 76.31 420 ASN A O 1
ATOM 3157 N N . VAL A 1 421 ? -12.901 18.623 18.517 1.00 73.31 421 VAL A N 1
ATOM 3158 C CA . VAL A 1 421 ? -12.709 19.806 17.670 1.00 73.31 421 VAL A CA 1
ATOM 3159 C C . VAL A 1 421 ? -13.836 20.798 17.928 1.00 73.31 421 VAL A C 1
ATOM 3161 O O . VAL A 1 421 ? -15.018 20.466 17.809 1.00 73.31 421 VAL A O 1
ATOM 3164 N N . SER A 1 422 ? -13.452 22.018 18.289 1.00 75.25 422 SER A N 1
ATOM 3165 C CA . SER A 1 422 ? -14.346 23.147 18.548 1.00 75.25 422 SER A CA 1
ATOM 3166 C C . SER A 1 422 ? -13.982 24.387 17.727 1.00 75.25 422 SER A C 1
ATOM 3168 O O . SER A 1 422 ? -14.875 25.154 17.370 1.00 75.25 422 SER A O 1
ATOM 3170 N N . THR A 1 423 ? -12.703 24.543 17.371 1.00 80.25 423 THR A N 1
ATOM 3171 C CA . THR A 1 423 ? -12.164 25.632 16.541 1.00 80.25 423 THR A CA 1
ATOM 3172 C C . THR A 1 423 ? -11.264 25.093 15.422 1.00 80.25 423 THR A C 1
ATOM 3174 O O . THR A 1 423 ? -10.955 23.901 15.380 1.00 80.25 423 THR A O 1
ATOM 3177 N N . GLU A 1 424 ? -10.838 25.951 14.486 1.00 77.56 424 GLU A N 1
ATOM 3178 C CA . GLU A 1 424 ? -9.863 25.555 13.455 1.00 77.56 424 GLU A CA 1
ATOM 3179 C C . GLU A 1 424 ? -8.478 25.244 14.042 1.00 77.56 424 GLU A C 1
ATOM 3181 O O . GLU A 1 424 ? -7.804 24.345 13.543 1.00 77.56 424 GLU A O 1
ATOM 3186 N N . ASP A 1 425 ? -8.089 25.892 15.142 1.00 79.75 425 ASP A N 1
ATOM 3187 C CA . ASP A 1 425 ? -6.812 25.632 15.825 1.00 79.75 425 ASP A CA 1
ATOM 3188 C C . ASP A 1 425 ? -6.744 24.199 16.386 1.00 79.75 425 ASP A C 1
ATOM 3190 O O . ASP A 1 425 ? -5.689 23.564 16.407 1.00 79.75 425 ASP A O 1
ATOM 3194 N N . ASP A 1 426 ? -7.889 23.620 16.772 1.00 76.00 426 ASP A N 1
ATOM 3195 C CA . ASP A 1 426 ? -7.958 22.223 17.219 1.00 76.00 426 ASP A CA 1
ATOM 3196 C C . ASP A 1 426 ? -7.572 21.225 16.112 1.00 76.00 426 ASP A C 1
ATOM 3198 O O . ASP A 1 426 ? -7.228 20.074 16.402 1.00 76.00 426 ASP A O 1
ATOM 3202 N N . LEU A 1 427 ? -7.595 21.643 14.841 1.00 75.31 427 LEU A N 1
ATOM 3203 C CA . LEU A 1 427 ? -7.215 20.799 13.711 1.00 75.31 427 LEU A CA 1
ATOM 3204 C C . LEU A 1 427 ? -5.718 20.490 13.683 1.00 75.31 427 LEU A C 1
ATOM 3206 O O . LEU A 1 427 ? -5.319 19.554 12.984 1.00 75.31 427 LEU A O 1
ATOM 3210 N N . ASP A 1 428 ? -4.882 21.241 14.395 1.00 79.69 428 ASP A N 1
ATOM 3211 C CA . ASP A 1 428 ? -3.439 20.992 14.446 1.00 79.69 428 ASP A CA 1
ATOM 3212 C C . ASP A 1 428 ? -3.099 19.756 15.280 1.00 79.69 428 ASP A C 1
ATOM 3214 O O . ASP A 1 428 ? -2.195 19.001 14.917 1.00 79.69 428 ASP A O 1
ATOM 3218 N N . LYS A 1 429 ? -3.930 19.427 16.277 1.00 77.06 429 LYS A N 1
ATOM 3219 C CA . LYS A 1 429 ? -3.847 18.169 17.046 1.00 77.06 429 LYS A CA 1
ATOM 3220 C C . LYS A 1 429 ? -3.947 16.940 16.139 1.00 77.06 429 LYS A C 1
ATOM 3222 O O . LYS A 1 429 ? -3.299 15.921 16.373 1.00 77.06 429 LYS A O 1
ATOM 3227 N N . ILE A 1 430 ? -4.749 17.033 15.076 1.00 74.06 430 ILE A N 1
ATOM 3228 C CA . ILE A 1 430 ? -4.886 15.966 14.077 1.00 74.06 430 ILE A CA 1
ATOM 3229 C C . ILE A 1 430 ? -3.567 15.786 13.311 1.00 74.06 430 ILE A C 1
ATOM 3231 O O . ILE A 1 430 ? -3.165 14.660 13.018 1.00 74.06 430 ILE A O 1
ATOM 3235 N N . ASP A 1 431 ? -2.875 16.878 12.985 1.00 73.00 431 ASP A N 1
ATOM 3236 C CA . ASP A 1 431 ? -1.603 16.811 12.269 1.00 73.00 431 ASP A CA 1
ATOM 3237 C C . ASP A 1 431 ? -0.448 16.352 13.167 1.00 73.00 431 ASP A C 1
ATOM 3239 O O . ASP A 1 431 ? 0.438 15.645 12.689 1.00 73.00 431 ASP A O 1
ATOM 3243 N N . GLU A 1 432 ? -0.471 16.668 14.461 1.00 77.50 432 GLU A N 1
ATOM 3244 C CA . GLU A 1 432 ? 0.469 16.122 15.449 1.00 77.50 432 GLU A CA 1
ATOM 3245 C C . GLU A 1 432 ? 0.372 14.597 15.556 1.00 77.50 432 GLU A C 1
ATOM 3247 O O . GLU A 1 432 ? 1.383 13.907 15.418 1.00 77.50 432 GLU A O 1
ATOM 3252 N N . LEU A 1 433 ? -0.842 14.054 15.696 1.00 73.69 433 LEU A N 1
ATOM 3253 C CA . LEU A 1 433 ? -1.074 12.604 15.727 1.00 73.69 433 LEU A CA 1
ATOM 3254 C C . LEU A 1 433 ? -0.583 11.916 14.441 1.00 73.69 433 LEU A C 1
ATOM 3256 O O . LEU A 1 433 ? -0.003 10.832 14.471 1.00 73.69 433 LEU A O 1
ATOM 3260 N N . ARG A 1 434 ? -0.726 12.572 13.287 1.00 70.31 434 ARG A N 1
ATOM 3261 C CA . ARG A 1 434 ? -0.169 12.055 12.027 1.00 70.31 434 ARG A CA 1
ATOM 3262 C C . ARG A 1 434 ? 1.348 12.077 11.991 1.00 70.31 434 ARG A C 1
ATOM 3264 O O . ARG A 1 434 ? 1.942 11.151 11.444 1.00 70.31 434 ARG A O 1
ATOM 3271 N N . LYS A 1 435 ? 1.981 13.126 12.524 1.00 71.75 435 LYS A N 1
ATOM 3272 C CA . LYS A 1 435 ? 3.449 13.235 12.566 1.00 71.75 435 LYS A CA 1
ATOM 3273 C C . LYS A 1 435 ? 4.073 12.090 13.357 1.00 71.75 435 LYS A C 1
ATOM 3275 O O . LYS A 1 435 ? 5.161 11.659 13.001 1.00 71.75 435 LYS A O 1
ATOM 3280 N N . ILE A 1 436 ? 3.372 11.561 14.357 1.00 72.31 436 ILE A N 1
ATOM 3281 C CA . ILE A 1 436 ? 3.818 10.390 15.123 1.00 72.31 436 ILE A CA 1
ATOM 3282 C C . ILE A 1 436 ? 3.356 9.050 14.522 1.00 72.31 436 ILE A C 1
ATOM 3284 O O . ILE A 1 436 ? 3.663 7.994 15.067 1.00 72.31 436 ILE A O 1
ATOM 3288 N N . GLY A 1 437 ? 2.674 9.066 13.371 1.00 67.38 437 GLY A N 1
ATOM 3289 C CA . GLY A 1 437 ? 2.294 7.867 12.621 1.00 67.38 437 GLY A CA 1
ATOM 3290 C C . GLY A 1 437 ? 0.997 7.194 13.074 1.00 67.38 437 GLY A C 1
ATOM 3291 O O . GLY A 1 437 ? 0.859 5.994 12.852 1.00 67.38 437 GLY A O 1
ATOM 3292 N N . GLU A 1 438 ? 0.068 7.926 13.695 1.00 74.69 438 GLU A N 1
ATOM 3293 C CA . GLU A 1 438 ? -1.250 7.392 14.060 1.00 74.69 438 GLU A CA 1
ATOM 3294 C C . GLU A 1 438 ? -2.045 6.978 12.802 1.00 74.69 438 GLU A C 1
ATOM 3296 O O . GLU A 1 438 ? -2.253 7.813 11.912 1.00 74.69 438 GLU A O 1
ATOM 3301 N N . PRO A 1 439 ? -2.501 5.713 12.697 1.00 66.75 439 PRO A N 1
ATOM 3302 C CA . PRO A 1 439 ? -3.136 5.208 11.481 1.00 66.75 439 PRO A CA 1
ATOM 3303 C C . PRO A 1 439 ? -4.560 5.733 11.275 1.00 66.75 439 PRO A C 1
ATOM 3305 O O . PRO A 1 439 ? -5.004 5.836 10.129 1.00 66.75 439 PRO A O 1
ATOM 3308 N N . ARG A 1 440 ? -5.288 6.071 12.350 1.00 75.06 440 ARG A N 1
ATOM 3309 C CA . ARG A 1 440 ? -6.668 6.561 12.263 1.00 75.06 440 ARG A CA 1
ATOM 3310 C C . ARG A 1 440 ? -7.008 7.518 13.406 1.00 75.06 440 ARG A C 1
ATOM 3312 O O . ARG A 1 440 ? -6.597 7.341 14.543 1.00 75.06 440 ARG A O 1
ATOM 3319 N N . ILE A 1 441 ? -7.793 8.544 13.087 1.00 75.31 441 ILE A N 1
ATOM 3320 C CA . ILE A 1 441 ? -8.219 9.589 14.024 1.00 75.31 441 ILE A CA 1
ATOM 3321 C C . ILE A 1 441 ? -9.732 9.747 13.879 1.00 75.31 441 ILE A C 1
ATOM 3323 O O . ILE A 1 441 ? -10.232 9.790 12.759 1.00 75.31 441 ILE A O 1
ATOM 3327 N N . LEU A 1 442 ? -10.459 9.839 14.990 1.00 76.25 442 LEU A N 1
ATOM 3328 C CA . LEU A 1 442 ? -11.876 10.195 15.027 1.00 76.25 442 LEU A CA 1
ATOM 3329 C C . LEU A 1 442 ? -12.000 11.670 15.418 1.00 76.25 442 LEU A C 1
ATOM 3331 O O . LEU A 1 442 ? -11.381 12.101 16.382 1.00 76.25 442 LEU A O 1
ATOM 3335 N N . VAL A 1 443 ? -12.819 12.440 14.708 1.00 72.69 443 VAL A N 1
ATOM 3336 C CA . VAL A 1 443 ? -13.182 13.799 15.133 1.00 72.69 443 VAL A CA 1
ATOM 3337 C C . VAL A 1 443 ? -14.480 13.729 15.930 1.00 72.69 443 VAL A C 1
ATOM 3339 O O . VAL A 1 443 ? -15.451 13.133 15.469 1.00 72.69 443 VAL A O 1
ATOM 3342 N N . ASP A 1 444 ? -14.497 14.321 17.121 1.00 70.81 444 ASP A N 1
ATOM 3343 C CA . ASP A 1 444 ? -15.672 14.394 17.993 1.00 70.81 444 ASP A CA 1
ATOM 3344 C C . ASP A 1 444 ? -15.979 15.855 18.367 1.00 70.81 444 ASP A C 1
ATOM 3346 O O . ASP A 1 444 ? -15.115 16.733 18.301 1.00 70.81 444 ASP A O 1
ATOM 3350 N N . ALA A 1 445 ? -17.229 16.129 18.735 1.00 66.06 445 ALA A N 1
ATOM 3351 C CA . ALA A 1 445 ? -17.658 17.453 19.169 1.00 66.06 445 ALA A CA 1
ATOM 3352 C C . ALA A 1 445 ? -17.305 17.675 20.643 1.00 66.06 445 ALA A C 1
ATOM 3354 O O . ALA A 1 445 ? -17.560 16.819 21.494 1.00 66.06 445 ALA A O 1
ATOM 3355 N N . GLN A 1 446 ? -16.770 18.854 20.965 1.00 61.41 446 GLN A N 1
ATOM 3356 C CA . GLN A 1 446 ? -16.546 19.255 22.352 1.00 61.41 446 GLN A CA 1
ATOM 3357 C C . GLN A 1 446 ? -17.793 19.914 22.953 1.00 61.41 446 GLN A C 1
ATOM 3359 O O . GLN A 1 446 ? -18.481 20.694 22.297 1.00 61.41 446 GLN A O 1
ATOM 3364 N N . PHE A 1 447 ? -18.037 19.671 24.243 1.00 57.97 447 PHE A N 1
ATOM 3365 C CA . PHE A 1 447 ? -18.926 20.501 25.053 1.00 57.97 447 PHE A CA 1
ATOM 3366 C C . PHE A 1 447 ? -18.277 20.812 26.401 1.00 57.97 447 PHE A C 1
ATOM 3368 O O . PHE A 1 447 ? -17.715 19.920 27.039 1.00 57.97 447 PHE A O 1
ATOM 3375 N N . ALA A 1 448 ? -18.370 22.077 26.817 1.00 48.66 448 ALA A N 1
ATOM 3376 C CA . ALA A 1 448 ? -17.766 22.657 28.015 1.00 48.66 448 ALA A CA 1
ATOM 3377 C C . ALA A 1 448 ? -17.758 21.704 29.233 1.00 48.66 448 ALA A C 1
ATOM 3379 O O . ALA A 1 448 ? -18.768 21.519 29.911 1.00 48.66 448 ALA A O 1
ATOM 3380 N N . GLY A 1 449 ? -16.602 21.086 29.497 1.00 50.66 449 GLY A N 1
ATOM 3381 C CA . GLY A 1 449 ? -16.338 20.288 30.699 1.00 50.66 449 GLY A CA 1
ATOM 3382 C C . GLY A 1 449 ? -17.001 18.905 30.792 1.00 50.66 449 GLY A C 1
ATOM 3383 O O . GLY A 1 449 ? -16.827 18.248 31.816 1.00 50.66 449 GLY A O 1
ATOM 3384 N N . LYS A 1 450 ? -17.736 18.421 29.775 1.00 51.44 450 LYS A N 1
ATOM 3385 C CA . LYS A 1 450 ? -18.347 17.073 29.797 1.00 51.44 450 LYS A CA 1
ATOM 3386 C C . LYS A 1 450 ? -17.595 16.090 28.899 1.00 51.44 450 LYS A C 1
ATOM 3388 O O . LYS A 1 450 ? -17.399 16.343 27.715 1.00 51.44 450 LYS A O 1
ATOM 3393 N N . ILE A 1 451 ? -17.224 14.939 29.465 1.00 49.81 451 ILE A N 1
ATOM 3394 C CA . ILE A 1 451 ? -16.630 13.812 28.735 1.00 49.81 451 ILE A CA 1
ATOM 3395 C C . ILE A 1 451 ? -17.771 12.936 28.195 1.00 49.81 451 ILE A C 1
ATOM 3397 O O . ILE A 1 451 ? -18.571 12.404 28.964 1.00 49.81 451 ILE A O 1
ATOM 3401 N N . GLY A 1 452 ? -17.851 12.773 26.872 1.00 52.81 452 GLY A N 1
ATOM 3402 C CA . GLY A 1 452 ? -18.828 11.901 26.212 1.00 52.81 452 GLY A CA 1
ATOM 3403 C C . GLY A 1 452 ? -20.061 12.606 25.625 1.00 52.81 452 GLY A C 1
ATOM 3404 O O . GLY A 1 452 ? -20.329 13.775 25.872 1.00 52.81 452 GLY A O 1
ATOM 3405 N N . GLY A 1 453 ? -20.801 11.864 24.785 1.00 51.69 453 GLY A N 1
ATOM 3406 C CA . GLY A 1 453 ? -21.810 12.397 23.855 1.00 51.69 453 GLY A CA 1
ATOM 3407 C C . GLY A 1 453 ? -22.863 13.307 24.491 1.00 51.69 453 GLY A C 1
ATOM 3408 O O . GLY A 1 453 ? -23.700 12.842 25.262 1.00 51.69 453 GLY A O 1
ATOM 3409 N N . THR A 1 454 ? -22.827 14.581 24.108 1.00 55.12 454 THR A N 1
ATOM 3410 C CA . THR A 1 454 ? -23.749 15.645 24.533 1.00 55.12 454 THR A CA 1
ATOM 3411 C C . THR A 1 454 ? -24.934 15.838 23.588 1.00 55.12 454 THR A C 1
ATOM 3413 O O . THR A 1 454 ? -25.812 16.645 23.873 1.00 55.12 454 THR A O 1
ATOM 3416 N N . GLY A 1 455 ? -24.972 15.098 22.472 1.00 56.59 455 GLY A N 1
ATOM 3417 C CA . GLY A 1 455 ? -25.971 15.255 21.409 1.00 56.59 455 GLY A CA 1
ATOM 3418 C C . GLY A 1 455 ? -25.687 16.421 20.456 1.00 56.59 455 GLY A C 1
ATOM 3419 O O . GLY A 1 455 ? -26.472 16.659 19.545 1.00 56.59 455 GLY A O 1
ATOM 3420 N N . MET A 1 456 ? -24.573 17.133 20.643 1.00 58.97 456 MET A N 1
ATOM 3421 C CA . MET A 1 456 ? -24.157 18.222 19.763 1.00 58.97 456 MET A CA 1
ATOM 3422 C C . MET A 1 456 ? -23.305 17.725 18.598 1.00 58.97 456 MET A C 1
ATOM 3424 O O . MET A 1 456 ? -22.499 16.807 18.745 1.00 58.97 456 MET A O 1
ATOM 3428 N N . GLN A 1 457 ? -23.483 18.364 17.446 1.00 66.69 457 GLN A N 1
ATOM 3429 C CA . GLN A 1 457 ? -22.730 18.084 16.229 1.00 66.69 457 GLN A CA 1
ATOM 3430 C C . GLN A 1 457 ? -21.530 19.029 16.109 1.00 66.69 457 GLN A C 1
ATOM 3432 O O . GLN A 1 457 ? -21.591 20.183 16.535 1.00 66.69 457 GLN A O 1
ATOM 3437 N N . VAL A 1 458 ? -20.448 18.541 15.499 1.00 67.44 458 VAL A N 1
ATOM 3438 C CA . VAL A 1 458 ? -19.340 19.397 15.052 1.00 67.44 458 VAL A CA 1
ATOM 3439 C C . VAL A 1 458 ? -19.879 20.358 13.991 1.00 67.44 458 VAL A C 1
ATOM 3441 O O . VAL A 1 458 ? -20.680 19.959 13.144 1.00 67.44 458 VAL A O 1
ATOM 3444 N N . GLN A 1 459 ? -19.450 21.622 14.025 1.00 71.62 459 GLN A N 1
ATOM 3445 C CA . GLN A 1 459 ? -19.876 22.601 13.025 1.00 71.62 459 GLN A CA 1
ATOM 3446 C C . GLN A 1 459 ? -19.510 22.135 11.608 1.00 71.62 459 GLN A C 1
ATOM 3448 O O . GLN A 1 459 ? -18.380 21.719 11.351 1.00 71.62 459 GLN A O 1
ATOM 3453 N N . GLY A 1 460 ? -20.445 22.256 10.659 1.00 72.50 460 GLY A N 1
ATOM 3454 C CA . GLY A 1 460 ? -20.246 21.801 9.276 1.00 72.50 460 GLY A CA 1
ATOM 3455 C C . GLY A 1 460 ? -19.058 22.461 8.557 1.00 72.50 460 GLY A C 1
ATOM 3456 O O . GLY A 1 460 ? -18.416 21.833 7.712 1.00 72.50 460 GLY A O 1
ATOM 3457 N N . SER A 1 461 ? -18.713 23.699 8.923 1.00 74.62 461 SER A N 1
ATOM 3458 C CA . SER A 1 461 ? -17.514 24.406 8.450 1.00 74.62 461 SER A CA 1
ATOM 3459 C C . SER A 1 461 ? -16.227 23.697 8.881 1.00 74.62 461 SER A C 1
ATOM 3461 O O . SER A 1 461 ? -15.378 23.418 8.036 1.00 74.62 461 SER A O 1
ATOM 3463 N N . LEU A 1 462 ? -16.120 23.315 10.156 1.00 71.38 462 LEU A N 1
ATOM 3464 C CA . LEU A 1 462 ? -14.992 22.549 10.695 1.00 71.38 462 LEU A CA 1
ATOM 3465 C C . LEU A 1 462 ? -14.934 21.151 10.085 1.00 71.38 462 LEU A C 1
ATOM 3467 O O . LEU A 1 462 ? -13.862 20.694 9.699 1.00 71.38 462 LEU A O 1
ATOM 3471 N N . CYS A 1 463 ? -16.086 20.504 9.900 1.00 68.50 463 CYS A N 1
ATOM 3472 C CA . CYS A 1 463 ? -16.169 19.238 9.177 1.00 68.50 463 CYS A CA 1
ATOM 3473 C C . CYS A 1 463 ? -15.586 19.363 7.755 1.00 68.50 463 CYS A C 1
ATOM 3475 O O . CYS A 1 463 ? -14.785 18.542 7.300 1.00 68.50 463 CYS A O 1
ATOM 3477 N N . THR A 1 464 ? -15.928 20.448 7.064 1.00 69.19 464 THR A N 1
ATOM 3478 C CA . THR A 1 464 ? -15.398 20.748 5.734 1.00 69.19 464 THR A CA 1
ATOM 3479 C C . THR A 1 464 ? -13.893 21.028 5.781 1.00 69.19 464 THR A C 1
ATOM 3481 O O . THR A 1 464 ? -13.155 20.496 4.952 1.00 69.19 464 THR A O 1
ATOM 3484 N N . ALA A 1 465 ? -13.414 21.807 6.752 1.00 70.44 465 ALA A N 1
ATOM 3485 C CA . ALA A 1 465 ? -11.994 22.110 6.936 1.00 70.44 465 ALA A CA 1
ATOM 3486 C C . ALA A 1 465 ? -11.166 20.840 7.199 1.00 70.44 465 ALA A C 1
ATOM 3488 O O . ALA A 1 465 ? -10.138 20.629 6.551 1.00 70.44 465 ALA A O 1
ATOM 3489 N N . VAL A 1 466 ? -11.671 19.940 8.051 1.00 67.62 466 VAL A N 1
ATOM 3490 C CA . VAL A 1 466 ? -11.110 18.599 8.253 1.00 67.62 466 VAL A CA 1
ATOM 3491 C C . VAL A 1 466 ? -11.068 17.858 6.920 1.00 67.62 466 VAL A C 1
ATOM 3493 O O . VAL A 1 466 ? -9.993 17.450 6.502 1.00 67.62 466 VAL A O 1
ATOM 3496 N N . SER A 1 467 ? -12.183 17.730 6.195 1.00 60.72 467 SER A N 1
ATOM 3497 C CA . SER A 1 467 ? -12.215 16.985 4.923 1.00 60.72 467 SER A CA 1
ATOM 3498 C C . SER A 1 467 ? -11.246 17.531 3.858 1.00 60.72 467 SER A C 1
ATOM 3500 O O . SER A 1 467 ? -10.742 16.777 3.027 1.00 60.72 467 SER A O 1
ATOM 3502 N N . LYS A 1 468 ? -10.944 18.838 3.905 1.00 61.56 468 LYS A N 1
ATOM 3503 C CA . LYS A 1 468 ? -10.021 19.529 2.993 1.00 61.56 468 LYS A CA 1
ATOM 3504 C C . LYS A 1 468 ? -8.551 19.407 3.389 1.00 61.56 468 LYS A C 1
ATOM 3506 O O . LYS A 1 468 ? -7.693 19.634 2.530 1.00 61.56 468 LYS A O 1
ATOM 3511 N N . LYS A 1 469 ? -8.213 19.042 4.635 1.00 60.81 469 LYS A N 1
ATOM 3512 C CA . LYS A 1 469 ? -6.825 18.698 4.983 1.00 60.81 469 LYS A CA 1
ATOM 3513 C C . LYS A 1 469 ? -6.455 17.454 4.158 1.00 60.81 469 LYS A C 1
ATOM 3515 O O . LYS A 1 469 ? -6.836 16.336 4.479 1.00 60.81 469 LYS A O 1
ATOM 3520 N N . LYS A 1 470 ? -5.694 17.661 3.072 1.00 46.19 470 LYS A N 1
ATOM 3521 C CA . LYS A 1 470 ? -5.321 16.697 2.004 1.00 46.19 470 LYS A CA 1
ATOM 3522 C C . LYS A 1 470 ? -4.667 15.374 2.465 1.00 46.19 470 LYS A C 1
ATOM 3524 O O . LYS A 1 470 ? -4.307 14.557 1.632 1.00 46.19 470 LYS A O 1
ATOM 3529 N N . ASN A 1 471 ? -4.493 15.161 3.769 1.00 42.19 471 ASN A N 1
ATOM 3530 C CA . ASN A 1 471 ? -3.911 13.968 4.390 1.00 42.19 471 ASN A CA 1
ATOM 3531 C C . ASN A 1 471 ? -4.832 13.356 5.461 1.00 42.19 471 ASN A C 1
ATOM 3533 O O . ASN A 1 471 ? -4.367 12.611 6.322 1.00 42.19 471 ASN A O 1
ATOM 3537 N N . CYS A 1 472 ? -6.122 13.687 5.458 1.00 35.47 472 CYS A N 1
ATOM 3538 C CA . CYS A 1 472 ? -7.087 13.018 6.307 1.00 35.47 472 CYS A CA 1
ATOM 3539 C C . CYS A 1 472 ? -7.295 11.588 5.846 1.00 35.47 472 CYS A C 1
ATOM 3541 O O . CYS A 1 472 ? -8.176 11.334 5.043 1.00 35.47 472 CYS A O 1
ATOM 3543 N N . GLY A 1 473 ? -6.545 10.655 6.437 1.00 35.38 473 GLY A N 1
ATOM 3544 C CA . GLY A 1 473 ? -6.902 9.231 6.538 1.00 35.38 473 GLY A CA 1
ATOM 3545 C C . GLY A 1 473 ? -8.157 8.970 7.368 1.00 35.38 473 GLY A C 1
ATOM 3546 O O . GLY A 1 473 ? -8.329 7.909 7.959 1.00 35.38 473 GLY A O 1
ATOM 3547 N N . LEU A 1 474 ? -9.045 9.958 7.412 1.00 32.25 474 LEU A N 1
ATOM 3548 C CA . LEU A 1 474 ? -10.449 9.697 7.580 1.00 32.25 474 LEU A CA 1
ATOM 3549 C C . LEU A 1 474 ? -10.873 9.047 6.256 1.00 32.25 474 LEU A C 1
ATOM 3551 O O . LEU A 1 474 ? -10.630 9.646 5.202 1.00 32.25 474 LEU A O 1
ATOM 3555 N N . PRO A 1 475 ? -11.525 7.872 6.246 1.00 31.61 475 PRO A N 1
ATOM 3556 C CA . PRO A 1 475 ? -12.424 7.612 5.133 1.00 31.61 475 PRO A CA 1
ATOM 3557 C C . PRO A 1 475 ? -13.277 8.877 4.953 1.00 31.61 475 PRO A C 1
ATOM 3559 O O . PRO A 1 475 ? -13.580 9.566 5.928 1.00 31.61 475 PRO A O 1
ATOM 3562 N N . ALA A 1 476 ? -13.654 9.218 3.722 1.00 30.81 476 ALA A N 1
ATOM 3563 C CA . ALA A 1 476 ? -14.517 10.370 3.412 1.00 30.81 476 ALA A CA 1
ATOM 3564 C C . ALA A 1 476 ? -15.891 10.344 4.133 1.00 30.81 476 ALA A C 1
ATOM 3566 O O . ALA A 1 476 ? -16.769 11.162 3.885 1.00 30.81 476 ALA A O 1
ATOM 3567 N N . GLU A 1 477 ? -16.062 9.392 5.030 1.00 36.84 477 GLU A N 1
ATOM 3568 C CA . GLU A 1 477 ? -17.184 9.085 5.861 1.00 36.84 477 GLU A CA 1
ATOM 3569 C C . GLU A 1 477 ? -16.831 9.612 7.245 1.00 36.84 477 GLU A C 1
ATOM 3571 O O . GLU A 1 477 ? -16.183 8.967 8.073 1.00 36.84 477 GLU A O 1
ATOM 3576 N N . PHE A 1 478 ? -17.256 10.854 7.468 1.00 34.72 478 PHE A N 1
ATOM 3577 C CA . PHE A 1 478 ? -17.613 11.298 8.800 1.00 34.72 478 PHE A CA 1
ATOM 3578 C C . PHE A 1 478 ? -18.297 10.131 9.521 1.00 34.72 478 PHE A C 1
ATOM 3580 O O . PHE A 1 478 ? -19.239 9.548 8.995 1.00 34.72 478 PHE A O 1
ATOM 3587 N N . LEU A 1 479 ? -17.842 9.819 10.727 1.00 34.06 479 LEU A N 1
ATOM 3588 C CA . LEU A 1 479 ? -18.733 9.301 11.750 1.00 34.06 479 LEU A CA 1
ATOM 3589 C C . LEU A 1 479 ? -19.332 10.559 12.380 1.00 34.06 479 LEU A C 1
ATOM 3591 O O . LEU A 1 479 ? -18.800 11.011 13.400 1.00 34.06 479 LEU A O 1
ATOM 3595 N N . PRO A 1 480 ? -20.366 11.213 11.794 1.00 30.03 480 PRO A N 1
ATOM 3596 C CA . PRO A 1 480 ? -21.125 12.115 12.625 1.00 30.03 480 PRO A CA 1
ATOM 3597 C C . PRO A 1 480 ? -21.601 11.224 13.762 1.00 30.03 480 PRO A C 1
ATOM 3599 O O . PRO A 1 480 ? -22.186 10.160 13.546 1.00 30.03 480 PRO A O 1
ATOM 3602 N N . LYS A 1 481 ? -21.282 11.610 14.989 1.00 33.09 481 LYS A N 1
ATOM 3603 C CA . LYS A 1 481 ? -21.896 10.996 16.147 1.00 33.09 481 LYS A CA 1
ATOM 3604 C C . LYS A 1 481 ? -23.374 11.365 16.065 1.00 33.09 481 LYS A C 1
ATOM 3606 O O . LYS A 1 481 ? -23.816 12.327 16.687 1.00 33.09 481 LYS A O 1
ATOM 3611 N N . ILE A 1 482 ? -24.154 10.616 15.287 1.00 30.38 482 ILE A N 1
ATOM 3612 C CA . ILE A 1 482 ? -25.586 10.523 15.496 1.00 30.38 482 ILE A CA 1
ATOM 3613 C C . ILE A 1 482 ? -25.686 9.716 16.781 1.00 30.38 482 ILE A C 1
ATOM 3615 O O . ILE A 1 482 ? -25.824 8.498 16.792 1.00 30.38 482 ILE A O 1
ATOM 3619 N N . SER A 1 483 ? -25.496 10.411 17.900 1.00 31.91 483 SER A N 1
ATOM 3620 C CA . SER A 1 483 ? -25.806 9.885 19.212 1.00 31.91 483 SER A CA 1
ATOM 3621 C C . SER A 1 483 ? -27.328 9.814 19.258 1.00 31.91 483 SER A C 1
ATOM 3623 O O . SER A 1 483 ? -27.967 10.683 19.846 1.00 31.91 483 SER A O 1
ATOM 3625 N N . VAL A 1 484 ? -27.920 8.820 18.587 1.00 26.77 484 VAL A N 1
ATOM 3626 C CA . VAL A 1 484 ? -29.317 8.471 18.810 1.00 26.77 484 VAL A CA 1
ATOM 3627 C C . VAL A 1 484 ? -29.358 8.019 20.256 1.00 26.77 484 VAL A C 1
ATOM 3629 O O . VAL A 1 484 ? -28.867 6.954 20.627 1.00 26.77 484 VAL A O 1
ATOM 3632 N N . ARG A 1 485 ? -29.853 8.902 21.118 1.00 25.22 485 ARG A N 1
ATOM 3633 C CA . ARG A 1 485 ? -30.277 8.518 22.451 1.00 25.22 485 ARG A CA 1
ATOM 3634 C C . ARG A 1 485 ? -31.412 7.532 22.190 1.00 25.22 485 ARG A C 1
ATOM 3636 O O . ARG A 1 485 ? -32.486 7.962 21.779 1.00 25.22 485 ARG A O 1
ATOM 3643 N N . LEU A 1 486 ? -31.165 6.233 22.360 1.00 24.47 486 LEU A N 1
ATOM 3644 C CA . LEU A 1 486 ? -32.238 5.255 22.516 1.00 24.47 486 LEU A CA 1
ATOM 3645 C C . LEU A 1 486 ? -32.966 5.646 23.807 1.00 24.47 486 LEU A C 1
ATOM 3647 O O . LEU A 1 486 ? -32.648 5.199 24.906 1.00 24.47 486 LEU A O 1
ATOM 3651 N N . CYS A 1 487 ? -33.875 6.614 23.693 1.00 21.33 487 CYS A N 1
ATOM 3652 C CA . CYS A 1 487 ? -34.908 6.818 24.686 1.00 21.33 487 CYS A CA 1
ATOM 3653 C C . CYS A 1 487 ? -35.705 5.515 24.735 1.00 21.33 487 CYS A C 1
ATOM 3655 O O . CYS A 1 487 ? -35.997 4.933 23.693 1.00 21.33 487 CYS A O 1
ATOM 3657 N N . ARG A 1 488 ? -36.061 5.078 25.945 1.00 23.38 488 ARG A N 1
ATOM 3658 C CA . ARG A 1 488 ? -36.832 3.862 26.277 1.00 23.38 488 ARG A CA 1
ATOM 3659 C C . ARG A 1 488 ? -38.253 3.801 25.672 1.00 23.38 488 ARG A C 1
ATOM 3661 O O . ARG A 1 488 ? -39.124 3.124 26.200 1.00 23.38 488 ARG A O 1
ATOM 3668 N N . THR A 1 489 ? -38.509 4.490 24.570 1.00 23.19 489 THR A N 1
ATOM 3669 C CA . THR A 1 489 ? -39.801 4.600 23.899 1.00 23.19 489 THR A CA 1
ATOM 3670 C C . THR A 1 489 ? -39.599 4.650 22.385 1.00 23.19 489 THR A C 1
ATOM 3672 O O . THR A 1 489 ? -39.906 5.642 21.737 1.00 23.19 489 THR A O 1
ATOM 3675 N N . MET A 1 490 ? -39.097 3.561 21.800 1.00 23.06 490 MET A N 1
ATOM 3676 C CA . MET A 1 490 ? -39.392 3.228 20.401 1.00 23.06 490 MET A CA 1
ATOM 3677 C C . MET A 1 490 ? -40.300 2.001 20.363 1.00 23.06 490 MET A C 1
ATOM 3679 O O . MET A 1 490 ? -39.942 0.928 19.900 1.00 23.06 490 MET A O 1
ATOM 3683 N N . SER A 1 491 ? -41.513 2.181 20.888 1.00 24.62 491 SER A N 1
ATOM 3684 C CA . SER A 1 491 ? -42.668 1.459 20.372 1.00 24.62 491 SER A CA 1
ATOM 3685 C C . SER A 1 491 ? -43.390 2.414 19.430 1.00 24.62 491 SER A C 1
ATOM 3687 O O . SER A 1 491 ? -43.861 3.459 19.881 1.00 24.62 491 SER A O 1
ATOM 3689 N N . ARG A 1 492 ? -43.536 1.988 18.175 1.00 25.23 492 ARG A N 1
ATOM 3690 C CA . ARG A 1 492 ? -44.284 2.603 17.068 1.00 25.23 492 ARG A CA 1
ATOM 3691 C C . ARG A 1 492 ? -43.455 3.496 16.138 1.00 25.23 492 ARG A C 1
ATOM 3693 O O . ARG A 1 492 ? -42.912 4.522 16.537 1.00 25.23 492 ARG A O 1
ATOM 3700 N N . SER A 1 493 ? -43.501 3.082 14.869 1.00 25.22 493 SER A N 1
ATOM 3701 C CA . SER A 1 493 ? -43.039 3.729 13.633 1.00 25.22 493 SER A CA 1
ATOM 3702 C C . SER A 1 493 ? -41.525 3.777 13.389 1.00 25.22 493 SER A C 1
ATOM 3704 O O . SER A 1 493 ? -40.899 4.828 13.504 1.00 25.22 493 SER A O 1
ATOM 3706 N N . LEU A 1 494 ? -40.987 2.624 12.976 1.00 24.44 494 LEU A N 1
ATOM 3707 C CA . LEU A 1 494 ? -40.147 2.509 11.778 1.00 24.44 494 LEU A CA 1
ATOM 3708 C C . LEU A 1 494 ? -40.950 1.751 10.719 1.00 24.44 494 LEU A C 1
ATOM 3710 O O . LEU A 1 494 ? -41.675 0.813 11.133 1.00 24.44 494 LEU A O 1
#

pLDDT: mean 83.49, std 17.56, range [21.33, 98.81]

Sequence (494 aa):
MHILDEIVEKRKEDIKKYGYTFGVAVPEKRLRGITPFLLKKGAVLEVKRASPSKGDIAPGLDAAKTAETYAEAGAAAISVLTEKRYFKGDLNDLMAVCRSVDLYAVRTGKIAPCVLRKDFILCPEEIDVAYRCGADVVLLIARILDDDMLLEMVKKCRTLGISALLELRLDDDLRKLALIAEKAGTDNLVCGVNSRDLSTFAIDLLTPAGILDEIRHIAGKNVRVIFESGIRTPKAAAFAGSMGFSGMLLGEAAARNPGEAAALTAAFVNAATSQNAQRWLSFAKAVRAKKHLSGGEKKPFVKICGLTSASDALNAAECGADFLGFIFCAKSPRNVSAETVREIKKALLERAEQSGGKDVGSLPVLVAVITECNSAEGRAAISLAEEGTVDIIQLHGKTASNEFFEEEAFSSLPHYVAVNVSTEDDLDKIDELRKIGEPRILVDAQFAGKIGGTGMQVQGSLCTAVSKKKNCGLPAEFLPKISVRLCRTMSRSL

Secondary structure (DSSP, 8-state):
--HHHHHHHHHHHHHHHHTTTTT----SS--SPPPPS-SSSEEEEEE-SEETTTEES-TT--HHHHHHHHHHTT-SEEEEE--SSSS---HHHHHHHHHHHHHHHHHHSSPPPEEEEES---SHHHHHHHHHTT-SEEEEEGGGS-HHHHHHHHHHHHHHTPEEEEEE-SHHHHHHHHHHHHHH-STTEEEEEESB-TTT--B-THHHHHHHHHHHHHH-TT-EEEEES---SHHHHHHHHHTT-SEEEE-HHHHH-GGGHHHHHHHHHH----HHHHHHHHHHHHHHHHHHHTTT--PPP-EEE---SHHHHHHHHHTT-SEEEEEE-TTSTTB--HHHHHHHHHHHHHHHHHTTTTTTTTSPEEEEEES-TTSHHHHHHHHHHHTTSSSEEEEES--S-SGGGT-HHHHHS-EEEEEEESSSTTHHHHHHHHHTT-S-EEEEE--TT--S--SPPPPHHHHHHHHHSTT--S-S-----------S---S--

Radius of gyration: 24.43 Å; chains: 1; bounding box: 77×45×67 Å

InterPro domains:
  IPR001240 N-(5'phosphoribosyl) anthranilate isomerase (PRAI) domain [MF_00135] (300-485)
  IPR001240 N-(5'phosphoribosyl) anthranilate isomerase (PRAI) domain [PF00697] (302-472)
  IPR011060 Ribulose-phosphate binding barrel [SSF51366] (30-264)
  IPR011060 Ribulose-phosphate binding barrel [SSF51366] (301-466)
  IPR013785 Aldolase-type TIM barrel [G3DSA:3.20.20.70] (1-273)
  IPR013785 Aldolase-type TIM barrel [G3DSA:3.20.20.70] (301-478)
  IPR013798 Indole-3-glycerol phosphate synthase domain [PF00218] (42-262)
  IPR013798 Indole-3-glycerol phosphate synthase domain [cd00331] (46-261)
  IPR045186 Indole-3-glycerol phosphate synthase [PTHR22854] (42-268)